Protein AF-A0A928WPV0-F1 (afdb_monomer_lite)

Sequence (450 aa):
LYCETHEKRRAFTEEQKASTQREINTPGNQKTFVKQLNLFDEENELDDTDESEKTNSLMYNIIKSDLLGSNQLIETEKVKQELNKFLQNEWKNIALGRTITFDRGMIIPSKELKNGEICVPWMDEGEKVLNFRSPFLNSNGLCISINKHVEDRLAPDGKALKGIIVVNDEDHKRIRARLEANEIAPAETESERQARDFDGDCIGVEVASKYPNFTAEAEYRNQVENAYAPTIKLSKQSFYDPTTGEQPPFEEIAIHMSDRISVGIINNQVTALEALESEIEVLNTYGTLEQKSEYLDQVSSHYQSLFEQEHYDKPKPIRAEYKPYMQQFVTLAENPNRTSEIIQQAMDENRQMYRKLIEEGCYQNQIAVDLFKSAKKPEMDLVRENQRYLYRDVNYIKDKKSKTVYLNQGITPKGYSPVELLINQTNKYFQESQLESRPIVQFQDLFKGV

Radius of gyration: 26.81 Å; chains: 1; bounding box: 66×65×84 Å

pLDDT: mean 86.33, std 15.29, range [26.58, 98.62]

Secondary structure (DSSP, 8-state):
-HHHHHHHHHHHHHHHHHHHHHHHTSTT-TTTHHHHHHHHHHTT-SSSHHHHHHHHHHHHHHHHHHHTTT--STTSHHHHHHHHHHHHHHHHHHHTTTT---EEEEEEEESSPPTTEEE-TTS-TT-EEEEEESSPSSGGGSEEEEE---GGGB-TTSPBPSSEEEEE---HHHHHHH-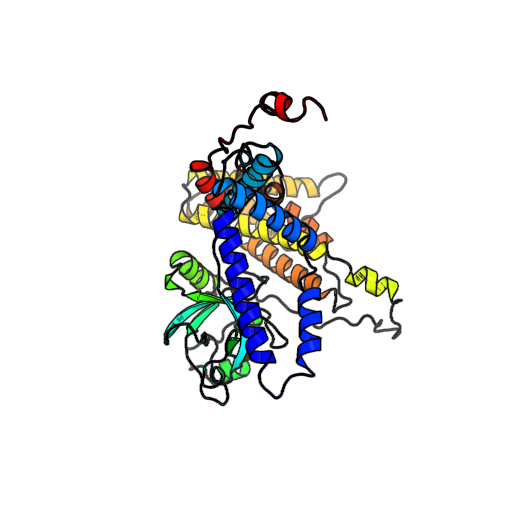-TTPPPPSS-HHHHTT--SSS-EEEEEEGGGSHHHHHHHHHHTSTTTSPPPP--PPPPPSS-TTT-----HHHHHHHHT--HHHHHHHHHHHHHHHHHHHHHHHHHH--HHHHHHHHHHHHHHHHHHHHHTTSSS--PPPTTTHHHHHHHHHHHT-TT--HHHHHHHHHHHHHHHHHHHHHHHHHHHHHHGGGG-S----HHHHHHHGGG-SS--THHHHTT-SSBTTTB-----S--HHHHHHHHHHHH------PPPPGGGGGGGGTT-

Structure (mmCIF, N/CA/C/O backbone):
data_AF-A0A928WPV0-F1
#
_entry.id   AF-A0A928WPV0-F1
#
loop_
_atom_site.group_PDB
_atom_site.id
_atom_site.type_symbol
_atom_site.label_atom_id
_atom_site.label_alt_id
_atom_site.label_comp_id
_a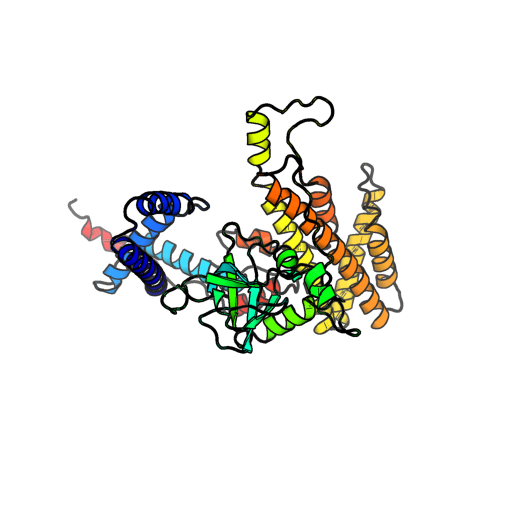tom_site.label_asym_id
_atom_site.label_entity_id
_atom_site.label_seq_id
_atom_site.pdbx_PDB_ins_code
_atom_site.Cartn_x
_atom_site.Cartn_y
_atom_site.Cartn_z
_atom_site.occupancy
_atom_site.B_iso_or_equiv
_atom_site.auth_seq_id
_atom_site.auth_comp_id
_atom_site.auth_asym_id
_atom_site.auth_atom_id
_atom_site.pdbx_PDB_model_num
ATOM 1 N N . LEU A 1 1 ? -22.534 7.342 20.447 1.00 79.19 1 LEU A N 1
ATOM 2 C CA . LEU A 1 1 ? -21.274 7.121 19.705 1.00 79.19 1 LEU A CA 1
ATOM 3 C C . LEU A 1 1 ? -20.040 6.958 20.596 1.00 79.19 1 LEU A C 1
ATOM 5 O O . LEU A 1 1 ? -19.614 5.824 20.720 1.00 79.19 1 LEU A O 1
ATOM 9 N N . TYR A 1 2 ? -19.484 7.993 21.254 1.00 84.12 2 TYR A N 1
ATOM 10 C CA . TYR A 1 2 ? -18.265 7.840 22.091 1.00 84.12 2 TYR A CA 1
ATOM 11 C C . TYR A 1 2 ? -18.365 6.669 23.092 1.00 84.12 2 TYR A C 1
ATOM 13 O O . TYR A 1 2 ? -17.540 5.755 23.072 1.00 84.12 2 TYR A O 1
ATOM 21 N N . CYS A 1 3 ? -19.426 6.648 23.913 1.00 84.75 3 CYS A N 1
ATOM 22 C CA . CYS A 1 3 ? -19.661 5.567 24.875 1.00 84.75 3 CYS A CA 1
ATOM 23 C C . CYS A 1 3 ? -19.893 4.209 24.202 1.00 84.75 3 CYS A C 1
ATOM 25 O O . CYS A 1 3 ? -19.340 3.221 24.659 1.00 84.75 3 CYS A O 1
ATOM 27 N N . GLU A 1 4 ? -20.654 4.155 23.107 1.00 84.31 4 GLU A N 1
ATOM 28 C CA . GLU A 1 4 ? -20.939 2.906 22.380 1.00 84.31 4 GLU A CA 1
ATOM 29 C C . GLU A 1 4 ? -19.665 2.303 21.782 1.00 84.31 4 GLU A C 1
ATOM 31 O O . GLU A 1 4 ? -19.448 1.098 21.864 1.00 84.31 4 GLU A O 1
ATOM 36 N N . THR A 1 5 ? -18.796 3.134 21.199 1.00 80.88 5 THR A N 1
ATOM 37 C CA . THR A 1 5 ? -17.503 2.703 20.660 1.00 80.88 5 THR A CA 1
ATOM 38 C C . THR A 1 5 ? -16.615 2.155 21.774 1.00 80.88 5 THR A C 1
ATOM 40 O O . THR A 1 5 ? -15.987 1.113 21.595 1.00 80.88 5 THR A O 1
ATOM 43 N N . HIS A 1 6 ? -16.588 2.813 22.936 1.00 81.81 6 HIS A N 1
ATOM 44 C CA . HIS A 1 6 ? -15.851 2.328 24.102 1.00 81.81 6 HIS A CA 1
ATOM 45 C C . HIS A 1 6 ? -16.427 1.006 24.645 1.00 81.81 6 HIS A C 1
ATOM 47 O O . HIS A 1 6 ? -15.680 0.068 24.914 1.00 81.81 6 HIS A O 1
ATOM 53 N N . GLU A 1 7 ? -17.751 0.895 24.763 1.00 83.88 7 GLU A N 1
ATOM 54 C CA . GLU A 1 7 ? -18.445 -0.316 25.221 1.00 83.88 7 GLU A CA 1
ATOM 55 C C . GLU A 1 7 ? -18.214 -1.503 24.282 1.00 83.88 7 GLU A C 1
ATOM 57 O O . GLU A 1 7 ? -17.924 -2.596 24.759 1.00 83.88 7 GLU A O 1
ATOM 62 N N . LYS A 1 8 ? -18.261 -1.295 22.959 1.00 79.69 8 LYS A N 1
ATOM 63 C CA . LYS A 1 8 ? -17.956 -2.339 21.967 1.00 79.69 8 LYS A CA 1
ATOM 64 C C . LYS A 1 8 ? -16.531 -2.872 22.114 1.00 79.69 8 LYS A C 1
ATOM 66 O O . LYS A 1 8 ? -16.342 -4.085 22.113 1.00 79.69 8 LYS A O 1
ATOM 71 N N . ARG A 1 9 ? -15.541 -1.985 22.287 1.00 76.81 9 ARG A N 1
ATOM 72 C CA . ARG A 1 9 ? -14.148 -2.395 22.544 1.00 76.81 9 ARG A CA 1
ATOM 73 C C . ARG A 1 9 ? -14.045 -3.199 23.837 1.00 76.81 9 ARG A C 1
ATOM 75 O O . ARG A 1 9 ? -13.452 -4.269 23.842 1.00 76.81 9 ARG A O 1
ATOM 82 N N . ARG A 1 10 ? -14.675 -2.718 24.914 1.00 76.00 10 ARG A N 1
ATOM 83 C CA . ARG A 1 10 ? -14.632 -3.389 26.217 1.00 76.00 10 ARG A CA 1
ATOM 84 C C . ARG A 1 10 ? -15.288 -4.768 26.179 1.00 76.00 10 ARG A C 1
ATOM 86 O O . ARG A 1 10 ? -14.716 -5.708 26.714 1.00 76.00 10 ARG A O 1
ATOM 93 N N . ALA A 1 11 ? -16.443 -4.896 25.525 1.00 75.06 11 ALA A N 1
ATOM 94 C CA . ALA A 1 11 ? -17.141 -6.169 25.361 1.00 75.06 11 ALA A CA 1
ATOM 95 C C . ALA A 1 11 ? -16.284 -7.189 24.602 1.00 75.06 11 ALA A C 1
ATOM 97 O O . ALA A 1 11 ? -16.178 -8.330 25.038 1.00 75.06 11 ALA A O 1
ATOM 98 N N . PHE A 1 12 ? -15.608 -6.761 23.532 1.00 69.25 12 PHE A N 1
ATOM 99 C CA . PHE A 1 12 ? -14.668 -7.604 22.793 1.00 69.25 12 PHE A CA 1
ATOM 100 C C . PHE A 1 12 ? -13.508 -8.086 23.682 1.00 69.25 12 PHE A C 1
ATOM 102 O O . PHE A 1 12 ? -13.228 -9.281 23.743 1.00 69.25 12 PHE A O 1
ATOM 109 N N . THR A 1 13 ? -12.880 -7.186 24.447 1.00 71.31 13 THR A N 1
ATOM 110 C CA . THR A 1 13 ? -11.795 -7.547 25.376 1.00 71.31 13 THR A CA 1
ATOM 111 C C . THR A 1 13 ? -12.272 -8.457 26.514 1.00 71.31 13 THR A C 1
ATOM 113 O O . THR A 1 13 ? -11.564 -9.383 26.908 1.00 71.31 13 THR A O 1
ATOM 116 N N . GLU A 1 14 ? -13.461 -8.215 27.070 1.00 71.25 14 GLU A N 1
ATOM 117 C CA . GLU A 1 14 ? -14.058 -9.048 28.121 1.00 71.25 14 GLU A CA 1
ATOM 118 C C . GLU A 1 14 ? -14.428 -10.443 27.596 1.00 71.25 14 GLU A C 1
ATOM 120 O O . GLU A 1 14 ? -14.184 -11.432 28.286 1.00 71.25 14 GLU A O 1
ATOM 125 N N . GLU A 1 15 ? -14.954 -10.545 26.373 1.00 66.06 15 GLU A N 1
ATOM 126 C CA . GLU A 1 15 ? -15.243 -11.818 25.707 1.00 66.06 15 GLU A CA 1
ATOM 127 C C . GLU A 1 15 ? -13.960 -12.618 25.453 1.00 66.06 15 GLU A C 1
ATOM 129 O O . GLU A 1 15 ? -13.903 -13.808 25.783 1.00 66.06 15 GLU A O 1
ATOM 134 N N . GLN A 1 16 ? -12.900 -11.957 24.976 1.00 62.19 16 GLN A N 1
ATOM 135 C CA . GLN A 1 16 ? -11.574 -12.560 24.840 1.00 62.19 16 GLN A CA 1
ATOM 136 C C . GLN A 1 16 ? -11.058 -13.069 26.190 1.00 62.19 16 GLN A C 1
ATOM 138 O O . GLN A 1 16 ? -10.795 -14.263 26.325 1.00 62.19 16 GLN A O 1
ATOM 143 N N . LYS A 1 17 ? -11.024 -12.223 27.228 1.00 63.38 17 LYS A N 1
ATOM 144 C CA . LYS A 1 17 ? -10.577 -12.613 28.579 1.00 63.38 17 LYS A CA 1
ATOM 145 C C . LYS A 1 17 ? -11.396 -13.769 29.154 1.00 63.38 17 LYS A C 1
ATOM 147 O O . LYS A 1 17 ? -10.834 -14.698 29.730 1.00 63.38 17 LYS A O 1
ATOM 152 N N . ALA A 1 18 ? -12.717 -13.750 28.983 1.00 65.62 18 ALA A N 1
ATOM 153 C CA . ALA A 1 18 ? -13.596 -14.820 29.443 1.00 65.62 18 ALA A CA 1
ATOM 154 C C . ALA A 1 18 ? -13.358 -16.135 28.684 1.00 65.62 18 ALA A C 1
ATOM 156 O O . ALA A 1 18 ? -13.424 -17.204 29.295 1.00 65.62 18 ALA A O 1
ATOM 157 N N . SER A 1 19 ? -13.072 -16.077 27.378 1.00 61.38 19 SER A N 1
ATOM 158 C CA . SER A 1 19 ? -12.726 -17.255 26.577 1.00 61.38 19 SER A CA 1
ATOM 159 C C . SER A 1 19 ? -11.402 -17.878 27.036 1.00 61.38 19 SER A C 1
ATOM 161 O O . SER A 1 19 ? -11.369 -19.067 27.353 1.00 61.38 19 SER A O 1
ATOM 163 N N . THR A 1 20 ? -10.369 -17.059 27.242 1.00 56.41 20 THR A N 1
ATOM 164 C CA . THR A 1 20 ? -9.054 -17.488 27.731 1.00 56.41 20 THR A CA 1
ATOM 165 C C . THR A 1 20 ? -9.129 -18.045 29.155 1.00 56.41 20 THR A C 1
ATOM 167 O O . THR A 1 20 ? -8.559 -19.093 29.451 1.00 56.41 20 THR A O 1
ATOM 170 N N . GLN A 1 21 ? -9.897 -17.415 30.051 1.00 55.88 21 GLN A N 1
ATOM 171 C CA . GLN A 1 21 ? -10.061 -17.897 31.427 1.00 55.88 21 GLN A CA 1
ATOM 172 C C . GLN A 1 21 ? -10.781 -19.255 31.493 1.00 55.88 21 GLN A C 1
ATOM 174 O O . GLN A 1 21 ? -10.474 -20.078 32.359 1.00 55.88 21 GLN A O 1
ATOM 179 N N . ARG A 1 22 ? -11.729 -19.515 30.580 1.00 58.78 22 ARG A N 1
ATOM 180 C CA . ARG A 1 22 ? -12.382 -20.830 30.461 1.00 58.78 22 ARG A CA 1
ATOM 181 C C . ARG A 1 22 ? -11.403 -21.901 29.983 1.00 58.78 22 ARG A C 1
ATOM 183 O O . ARG A 1 22 ? -11.445 -23.007 30.511 1.00 58.78 22 ARG A O 1
ATOM 190 N N . GLU A 1 23 ? -10.501 -21.573 29.061 1.00 56.16 23 GLU A N 1
ATOM 191 C CA . GLU A 1 23 ? -9.464 -22.497 28.584 1.00 56.16 23 GLU A CA 1
ATOM 192 C C . GLU A 1 23 ? -8.438 -22.828 29.682 1.00 56.16 23 GLU A C 1
ATOM 194 O O . GLU A 1 23 ? -8.121 -24.002 29.885 1.00 56.16 23 GLU A O 1
ATOM 199 N N . ILE A 1 24 ? -8.022 -21.836 30.483 1.00 53.03 24 ILE A N 1
ATOM 200 C CA . ILE A 1 24 ? -7.099 -22.001 31.628 1.00 53.03 24 ILE A CA 1
ATOM 201 C C . ILE A 1 24 ? -7.677 -22.904 32.729 1.00 53.03 24 ILE A C 1
ATOM 203 O O . ILE A 1 24 ? -6.943 -23.657 33.373 1.00 53.03 24 ILE A O 1
ATOM 207 N N . ASN A 1 25 ? -8.992 -22.851 32.948 1.00 51.69 25 ASN A N 1
ATOM 208 C CA . ASN A 1 25 ? -9.668 -23.639 33.981 1.00 51.69 25 ASN A CA 1
ATOM 209 C C . ASN A 1 25 ? -9.927 -25.103 33.567 1.00 51.69 25 ASN A C 1
ATOM 211 O O . ASN A 1 25 ? -10.483 -25.871 34.354 1.00 51.69 25 ASN A O 1
ATOM 215 N N . THR A 1 26 ? -9.502 -25.514 32.367 1.00 46.62 26 THR A N 1
ATOM 216 C CA . THR A 1 26 ? -9.538 -26.918 31.935 1.00 46.62 26 THR A CA 1
ATOM 217 C C . THR A 1 26 ? -8.389 -27.688 32.609 1.00 46.62 26 THR A C 1
ATOM 219 O O . THR A 1 26 ? -7.230 -27.276 32.497 1.00 46.62 26 THR A O 1
ATOM 222 N N . PRO A 1 27 ? -8.649 -28.793 33.336 1.00 41.31 27 PRO A N 1
ATOM 223 C CA . PRO A 1 27 ? -7.609 -29.499 34.083 1.00 41.31 27 PRO A CA 1
ATOM 224 C C . PRO A 1 27 ? -6.582 -30.136 33.129 1.00 41.31 27 PRO A C 1
ATOM 226 O O . PRO A 1 27 ? -6.859 -31.146 32.490 1.00 41.31 27 PRO A O 1
ATOM 229 N N . GLY A 1 28 ? -5.394 -29.525 33.034 1.00 55.28 28 GLY A N 1
ATOM 230 C CA . GLY A 1 28 ? -4.272 -30.011 32.216 1.00 55.28 28 GLY A CA 1
ATOM 231 C C . GLY A 1 28 ? -3.192 -28.972 31.873 1.00 55.28 28 GLY A C 1
ATOM 232 O O . GLY A 1 28 ? -2.038 -29.351 31.713 1.00 55.28 28 GLY A O 1
ATOM 233 N N . ASN A 1 29 ? -3.513 -27.669 31.840 1.00 49.03 29 ASN A N 1
ATOM 234 C CA . ASN A 1 29 ? -2.626 -26.636 31.258 1.00 49.03 29 ASN A CA 1
ATOM 235 C C . ASN A 1 29 ? -2.100 -25.553 32.228 1.00 49.03 29 ASN A C 1
ATOM 237 O O . ASN A 1 29 ? -1.587 -24.518 31.802 1.00 49.03 29 ASN A O 1
ATOM 241 N N . GLN A 1 30 ? -2.156 -25.779 33.544 1.00 47.88 30 GLN A N 1
ATOM 242 C CA . GLN A 1 30 ? -1.918 -24.723 34.544 1.00 47.88 30 GLN A CA 1
ATOM 243 C C . GLN A 1 30 ? -0.485 -24.158 34.627 1.00 47.88 30 GLN A C 1
ATOM 245 O O . GLN A 1 30 ? -0.316 -23.058 35.142 1.00 47.88 30 GLN A O 1
ATOM 250 N N . LYS A 1 31 ? 0.557 -24.859 34.154 1.00 46.75 31 LYS A N 1
ATOM 251 C CA . LYS A 1 31 ? 1.955 -24.400 34.332 1.00 46.75 31 LYS A CA 1
ATOM 252 C C . LYS A 1 31 ? 2.571 -23.703 33.116 1.00 46.75 31 LYS A C 1
ATOM 254 O O . LYS A 1 31 ? 3.529 -22.957 33.293 1.00 46.75 31 LYS A O 1
ATOM 259 N N . THR A 1 32 ? 2.025 -23.899 31.917 1.00 46.28 32 THR A N 1
ATOM 260 C CA . THR A 1 32 ? 2.589 -23.340 30.672 1.00 46.28 32 THR A CA 1
ATOM 261 C C . THR A 1 32 ? 1.899 -22.032 30.267 1.00 46.28 32 THR A C 1
ATOM 263 O O . THR A 1 32 ? 2.559 -21.117 29.787 1.00 46.28 32 THR A O 1
ATOM 266 N N . PHE A 1 33 ? 0.599 -21.891 30.555 1.00 41.97 33 PHE A N 1
ATOM 267 C CA . PHE A 1 33 ? -0.216 -20.741 30.133 1.00 41.97 33 PHE A CA 1
ATOM 268 C C . PHE A 1 33 ? -0.049 -19.476 30.989 1.00 41.97 33 PHE A C 1
ATOM 270 O O . PHE A 1 33 ? -0.122 -18.369 30.467 1.00 41.97 33 PHE A O 1
ATOM 277 N N . VAL A 1 34 ? 0.247 -19.606 32.290 1.00 44.31 34 VAL A N 1
ATOM 278 C CA . VAL A 1 34 ? 0.479 -18.442 33.176 1.00 44.31 34 VAL A CA 1
ATOM 279 C C . VAL A 1 34 ? 1.693 -17.620 32.716 1.00 44.31 34 VAL A C 1
ATOM 281 O O . VAL A 1 34 ? 1.743 -16.415 32.931 1.00 44.31 34 VAL A O 1
ATOM 284 N N . LYS A 1 35 ? 2.646 -18.251 32.018 1.00 41.34 35 LYS A N 1
ATOM 285 C CA . LYS A 1 35 ? 3.809 -17.571 31.437 1.00 41.34 35 LYS A CA 1
ATOM 286 C C . LYS A 1 35 ? 3.481 -16.830 30.131 1.00 41.34 35 LYS A C 1
ATOM 288 O O . LYS A 1 35 ? 4.137 -15.840 29.845 1.00 41.34 35 LYS A O 1
ATOM 293 N N . GLN A 1 36 ? 2.473 -17.280 29.375 1.00 40.81 36 GLN A N 1
ATOM 294 C CA . GLN A 1 36 ? 1.988 -16.591 28.170 1.00 40.81 36 GLN A CA 1
ATOM 295 C C . GLN A 1 36 ? 1.173 -15.337 28.509 1.00 40.81 36 GLN A C 1
ATOM 297 O O . GLN A 1 36 ? 1.285 -14.353 27.792 1.00 40.81 36 GLN A O 1
ATOM 302 N N . LEU A 1 37 ? 0.418 -15.320 29.617 1.00 36.59 37 LEU A N 1
ATOM 303 C CA . LEU A 1 37 ? -0.339 -14.125 30.026 1.00 36.59 37 LEU A CA 1
ATOM 304 C C . LEU A 1 37 ? 0.557 -12.907 30.297 1.00 36.59 37 LEU A C 1
ATOM 306 O O . LEU A 1 37 ? 0.209 -11.808 29.890 1.00 36.59 37 LEU A O 1
ATOM 310 N N . ASN A 1 38 ? 1.725 -13.111 30.913 1.00 34.19 38 ASN A N 1
ATOM 311 C CA . ASN A 1 38 ? 2.671 -12.016 31.152 1.00 34.19 38 ASN A CA 1
ATOM 312 C C . ASN A 1 38 ? 3.340 -11.510 29.859 1.00 34.19 38 ASN A C 1
ATOM 314 O O . ASN A 1 38 ? 3.808 -10.383 29.840 1.00 34.19 38 ASN A O 1
ATOM 318 N N . LEU A 1 39 ? 3.371 -12.313 28.786 1.00 31.59 39 LEU A N 1
ATOM 319 C CA . LEU A 1 39 ? 3.910 -11.909 27.479 1.00 31.59 39 LEU A CA 1
ATOM 320 C C . LEU A 1 39 ? 2.882 -11.125 26.643 1.00 31.59 39 LEU A C 1
ATOM 322 O O . LEU A 1 39 ? 3.265 -10.225 25.905 1.00 31.59 39 LEU A O 1
ATOM 326 N N . PHE A 1 40 ? 1.579 -11.403 26.790 1.00 30.83 40 PHE A N 1
ATOM 327 C CA . PHE A 1 40 ? 0.514 -10.644 26.108 1.00 30.83 40 PHE A CA 1
ATOM 328 C C . PHE A 1 40 ? 0.317 -9.222 26.659 1.00 30.83 40 PHE A C 1
ATOM 330 O O . PHE A 1 40 ? -0.132 -8.345 25.917 1.00 30.83 40 PHE A O 1
ATOM 337 N N . ASP A 1 41 ? 0.653 -8.991 27.931 1.00 29.22 41 ASP A N 1
ATOM 338 C CA . ASP A 1 41 ? 0.690 -7.641 28.509 1.00 29.22 41 ASP A CA 1
ATOM 339 C C . ASP A 1 41 ? 1.938 -6.854 28.044 1.00 29.22 41 ASP A C 1
ATOM 341 O O . ASP A 1 41 ? 1.873 -5.633 27.948 1.00 29.22 41 ASP A O 1
ATOM 345 N N . GLU A 1 42 ? 3.039 -7.530 27.683 1.00 27.48 42 GLU A N 1
ATOM 346 C CA . GLU A 1 42 ? 4.294 -6.897 27.229 1.00 27.48 42 GLU A CA 1
ATOM 347 C C . GLU A 1 42 ? 4.356 -6.672 25.697 1.00 27.48 42 GLU A C 1
ATOM 349 O O . GLU A 1 42 ? 4.975 -5.716 25.236 1.00 27.48 42 GLU A O 1
ATOM 354 N N . GLU A 1 43 ? 3.684 -7.482 24.868 1.00 26.92 43 GLU A N 1
ATOM 355 C CA . GLU A 1 43 ? 3.740 -7.342 23.394 1.00 26.92 43 GLU A CA 1
ATOM 356 C C . GLU A 1 43 ? 2.816 -6.256 22.804 1.00 26.92 43 GLU A C 1
ATOM 358 O O . GLU A 1 43 ? 2.929 -5.927 21.621 1.00 26.92 43 GLU A O 1
ATOM 363 N N . ASN A 1 44 ? 1.950 -5.633 23.613 1.00 28.00 44 ASN A N 1
ATOM 364 C CA . ASN A 1 44 ? 1.175 -4.449 23.210 1.00 28.00 44 ASN A CA 1
ATOM 365 C C . ASN A 1 44 ? 1.917 -3.112 23.455 1.00 28.00 44 ASN A C 1
ATOM 367 O O . ASN A 1 44 ? 1.351 -2.046 23.207 1.00 28.00 44 ASN A O 1
ATOM 371 N N . GLU A 1 45 ? 3.187 -3.137 23.882 1.00 26.58 45 GLU A N 1
ATOM 372 C CA . GLU A 1 45 ? 4.012 -1.948 24.177 1.00 26.58 45 GLU A CA 1
ATOM 373 C C . GLU A 1 45 ? 4.625 -1.254 22.936 1.00 26.58 45 GLU A C 1
ATOM 375 O O . GLU A 1 45 ? 5.753 -0.754 22.961 1.00 26.58 45 GLU A O 1
ATOM 380 N N . LEU A 1 46 ? 3.898 -1.183 21.818 1.00 29.80 46 LEU A N 1
ATOM 381 C CA . LEU A 1 46 ? 4.303 -0.370 20.662 1.00 29.80 46 LEU A CA 1
ATOM 382 C C . LEU A 1 46 ? 3.171 0.538 20.170 1.00 29.80 46 LEU A C 1
ATOM 384 O O . LEU A 1 46 ? 2.777 0.500 19.011 1.00 29.80 46 LEU A O 1
ATOM 388 N N . ASP A 1 47 ? 2.675 1.377 21.072 1.00 30.36 47 ASP A N 1
ATOM 389 C CA . ASP A 1 47 ? 2.287 2.774 20.834 1.00 30.36 47 ASP A CA 1
ATOM 390 C C . ASP A 1 47 ? 2.046 3.419 22.218 1.00 30.36 47 ASP A C 1
ATOM 392 O O . ASP A 1 47 ? 2.046 2.714 23.220 1.00 30.36 47 ASP A O 1
ATOM 396 N N . ASP A 1 48 ? 1.867 4.739 22.314 1.00 30.20 48 ASP A N 1
ATOM 397 C CA . ASP A 1 48 ? 1.561 5.515 23.542 1.00 30.20 48 ASP A CA 1
ATOM 398 C C . ASP A 1 48 ? 0.226 5.107 24.259 1.00 30.20 48 ASP A C 1
ATOM 400 O O . ASP A 1 48 ? -0.580 5.952 24.661 1.00 30.20 48 ASP A O 1
ATOM 404 N N . THR A 1 49 ? -0.091 3.815 24.385 1.00 40.03 49 THR A N 1
ATOM 405 C CA . THR A 1 49 ? -1.433 3.284 24.659 1.00 40.03 49 THR A CA 1
ATOM 406 C C . THR A 1 49 ? -1.793 3.216 26.141 1.00 40.03 49 THR A C 1
ATOM 408 O O . THR A 1 49 ? -2.919 3.583 26.476 1.00 40.03 49 THR A O 1
ATOM 411 N N . ASP A 1 50 ? -0.884 2.854 27.048 1.00 38.47 50 ASP A N 1
ATOM 412 C CA . ASP A 1 50 ? -1.274 2.491 28.425 1.00 38.47 50 ASP A CA 1
ATOM 413 C C . ASP A 1 50 ? -1.743 3.689 29.298 1.00 38.47 50 ASP A C 1
ATOM 415 O O . ASP A 1 50 ? -2.705 3.580 30.068 1.00 38.47 50 ASP A O 1
ATOM 419 N N . GLU A 1 51 ? -1.176 4.894 29.127 1.00 39.78 51 GLU A N 1
ATOM 420 C CA . GLU A 1 51 ? -1.745 6.122 29.730 1.00 39.78 51 GLU A CA 1
ATOM 421 C C . GLU A 1 51 ? -3.037 6.571 29.028 1.00 39.78 51 GLU A C 1
ATOM 423 O O . GLU A 1 51 ? -3.964 7.090 29.668 1.00 39.78 51 GLU A O 1
ATOM 428 N N . SER A 1 52 ? -3.123 6.361 27.712 1.00 50.66 52 SER A N 1
ATOM 429 C CA . SER A 1 52 ? -4.279 6.762 26.910 1.00 50.66 52 SER A CA 1
ATOM 430 C C . SER A 1 52 ? -5.518 5.919 27.233 1.00 50.66 52 SER A C 1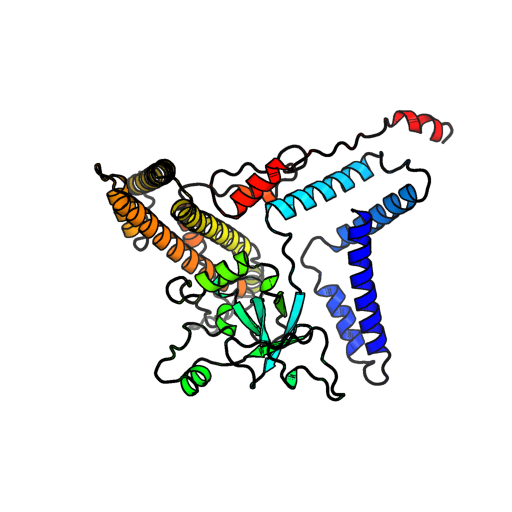
ATOM 432 O O . SER A 1 52 ? -6.619 6.461 27.302 1.00 50.66 52 SER A O 1
ATOM 434 N N . GLU A 1 53 ? -5.360 4.621 27.510 1.00 54.47 53 GLU A N 1
ATOM 435 C CA . GLU A 1 53 ? -6.458 3.713 27.847 1.00 54.47 53 GLU A CA 1
ATOM 436 C C . GLU A 1 53 ? -7.016 3.982 29.246 1.00 54.47 53 GLU A C 1
ATOM 438 O O . GLU A 1 53 ? -8.235 4.070 29.422 1.00 54.47 53 GLU A O 1
ATOM 443 N N . LYS A 1 54 ? -6.143 4.220 30.233 1.00 56.94 54 LYS A N 1
ATOM 444 C CA . LYS A 1 54 ? -6.553 4.624 31.590 1.00 56.94 54 LYS A CA 1
ATOM 445 C C . LYS A 1 54 ? -7.292 5.964 31.574 1.00 56.94 54 LYS A C 1
ATOM 447 O O . LYS A 1 54 ? -8.347 6.101 32.201 1.00 56.94 54 LYS A O 1
ATOM 452 N N . THR A 1 55 ? -6.791 6.931 30.804 1.00 58.28 55 THR A N 1
ATOM 453 C CA . THR A 1 55 ? -7.429 8.246 30.634 1.00 58.28 55 THR A CA 1
ATOM 454 C C . THR A 1 55 ? -8.770 8.139 29.897 1.00 58.28 55 THR A C 1
ATOM 456 O O . THR A 1 55 ? -9.757 8.741 30.329 1.00 58.28 55 THR A O 1
ATOM 459 N N . ASN A 1 56 ? -8.847 7.314 28.847 1.00 64.88 56 ASN A N 1
ATOM 460 C CA . ASN A 1 56 ? -10.080 7.044 28.101 1.00 64.88 56 ASN A CA 1
ATOM 461 C C . ASN A 1 56 ? -11.147 6.357 28.966 1.00 64.88 56 ASN A C 1
ATOM 463 O O . ASN A 1 56 ? -12.319 6.725 28.878 1.00 64.88 56 ASN A O 1
ATOM 467 N N . SER A 1 57 ? -10.753 5.420 29.836 1.00 75.56 57 SER A N 1
ATOM 468 C CA . SER A 1 57 ? -11.652 4.722 30.767 1.00 75.56 57 SER A CA 1
ATOM 469 C C . SER A 1 57 ? -12.241 5.668 31.821 1.00 75.56 57 SER A C 1
ATOM 471 O O . SER A 1 57 ? -13.450 5.657 32.069 1.00 75.56 57 SER A O 1
ATOM 473 N N . LEU A 1 58 ? -11.424 6.566 32.389 1.00 82.00 58 LEU A N 1
ATOM 474 C CA . LEU A 1 58 ? -11.909 7.609 33.299 1.00 82.00 58 LEU A CA 1
ATOM 475 C C . LEU A 1 58 ? -12.890 8.555 32.594 1.00 82.00 58 LEU A C 1
ATOM 477 O O . LEU A 1 58 ? -13.966 8.829 33.125 1.00 82.00 58 LEU A O 1
ATOM 481 N N . MET A 1 59 ? -12.540 9.032 31.396 1.00 85.81 59 MET A N 1
ATOM 482 C CA . MET A 1 59 ? -13.392 9.946 30.633 1.00 85.81 59 MET A CA 1
ATOM 483 C C . MET A 1 59 ? -14.713 9.284 30.226 1.00 85.81 59 MET A C 1
ATOM 485 O O . MET A 1 59 ? -15.778 9.885 30.357 1.00 85.81 59 MET A O 1
ATOM 489 N N . TYR A 1 60 ? -14.666 8.015 29.815 1.00 86.44 60 TYR A N 1
ATOM 490 C CA . TYR A 1 60 ? -15.854 7.201 29.575 1.00 86.44 60 TYR A CA 1
ATOM 491 C C . TYR A 1 60 ? -16.747 7.119 30.814 1.00 86.44 60 TYR A C 1
ATOM 493 O O . TYR A 1 60 ? -17.944 7.377 30.703 1.00 86.44 60 TYR A O 1
ATOM 501 N N . ASN A 1 61 ? -16.186 6.818 31.989 1.00 85.31 61 ASN A N 1
ATOM 502 C CA . ASN A 1 61 ? -16.966 6.725 33.223 1.00 85.31 61 ASN A CA 1
ATOM 503 C C . ASN A 1 61 ? -17.615 8.066 33.590 1.00 85.31 61 ASN A C 1
ATOM 505 O O . ASN A 1 61 ? -18.781 8.078 33.981 1.00 85.31 61 ASN A O 1
ATOM 509 N N . ILE A 1 62 ? -16.897 9.185 33.427 1.00 85.12 62 ILE A N 1
ATOM 510 C CA . ILE A 1 62 ? -17.422 10.539 33.665 1.00 85.12 62 ILE A CA 1
ATOM 511 C C . ILE A 1 62 ? -18.601 10.823 32.730 1.00 85.12 62 ILE A C 1
ATOM 513 O O . ILE A 1 62 ? -19.691 11.139 33.203 1.00 85.12 62 ILE A O 1
ATOM 517 N N . ILE A 1 63 ? -18.409 10.658 31.418 1.00 86.50 63 ILE A N 1
ATOM 518 C CA . ILE A 1 63 ? -19.438 10.946 30.410 1.00 86.50 63 ILE A CA 1
ATOM 519 C C . ILE A 1 63 ? -20.646 10.024 30.593 1.00 86.50 63 ILE A C 1
ATOM 521 O O . ILE A 1 63 ? -21.783 10.487 30.602 1.00 86.50 63 ILE A O 1
ATOM 525 N N . LYS A 1 64 ? -20.418 8.718 30.779 1.00 86.69 64 LYS A N 1
ATOM 526 C CA . LYS A 1 64 ? -21.491 7.733 30.949 1.00 86.69 64 LYS A CA 1
ATOM 527 C C . LYS A 1 64 ? -22.306 8.008 32.210 1.00 86.69 64 LYS A C 1
ATOM 529 O O . LYS A 1 64 ? -23.529 7.925 32.159 1.00 86.69 64 LYS A O 1
ATOM 534 N N . SER A 1 65 ? -21.646 8.335 33.320 1.00 84.06 65 SER A N 1
ATOM 535 C CA . SER A 1 65 ? -22.331 8.636 34.582 1.00 84.06 65 SER A CA 1
ATOM 536 C C . SER A 1 65 ? -23.132 9.934 34.493 1.00 84.06 65 SER A C 1
ATOM 538 O O . SER A 1 65 ? -24.253 9.981 34.989 1.00 84.06 65 SER A O 1
ATOM 540 N N . ASP A 1 66 ? -22.597 10.962 33.826 1.00 83.94 66 ASP A N 1
ATOM 541 C CA . ASP A 1 66 ? -23.301 12.233 33.627 1.00 83.94 66 ASP A CA 1
ATOM 542 C C . ASP A 1 66 ? -24.547 12.070 32.742 1.00 83.94 66 ASP A C 1
ATOM 544 O O . ASP A 1 66 ? -25.609 12.579 33.099 1.00 83.94 66 ASP A O 1
ATOM 548 N N . LEU A 1 67 ? -24.443 11.269 31.669 1.00 83.75 67 LEU A N 1
ATOM 549 C CA . LEU A 1 67 ? -25.561 10.910 30.782 1.00 83.75 67 LEU A CA 1
ATOM 550 C C . LEU A 1 67 ? -26.686 10.138 31.490 1.00 83.75 67 LEU A C 1
ATOM 552 O O . LEU A 1 67 ? -27.842 10.215 31.080 1.00 83.75 67 LEU A O 1
ATOM 556 N N . LEU A 1 68 ? -26.354 9.364 32.528 1.00 81.44 68 LEU A N 1
ATOM 557 C CA . LEU A 1 68 ? -27.322 8.623 33.348 1.00 81.44 68 LEU A CA 1
ATOM 558 C C . LEU A 1 68 ? -27.905 9.466 34.495 1.00 81.44 68 LEU A C 1
ATOM 560 O O . LEU A 1 68 ? -28.836 9.019 35.165 1.00 81.44 68 LEU A O 1
ATOM 564 N N . GLY A 1 69 ? -27.344 10.650 34.738 1.00 75.81 69 GLY A N 1
ATOM 565 C CA . GLY A 1 69 ? -27.680 11.522 35.855 1.00 75.81 69 GLY A CA 1
ATOM 566 C C . GLY A 1 69 ? -28.103 12.915 35.399 1.00 75.81 69 GLY A C 1
ATOM 567 O O . GLY A 1 69 ? -29.105 13.089 34.707 1.00 75.81 69 GLY A O 1
ATOM 568 N N . SER A 1 70 ? -27.366 13.924 35.862 1.00 70.56 70 SER A N 1
ATOM 569 C CA . SER A 1 70 ? -27.786 15.329 35.820 1.00 70.56 70 SER A CA 1
ATOM 570 C C . SER A 1 70 ? -27.421 16.080 34.531 1.00 70.56 70 SER A C 1
ATOM 572 O O . SER A 1 70 ? -27.858 17.223 34.389 1.00 70.56 70 SER A O 1
ATOM 574 N N . ASN A 1 71 ? -26.642 15.487 33.614 1.00 73.38 71 ASN A N 1
ATOM 575 C CA . ASN A 1 71 ? -26.157 16.122 32.376 1.00 73.38 71 ASN A CA 1
ATOM 576 C C . ASN A 1 71 ? -25.480 17.493 32.607 1.00 73.38 71 ASN A C 1
ATOM 578 O O . ASN A 1 71 ? -25.813 18.486 31.955 1.00 73.38 71 ASN A O 1
ATOM 582 N N . GLN A 1 72 ? -24.574 17.582 33.585 1.00 72.94 72 GLN A N 1
ATOM 583 C CA . GLN A 1 72 ? -23.892 18.832 33.959 1.00 72.94 72 GLN A CA 1
ATOM 584 C C . GLN A 1 72 ? -22.416 18.871 33.554 1.00 72.94 72 GLN A C 1
ATOM 586 O O . GLN A 1 72 ? -21.838 19.955 33.463 1.00 72.94 72 GLN A O 1
ATOM 591 N N . LEU A 1 73 ? -21.793 17.715 33.323 1.00 76.75 73 LEU A N 1
ATOM 592 C CA . LEU A 1 73 ? -20.358 17.589 33.072 1.00 76.75 73 LEU A CA 1
ATOM 593 C C . LEU A 1 73 ? -20.006 17.574 31.580 1.00 76.75 73 LEU A C 1
ATOM 595 O O . LEU A 1 73 ? -18.878 17.931 31.235 1.00 76.75 73 LEU A O 1
ATOM 599 N N . ILE A 1 74 ? -20.950 17.223 30.699 1.00 72.38 74 ILE A N 1
ATOM 600 C CA . ILE A 1 74 ? -20.768 17.219 29.231 1.00 72.38 74 ILE A CA 1
ATOM 601 C C . ILE A 1 74 ? -20.281 18.572 28.701 1.00 72.38 74 ILE A C 1
ATOM 603 O O . ILE A 1 74 ? -19.492 18.629 27.761 1.00 72.38 74 ILE A O 1
ATOM 607 N N . GLU A 1 75 ? -20.710 19.657 29.336 1.00 73.75 75 GLU A N 1
ATOM 608 C CA . GLU A 1 75 ? -20.415 21.024 28.904 1.00 73.75 75 GLU A CA 1
ATOM 609 C C . GLU A 1 75 ? -19.169 21.611 29.589 1.00 73.75 75 GLU A C 1
ATOM 611 O O . GLU A 1 75 ? -18.881 22.802 29.457 1.00 73.75 75 GLU A O 1
ATOM 616 N N . THR A 1 76 ? -18.418 20.787 30.330 1.00 81.31 76 THR A N 1
ATOM 617 C CA . THR A 1 76 ? -17.114 21.180 30.873 1.00 81.31 76 THR A CA 1
ATOM 618 C C . THR A 1 76 ? -16.050 21.155 29.783 1.00 81.31 76 THR A C 1
ATOM 620 O O . THR A 1 76 ? -16.027 20.273 28.923 1.00 81.31 76 THR A O 1
ATOM 623 N N . GLU A 1 77 ? -15.109 22.097 29.855 1.00 81.62 77 GLU A N 1
ATOM 624 C CA . GLU A 1 77 ? -14.073 22.266 28.831 1.00 81.62 77 GLU A CA 1
ATOM 625 C C . GLU A 1 77 ? -13.259 20.986 28.586 1.00 81.62 77 GLU A C 1
ATOM 627 O O . GLU A 1 77 ? -12.974 20.635 27.444 1.00 81.62 77 GLU A O 1
ATOM 632 N N . LYS A 1 78 ? -12.949 20.230 29.646 1.00 84.44 78 LYS A N 1
ATOM 633 C CA . LYS A 1 78 ? -12.204 18.970 29.533 1.00 84.44 78 LYS A CA 1
ATOM 634 C C . LYS A 1 78 ? -12.989 17.897 28.769 1.00 84.44 78 LYS A C 1
ATOM 636 O O . LYS A 1 78 ? -12.422 17.237 27.903 1.00 84.44 78 LYS A O 1
ATOM 641 N N . VAL A 1 79 ? -14.278 17.721 29.074 1.00 84.69 79 VAL A N 1
ATOM 642 C CA . VAL A 1 79 ? -15.128 16.735 28.385 1.00 84.69 79 VAL A CA 1
ATOM 643 C C . VAL A 1 79 ? -15.337 17.144 26.928 1.00 84.69 79 VAL A C 1
ATOM 645 O O . VAL A 1 79 ? -15.190 16.313 26.033 1.00 84.69 79 VAL A O 1
ATOM 648 N N . LYS A 1 80 ? -15.574 18.435 26.668 1.00 84.00 80 LYS A N 1
ATOM 649 C CA . LYS A 1 80 ? -15.675 18.982 25.310 1.00 84.00 80 LYS A CA 1
ATOM 650 C C . LYS A 1 80 ? -14.413 18.720 24.485 1.00 84.00 80 LYS A C 1
ATOM 652 O O . LYS A 1 80 ? -14.522 18.290 23.340 1.00 84.00 80 LYS A O 1
ATOM 657 N N . GLN A 1 81 ? -13.225 18.963 25.039 1.00 85.38 81 GLN A N 1
ATOM 658 C CA . GLN A 1 81 ? -11.961 18.725 24.333 1.00 85.38 81 GLN A CA 1
ATOM 659 C C . GLN A 1 81 ? -11.785 17.254 23.947 1.00 85.38 81 GLN A C 1
ATOM 661 O O . GLN A 1 81 ? -11.412 16.973 22.808 1.00 85.38 81 GLN A O 1
ATOM 666 N N . GLU A 1 82 ? -12.112 16.320 24.844 1.00 86.94 82 GLU A N 1
ATOM 667 C CA . GLU A 1 82 ? -12.050 14.886 24.536 1.00 86.94 82 GLU A CA 1
ATOM 668 C C . GLU A 1 82 ? -13.085 14.467 23.487 1.00 86.94 82 GLU A C 1
ATOM 670 O O . GLU A 1 82 ? -12.750 13.761 22.536 1.00 86.94 82 GLU A O 1
ATOM 675 N N . LEU A 1 83 ? -14.327 14.951 23.588 1.00 87.12 83 LEU A N 1
ATOM 676 C CA . LEU A 1 83 ? -15.362 14.675 22.587 1.00 87.12 83 LEU A CA 1
ATOM 677 C C . LEU A 1 83 ? -15.001 15.256 21.210 1.00 87.12 83 LEU A C 1
ATOM 679 O O . LEU A 1 83 ? -15.184 14.588 20.192 1.00 87.12 83 LEU A O 1
ATOM 683 N N . ASN A 1 84 ? -14.430 16.461 21.168 1.00 86.94 84 ASN A N 1
ATOM 684 C CA . ASN A 1 84 ? -13.950 17.078 19.932 1.00 86.94 84 ASN A CA 1
ATOM 685 C C . ASN A 1 84 ? -12.781 16.298 19.329 1.00 86.94 84 ASN A C 1
ATOM 687 O O . ASN A 1 84 ? -12.764 16.068 18.124 1.00 86.94 84 ASN A O 1
ATOM 691 N N . LYS A 1 85 ? -11.832 15.842 20.152 1.00 86.50 85 LYS A N 1
ATOM 692 C CA . LYS A 1 85 ? -10.716 14.996 19.710 1.00 86.50 85 LYS A CA 1
ATOM 693 C C . LYS A 1 85 ? -11.204 13.644 19.186 1.00 86.50 85 LYS A C 1
ATOM 695 O O . LYS A 1 85 ? -10.686 13.155 18.184 1.00 86.50 85 LYS A O 1
ATOM 700 N N . PHE A 1 86 ? -12.217 13.057 19.821 1.00 88.19 86 PHE A N 1
ATOM 701 C CA . PHE A 1 86 ? -12.868 11.848 19.326 1.00 88.19 86 PHE A CA 1
ATOM 702 C C . PHE A 1 86 ? -13.484 12.078 17.941 1.00 88.19 86 PHE A C 1
ATOM 704 O O . PHE A 1 86 ? -13.118 11.377 17.003 1.00 88.19 86 PHE A O 1
ATOM 711 N N . LEU A 1 87 ? -14.337 13.098 17.778 1.00 89.06 87 LEU A N 1
ATOM 712 C CA . LEU A 1 87 ? -14.953 13.419 16.483 1.00 89.06 87 LEU A CA 1
ATOM 713 C C . LEU A 1 87 ? -13.911 13.749 15.408 1.00 89.06 87 LEU A C 1
ATOM 715 O O . LEU A 1 87 ? -14.023 13.286 14.276 1.00 89.06 87 LEU A O 1
ATOM 719 N N . GLN A 1 88 ? -12.869 14.499 15.768 1.00 89.56 88 GLN A N 1
ATOM 720 C CA . GLN A 1 88 ? -11.742 14.792 14.888 1.00 89.56 88 GLN A CA 1
ATOM 721 C C . GLN A 1 88 ? -11.091 13.503 14.365 1.00 89.56 88 GLN A C 1
ATOM 723 O O . GLN A 1 88 ? -10.776 13.406 13.179 1.00 89.56 88 GLN A O 1
ATOM 728 N N . ASN A 1 89 ? -10.878 12.513 15.236 1.00 88.00 89 ASN A N 1
ATOM 729 C CA . ASN A 1 89 ? -10.293 11.232 14.852 1.00 88.00 89 ASN A CA 1
ATOM 730 C C . ASN A 1 89 ? -11.227 10.412 13.956 1.00 88.00 89 ASN A C 1
ATOM 732 O O . ASN A 1 89 ? -10.747 9.815 12.996 1.00 88.00 89 ASN A O 1
ATOM 736 N N . GLU A 1 90 ? -12.538 10.428 14.204 1.00 90.06 90 GLU A N 1
ATOM 737 C CA . GLU A 1 90 ? -13.513 9.765 13.329 1.00 90.06 90 GLU A CA 1
ATOM 738 C C . GLU A 1 90 ? -13.486 10.371 11.917 1.00 90.06 90 GLU A C 1
ATOM 740 O O . GLU A 1 90 ? -13.344 9.644 10.933 1.00 90.06 90 GLU A O 1
ATOM 745 N N . TRP A 1 91 ? -13.498 11.705 11.804 1.00 92.69 91 TRP A N 1
ATOM 746 C CA . TRP A 1 91 ? -13.372 12.392 10.515 1.00 92.69 91 TRP A CA 1
ATOM 747 C C . TRP A 1 91 ? -12.044 12.093 9.814 1.00 92.69 91 TRP A C 1
ATOM 749 O O . TRP A 1 91 ? -12.031 11.812 8.616 1.00 92.69 91 TRP A O 1
ATOM 759 N N . LYS A 1 92 ? -10.925 12.084 10.553 1.00 91.12 92 LYS A N 1
ATOM 760 C CA . LYS A 1 92 ? -9.615 11.677 10.019 1.00 91.12 92 LYS A CA 1
ATOM 761 C C . LYS A 1 92 ? -9.630 10.239 9.508 1.00 91.12 92 LYS A C 1
ATOM 763 O O . LYS A 1 92 ? -9.074 9.975 8.445 1.00 91.12 92 LYS A O 1
ATOM 768 N N . ASN A 1 93 ? -10.240 9.314 10.245 1.00 90.19 93 ASN A N 1
ATOM 769 C CA . ASN A 1 93 ? -10.308 7.911 9.855 1.00 90.19 93 ASN A CA 1
ATOM 770 C C . ASN A 1 93 ? -11.115 7.734 8.566 1.00 90.19 93 ASN A C 1
ATOM 772 O O . ASN A 1 93 ? -10.654 7.029 7.672 1.00 90.19 93 ASN A O 1
ATOM 776 N N . ILE A 1 94 ? -12.250 8.424 8.431 1.00 92.19 94 ILE A N 1
ATOM 777 C CA . ILE A 1 94 ? -13.053 8.428 7.199 1.00 92.19 94 ILE A CA 1
ATOM 778 C C . ILE A 1 94 ? -12.240 9.006 6.033 1.00 92.19 94 ILE A C 1
ATOM 780 O O . ILE A 1 94 ? -12.096 8.357 4.998 1.00 92.19 94 ILE A O 1
ATOM 784 N N . ALA A 1 95 ? -11.639 10.183 6.225 1.00 92.69 95 ALA A N 1
ATOM 785 C CA . ALA A 1 95 ? -10.878 10.881 5.192 1.00 92.69 95 ALA A CA 1
ATOM 786 C C . ALA A 1 95 ? -9.682 10.083 4.662 1.00 92.69 95 ALA A C 1
ATOM 788 O O . ALA A 1 95 ? -9.329 10.192 3.493 1.00 92.69 95 ALA A O 1
ATOM 789 N N . LEU A 1 96 ? -9.046 9.297 5.529 1.00 90.00 96 LEU A N 1
ATOM 790 C CA . LEU A 1 96 ? -7.846 8.525 5.213 1.00 90.00 96 LEU A CA 1
ATOM 791 C C . LEU A 1 96 ? -8.151 7.052 4.903 1.00 90.00 96 LEU A C 1
ATOM 793 O O . LEU A 1 96 ? -7.221 6.249 4.865 1.00 90.00 96 LEU A O 1
ATOM 797 N N . GLY A 1 97 ? -9.427 6.683 4.732 1.00 85.94 97 GLY A N 1
ATOM 798 C CA . GLY A 1 97 ? -9.835 5.322 4.368 1.00 85.94 97 GLY A CA 1
ATOM 799 C C . GLY A 1 97 ? -9.615 4.265 5.458 1.00 85.94 97 GLY A C 1
ATOM 800 O O . GLY A 1 97 ? -9.592 3.075 5.167 1.00 85.94 97 GLY A O 1
ATOM 801 N N . ARG A 1 98 ? -9.473 4.667 6.728 1.00 85.81 98 ARG A N 1
ATOM 802 C CA . ARG A 1 98 ? -9.249 3.769 7.882 1.00 85.81 98 ARG A CA 1
ATOM 803 C C . ARG A 1 98 ? -10.535 3.149 8.440 1.00 85.81 98 ARG A C 1
ATOM 805 O O . ARG A 1 98 ? -10.554 2.675 9.571 1.00 85.81 98 ARG A O 1
ATOM 812 N N . THR A 1 99 ? -11.621 3.205 7.680 1.00 82.06 99 THR A N 1
ATOM 813 C CA . THR A 1 99 ? -12.938 2.675 8.061 1.00 82.06 99 THR A CA 1
ATOM 814 C C . THR A 1 99 ? -13.186 1.263 7.539 1.00 82.06 99 THR A C 1
ATOM 816 O O . THR A 1 99 ? -14.127 0.615 7.989 1.00 82.06 99 THR A O 1
ATOM 819 N N . ILE A 1 100 ? -12.350 0.774 6.616 1.00 81.94 100 ILE A N 1
ATOM 820 C CA . ILE A 1 100 ? -12.405 -0.606 6.131 1.00 81.94 100 ILE A CA 1
ATOM 821 C C . ILE A 1 100 ? -11.737 -1.506 7.171 1.00 81.94 100 ILE A C 1
ATOM 823 O O . ILE A 1 100 ? -10.555 -1.352 7.481 1.00 81.94 100 ILE A O 1
ATOM 827 N N . THR A 1 101 ? -12.504 -2.448 7.709 1.00 83.12 101 THR A N 1
ATOM 828 C CA . THR A 1 101 ? -12.039 -3.426 8.696 1.00 83.12 101 THR A CA 1
ATOM 829 C C . THR A 1 101 ? -12.015 -4.821 8.095 1.00 83.12 101 THR A C 1
ATOM 831 O O . THR A 1 101 ? -12.854 -5.142 7.255 1.00 83.12 101 THR A O 1
ATOM 834 N N . PHE A 1 102 ? -11.088 -5.641 8.580 1.00 90.38 102 PHE A N 1
ATOM 835 C CA . PHE A 1 102 ? -10.938 -7.046 8.223 1.00 90.38 102 PHE A CA 1
ATOM 836 C C . PHE A 1 102 ? -10.855 -7.873 9.501 1.00 90.38 102 PHE A C 1
ATOM 838 O O . PHE A 1 102 ? -10.261 -7.418 10.486 1.00 90.38 102 PHE A O 1
ATOM 845 N N . ASP A 1 103 ? -11.397 -9.085 9.463 1.00 92.25 103 ASP A N 1
ATOM 846 C CA . ASP A 1 103 ? -11.156 -10.069 10.512 1.00 92.25 103 ASP A CA 1
ATOM 847 C C . ASP A 1 103 ? -9.702 -10.522 10.440 1.00 92.25 103 ASP A C 1
ATOM 849 O O . ASP A 1 103 ? -9.118 -10.563 9.361 1.00 92.25 103 ASP A O 1
ATOM 853 N N . ARG A 1 104 ? -9.095 -10.871 11.575 1.00 92.88 104 ARG A N 1
ATOM 854 C CA . ARG A 1 104 ? -7.710 -11.353 11.614 1.00 92.88 104 ARG A CA 1
ATOM 855 C C . ARG A 1 104 ? -7.621 -12.697 12.311 1.00 92.88 104 ARG A C 1
ATOM 857 O O . ARG A 1 104 ? -8.277 -12.914 13.326 1.00 92.88 104 ARG A O 1
ATOM 864 N N . GLY A 1 105 ? -6.759 -13.560 11.791 1.00 94.38 105 GLY A N 1
ATOM 865 C CA . GLY A 1 105 ? -6.439 -14.846 12.399 1.00 94.38 105 GLY A CA 1
ATOM 866 C C . GLY A 1 105 ? -4.986 -15.233 12.163 1.00 94.38 105 GLY A C 1
ATOM 867 O O . GLY A 1 105 ? -4.375 -14.792 11.185 1.00 94.38 105 GLY A O 1
ATOM 868 N N . MET A 1 106 ? -4.449 -16.045 13.072 1.00 96.75 106 MET A N 1
ATOM 869 C CA . MET A 1 106 ? -3.128 -16.657 12.935 1.00 96.75 106 MET A CA 1
ATOM 870 C C . MET A 1 106 ? -3.160 -17.677 11.801 1.00 96.75 106 MET A C 1
ATOM 872 O O . MET A 1 106 ? -4.114 -18.450 11.694 1.00 96.75 106 MET A O 1
ATOM 876 N N . ILE A 1 107 ? -2.139 -17.689 10.952 1.00 97.00 107 ILE A N 1
ATOM 877 C CA . ILE A 1 107 ? -2.101 -18.638 9.843 1.00 97.00 107 ILE A CA 1
ATOM 878 C C . ILE A 1 107 ? -1.509 -19.976 10.254 1.00 97.00 107 ILE A C 1
ATOM 880 O O . ILE A 1 107 ? -0.527 -20.043 10.990 1.00 97.00 107 ILE A O 1
ATOM 884 N N . ILE A 1 108 ? -2.089 -21.044 9.716 1.00 96.12 108 ILE A N 1
ATOM 885 C CA . ILE A 1 108 ? -1.493 -22.378 9.737 1.00 96.12 108 ILE A CA 1
ATOM 886 C C . ILE A 1 108 ? -1.424 -22.936 8.308 1.00 96.12 108 ILE A C 1
ATOM 888 O O . ILE A 1 108 ? -2.321 -22.668 7.503 1.00 96.12 108 ILE A O 1
ATOM 892 N N . PRO A 1 109 ? -0.364 -23.676 7.950 1.00 96.56 109 PRO A N 1
ATOM 893 C CA . PRO A 1 109 ? -0.228 -24.239 6.613 1.00 96.56 109 PRO A CA 1
ATOM 894 C C . PRO A 1 109 ? -1.105 -25.481 6.429 1.00 96.56 109 PRO A C 1
ATOM 896 O O . PRO A 1 109 ? -1.216 -26.302 7.336 1.00 96.56 109 PRO A O 1
ATOM 899 N N . SER A 1 110 ? -1.629 -25.675 5.219 1.00 95.88 110 SER A N 1
ATOM 900 C CA . SER A 1 110 ? -2.212 -26.943 4.770 1.00 95.88 110 SER A CA 1
ATOM 901 C C . SER A 1 110 ? -1.626 -27.388 3.440 1.00 95.88 110 SER A C 1
ATOM 903 O O . SER A 1 110 ? -1.467 -26.599 2.506 1.00 95.88 110 SER A O 1
ATOM 905 N N . LYS A 1 111 ? -1.364 -28.695 3.340 1.00 94.56 111 LYS A N 1
ATOM 906 C CA . LYS A 1 111 ? -0.944 -29.342 2.091 1.00 94.56 111 LYS A CA 1
ATOM 907 C C . LYS A 1 111 ? -2.107 -29.568 1.121 1.00 94.56 111 LYS A C 1
ATOM 909 O O . LYS A 1 111 ? -1.841 -29.798 -0.059 1.00 94.56 111 LYS A O 1
ATOM 914 N N . GLU A 1 112 ? -3.349 -29.529 1.603 1.00 95.44 112 GLU A N 1
ATOM 915 C CA . GLU A 1 112 ? -4.564 -29.783 0.815 1.00 95.44 112 GLU A CA 1
ATOM 916 C C . GLU A 1 112 ? -5.037 -28.556 0.030 1.00 95.44 112 GLU A C 1
ATOM 918 O O . GLU A 1 112 ? -5.704 -28.690 -1.004 1.00 95.44 112 GLU A O 1
ATOM 923 N N . LEU A 1 113 ? -4.680 -27.365 0.516 1.00 96.88 113 LEU A N 1
ATOM 924 C CA . LEU A 1 113 ? -4.965 -26.100 -0.144 1.00 96.88 113 LEU A CA 1
ATOM 925 C C . LEU A 1 113 ? -3.954 -25.827 -1.260 1.00 96.88 113 LEU A C 1
ATOM 927 O O . LEU A 1 113 ? -2.744 -26.021 -1.112 1.00 96.88 113 LEU A O 1
ATOM 931 N N . LYS A 1 114 ? -4.469 -25.336 -2.382 1.00 95.19 114 LYS A N 1
ATOM 932 C CA . LYS A 1 114 ? -3.697 -24.867 -3.533 1.00 95.19 114 LYS A CA 1
ATOM 933 C C . LYS A 1 114 ? -3.538 -23.346 -3.500 1.00 95.19 114 LYS A C 1
ATOM 935 O O . LYS A 1 114 ? -4.317 -22.649 -2.864 1.00 95.19 114 LYS A O 1
ATOM 940 N N . ASN A 1 115 ? -2.564 -22.811 -4.229 1.00 93.50 115 ASN A N 1
ATOM 941 C CA . ASN A 1 115 ? -2.466 -21.377 -4.503 1.00 93.50 115 ASN A CA 1
ATOM 942 C C . ASN A 1 115 ? -3.786 -20.875 -5.118 1.00 93.50 115 ASN A C 1
ATOM 944 O O . ASN A 1 115 ? -4.223 -21.424 -6.134 1.00 93.50 115 ASN A O 1
ATOM 948 N N . GLY A 1 116 ? -4.393 -19.842 -4.528 1.00 94.31 116 GLY A N 1
ATOM 949 C CA . GLY A 1 116 ? -5.746 -19.383 -4.849 1.00 94.31 116 GLY A CA 1
ATOM 950 C C . GLY A 1 116 ? -6.848 -20.000 -3.978 1.00 94.31 116 GLY A C 1
ATOM 951 O O . GLY A 1 116 ? -8.006 -19.624 -4.131 1.00 94.31 116 GLY A O 1
ATOM 952 N N . GLU A 1 117 ? -6.523 -20.914 -3.060 1.00 97.50 117 GLU A N 1
ATOM 953 C CA . GLU A 1 117 ? -7.436 -21.475 -2.058 1.00 97.50 117 GLU A CA 1
ATOM 954 C C . GLU A 1 117 ? -6.997 -21.066 -0.638 1.00 97.50 117 GLU A C 1
ATOM 956 O O . GLU A 1 117 ? -5.805 -21.003 -0.314 1.00 97.50 117 GLU A O 1
ATOM 961 N N . ILE A 1 118 ? -7.983 -20.820 0.223 1.00 98.31 118 ILE A N 1
ATOM 962 C CA . ILE A 1 118 ? -7.827 -20.471 1.642 1.00 98.31 118 ILE A CA 1
ATOM 963 C C . ILE A 1 118 ? -8.924 -21.172 2.449 1.00 98.31 118 ILE A C 1
ATOM 965 O O . ILE A 1 118 ? -9.978 -21.448 1.899 1.00 98.31 118 ILE A O 1
ATOM 969 N N . CYS A 1 119 ? -8.731 -21.440 3.739 1.00 98.19 119 CYS A N 1
ATOM 970 C CA . CYS A 1 119 ? -9.813 -21.863 4.629 1.00 98.19 119 CYS A CA 1
ATOM 971 C C . CYS A 1 119 ? -9.991 -20.845 5.752 1.00 98.19 119 CYS A C 1
ATOM 973 O O . CYS A 1 119 ? -9.220 -20.818 6.715 1.00 98.19 119 CYS A O 1
ATOM 975 N N . VAL A 1 120 ? -11.061 -20.067 5.667 1.00 97.56 120 VAL A N 1
ATOM 976 C CA . VAL A 1 120 ? -11.575 -19.233 6.748 1.00 97.56 120 VAL A CA 1
ATOM 977 C C . VAL A 1 120 ? -12.755 -19.978 7.381 1.00 97.56 120 VAL A C 1
ATOM 979 O O . VAL A 1 120 ? -13.827 -20.043 6.774 1.00 97.56 120 VAL A O 1
ATOM 982 N N . PRO A 1 121 ? -12.595 -20.575 8.582 1.00 95.25 121 PRO A N 1
ATOM 983 C CA . PRO A 1 121 ? -13.580 -21.517 9.126 1.00 95.25 121 PRO A CA 1
ATOM 984 C C . PRO A 1 121 ? -14.978 -20.936 9.369 1.00 95.25 121 PRO A C 1
ATOM 986 O O . PRO A 1 121 ? -15.931 -21.700 9.511 1.00 95.25 121 PRO A O 1
ATOM 989 N N . TRP A 1 122 ? -15.087 -19.610 9.474 1.00 94.62 122 TRP A N 1
ATOM 990 C CA . TRP A 1 122 ? -16.336 -18.884 9.713 1.00 94.62 122 TRP A CA 1
ATOM 991 C C . TRP A 1 122 ? -16.968 -18.283 8.448 1.00 94.62 122 TRP A C 1
ATOM 993 O O . TRP A 1 122 ? -18.002 -17.632 8.561 1.00 94.62 122 TRP A O 1
ATOM 1003 N N . MET A 1 123 ? -16.366 -18.492 7.274 1.00 95.69 123 MET A N 1
ATOM 1004 C CA . MET A 1 123 ? -16.924 -18.109 5.970 1.00 95.69 123 MET A CA 1
ATOM 1005 C C . MET A 1 123 ? -17.439 -19.344 5.225 1.00 95.69 123 MET A C 1
ATOM 1007 O O . MET A 1 123 ? -17.023 -20.475 5.515 1.00 95.69 123 MET A O 1
ATOM 1011 N N . ASP A 1 124 ? -18.323 -19.132 4.252 1.00 96.31 124 ASP A N 1
ATOM 1012 C CA . ASP A 1 124 ? -18.984 -20.216 3.524 1.00 96.31 124 ASP A CA 1
ATOM 1013 C C . ASP A 1 124 ? -18.044 -20.880 2.502 1.00 96.31 124 ASP A C 1
ATOM 1015 O O . ASP A 1 124 ? -17.129 -20.258 1.960 1.00 96.31 124 ASP A O 1
ATOM 1019 N N . GLU A 1 125 ? -18.254 -22.172 2.237 1.00 97.19 125 GLU A N 1
ATOM 1020 C CA . GLU A 1 125 ? -17.514 -22.919 1.208 1.00 97.19 125 GLU A CA 1
ATOM 1021 C C . GLU A 1 125 ? -17.736 -22.298 -0.182 1.00 97.19 125 GLU A C 1
ATOM 1023 O O . GLU A 1 125 ? -18.866 -21.999 -0.571 1.00 97.19 125 GLU A O 1
ATOM 1028 N N . GLY A 1 126 ? -16.665 -22.139 -0.961 1.00 97.56 126 GLY A N 1
ATOM 1029 C CA . GLY A 1 126 ? -16.702 -21.568 -2.309 1.00 97.56 126 GLY A CA 1
ATOM 1030 C C . GLY A 1 126 ? -16.772 -20.038 -2.357 1.00 97.56 126 GLY A C 1
ATOM 1031 O O . GLY A 1 126 ? -16.758 -19.461 -3.446 1.00 97.56 126 GLY A O 1
ATOM 1032 N N . GLU A 1 127 ? -16.829 -19.364 -1.208 1.00 97.00 127 GLU A N 1
ATOM 1033 C CA . GLU A 1 127 ? -16.882 -17.907 -1.137 1.00 97.00 127 GLU A CA 1
ATOM 1034 C C . GLU A 1 127 ? -15.558 -17.265 -1.582 1.00 97.00 127 GLU A C 1
ATOM 1036 O O . GLU A 1 127 ? -14.473 -17.761 -1.282 1.00 97.00 127 GLU A O 1
ATOM 1041 N N . LYS A 1 128 ? -15.622 -16.139 -2.304 1.00 98.00 128 LYS A N 1
ATOM 1042 C CA . LYS A 1 128 ? -14.425 -15.348 -2.626 1.00 98.00 128 LYS A CA 1
ATOM 1043 C C . LYS A 1 128 ? -13.997 -14.537 -1.404 1.00 98.00 128 LYS A C 1
ATOM 1045 O O . LYS A 1 128 ? -14.783 -13.749 -0.878 1.00 98.00 128 LYS A O 1
ATOM 1050 N N . VAL A 1 129 ? -12.731 -14.659 -1.024 1.00 98.00 129 VAL A N 1
ATOM 1051 C CA . VAL A 1 129 ? -12.155 -14.030 0.168 1.00 98.0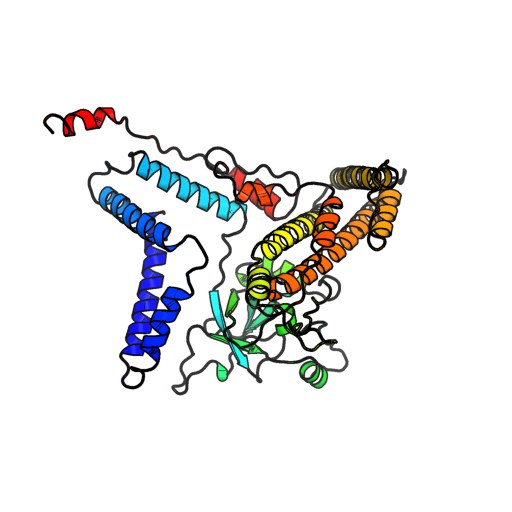0 129 VAL A CA 1
ATOM 1052 C C . VAL A 1 129 ? -11.018 -13.097 -0.229 1.00 98.00 129 VAL A C 1
ATOM 1054 O O . VAL A 1 129 ? -10.026 -13.523 -0.826 1.00 98.00 129 VAL A O 1
ATOM 1057 N N . LEU A 1 130 ? -11.149 -11.824 0.145 1.00 97.25 130 LEU A N 1
ATOM 1058 C CA . LEU A 1 130 ? -10.031 -10.885 0.175 1.00 97.25 130 LEU A CA 1
ATOM 1059 C C . LEU A 1 130 ? -9.121 -11.267 1.335 1.00 97.25 130 LEU A C 1
ATOM 1061 O O . LEU A 1 130 ? -9.603 -11.397 2.458 1.00 97.25 130 LEU A O 1
ATOM 1065 N N . ASN A 1 131 ? -7.822 -11.413 1.091 1.00 96.31 131 ASN A N 1
ATOM 1066 C CA . ASN A 1 131 ? -6.870 -11.709 2.151 1.00 96.31 131 ASN A CA 1
ATOM 1067 C C . ASN A 1 131 ? -5.530 -10.997 1.966 1.00 96.31 131 ASN A C 1
ATOM 1069 O O . ASN A 1 131 ? -5.061 -10.804 0.846 1.00 96.31 131 ASN A O 1
ATOM 1073 N N . PHE A 1 132 ? -4.913 -10.593 3.073 1.00 95.12 132 PHE A N 1
ATOM 1074 C CA . PHE A 1 132 ? -3.612 -9.926 3.060 1.00 95.12 132 PHE A CA 1
ATOM 1075 C C . PHE A 1 132 ? -2.880 -10.065 4.388 1.00 95.12 132 PHE A C 1
ATOM 1077 O O . PHE A 1 132 ? -3.489 -10.211 5.447 1.00 95.12 132 PHE A O 1
ATOM 1084 N N . ARG A 1 133 ? -1.559 -9.908 4.352 1.00 93.06 133 ARG A N 1
ATOM 1085 C CA . ARG A 1 133 ? -0.731 -9.756 5.548 1.00 93.06 133 ARG A CA 1
ATOM 1086 C C . ARG A 1 133 ? -0.300 -8.299 5.688 1.00 93.06 133 ARG A C 1
ATOM 1088 O O . ARG A 1 133 ? 0.072 -7.662 4.710 1.00 93.06 133 ARG A O 1
ATOM 1095 N N . SER A 1 134 ? -0.374 -7.761 6.904 1.00 85.81 134 SER A N 1
ATOM 1096 C CA . SER A 1 134 ? 0.149 -6.423 7.207 1.00 85.81 134 SER A CA 1
ATOM 1097 C C . SER A 1 134 ? 1.594 -6.491 7.718 1.00 85.81 134 SER A C 1
ATOM 1099 O O . SER A 1 134 ? 1.905 -7.413 8.477 1.00 85.81 134 SER A O 1
ATOM 1101 N N . PRO A 1 135 ? 2.435 -5.483 7.428 1.00 80.12 135 PRO A N 1
ATOM 1102 C CA . PRO A 1 135 ? 2.232 -4.451 6.406 1.00 80.12 135 PRO A CA 1
ATOM 1103 C C . PRO A 1 135 ? 2.295 -5.041 4.985 1.00 80.12 135 PRO A C 1
ATOM 1105 O O . PRO A 1 135 ? 2.866 -6.110 4.785 1.00 80.12 135 PRO A O 1
ATOM 1108 N N . PHE A 1 136 ? 1.719 -4.338 4.007 1.00 81.56 136 PHE A N 1
ATOM 1109 C CA . PHE A 1 136 ? 1.856 -4.709 2.597 1.00 81.56 136 PHE A CA 1
ATOM 1110 C C . PHE A 1 136 ? 3.295 -4.489 2.122 1.00 81.56 136 PHE A C 1
ATOM 1112 O O . PHE A 1 136 ? 3.917 -3.488 2.481 1.00 81.56 136 PHE A O 1
ATOM 1119 N N . LEU A 1 137 ? 3.795 -5.390 1.273 1.00 84.00 137 LEU A N 1
ATOM 1120 C CA . LEU A 1 137 ? 4.986 -5.114 0.467 1.00 84.00 137 LEU A CA 1
ATOM 1121 C C . LEU A 1 137 ? 4.651 -4.139 -0.662 1.00 84.00 137 LEU A C 1
ATOM 1123 O O . LEU A 1 137 ? 5.317 -3.125 -0.827 1.00 84.00 137 LEU A O 1
ATOM 1127 N N . ASN A 1 138 ? 3.604 -4.469 -1.415 1.00 89.38 138 ASN A N 1
ATOM 1128 C CA . ASN A 1 138 ? 2.978 -3.681 -2.470 1.00 89.38 138 ASN A CA 1
ATOM 1129 C C . ASN A 1 138 ? 1.550 -4.234 -2.692 1.00 89.38 138 ASN A C 1
ATOM 1131 O O . ASN A 1 138 ? 1.095 -5.111 -1.945 1.00 89.38 138 ASN A O 1
ATOM 1135 N N . SER A 1 139 ? 0.843 -3.766 -3.725 1.00 90.56 139 SER A N 1
ATOM 1136 C CA . SER A 1 139 ? -0.529 -4.216 -4.006 1.00 90.56 139 SER A CA 1
ATOM 1137 C C . SER A 1 139 ? -0.668 -5.715 -4.310 1.00 90.56 139 SER A C 1
ATOM 1139 O O . SER A 1 139 ? -1.750 -6.253 -4.093 1.00 90.56 139 SER A O 1
ATOM 1141 N N . ASN A 1 140 ? 0.392 -6.408 -4.755 1.00 93.06 140 ASN A N 1
ATOM 1142 C CA . ASN A 1 140 ? 0.358 -7.852 -5.039 1.00 93.06 140 ASN A CA 1
ATOM 1143 C C . ASN A 1 140 ? -0.018 -8.665 -3.784 1.00 93.06 140 ASN A C 1
ATOM 1145 O O . ASN A 1 140 ? -0.555 -9.767 -3.885 1.00 93.06 140 ASN A O 1
ATOM 1149 N N . GLY A 1 141 ? 0.269 -8.131 -2.589 1.00 93.06 141 GLY A N 1
ATOM 1150 C CA . GLY A 1 141 ? -0.012 -8.779 -1.306 1.00 93.06 141 GLY A CA 1
ATOM 1151 C C . GLY A 1 141 ? -1.499 -8.867 -0.950 1.00 93.06 141 GLY A C 1
ATOM 1152 O O . GLY A 1 141 ? -1.862 -9.646 -0.067 1.00 93.06 141 GLY A O 1
ATOM 1153 N N . LEU A 1 142 ? -2.370 -8.111 -1.626 1.00 95.19 142 LEU A N 1
ATOM 1154 C CA . LEU A 1 142 ? -3.818 -8.235 -1.475 1.00 95.19 142 LEU A CA 1
ATOM 1155 C C . LEU A 1 142 ? -4.329 -9.332 -2.408 1.00 95.19 142 LEU A C 1
ATOM 1157 O O . LEU A 1 142 ? -4.560 -9.095 -3.588 1.00 95.19 142 LEU A O 1
ATOM 1161 N N . CYS A 1 143 ? -4.485 -10.541 -1.886 1.00 95.44 143 CYS A N 1
ATOM 1162 C CA . CYS A 1 143 ? -4.883 -11.714 -2.654 1.00 95.44 143 CYS A CA 1
ATOM 1163 C C . CYS A 1 143 ? -6.404 -11.915 -2.631 1.00 95.44 143 CYS A C 1
ATOM 1165 O O . CYS A 1 143 ? -7.096 -11.510 -1.693 1.00 95.44 143 CYS A O 1
ATOM 1167 N N . ILE A 1 144 ? -6.914 -12.577 -3.670 1.00 96.44 144 ILE A N 1
ATOM 1168 C CA . ILE A 1 144 ? -8.289 -13.066 -3.743 1.00 96.44 144 ILE A CA 1
ATOM 1169 C C . ILE A 1 144 ? -8.209 -14.577 -3.877 1.00 96.44 144 ILE A C 1
ATOM 1171 O O . ILE A 1 144 ? -7.634 -15.082 -4.841 1.00 96.44 144 ILE A O 1
ATOM 1175 N N . SER A 1 145 ? -8.789 -15.282 -2.915 1.00 97.25 145 SER A N 1
ATOM 1176 C CA . SER A 1 145 ? -8.748 -16.742 -2.850 1.00 97.25 145 SER A CA 1
ATOM 1177 C C . SER A 1 145 ? -10.169 -17.290 -2.699 1.00 97.25 145 SER A C 1
ATOM 1179 O O . SER A 1 145 ? -11.071 -16.587 -2.239 1.00 97.25 145 SER A O 1
ATOM 1181 N N . ILE A 1 146 ? -10.389 -18.535 -3.108 1.00 98.31 146 ILE A N 1
ATOM 1182 C CA . ILE A 1 146 ? -11.647 -19.251 -2.891 1.00 98.31 146 ILE A CA 1
ATOM 1183 C C . ILE A 1 146 ? -11.584 -19.951 -1.540 1.00 98.31 146 ILE A C 1
ATOM 1185 O O . ILE A 1 146 ? -10.616 -20.657 -1.245 1.00 98.31 146 ILE A O 1
ATOM 1189 N N . ASN A 1 147 ? -12.615 -19.753 -0.725 1.00 98.44 147 ASN A N 1
ATOM 1190 C CA . ASN A 1 147 ? -12.733 -20.419 0.553 1.00 98.44 147 ASN A CA 1
ATOM 1191 C C . ASN A 1 147 ? -13.010 -21.911 0.348 1.00 98.44 147 ASN A C 1
ATOM 1193 O O . ASN A 1 147 ? -13.951 -22.282 -0.352 1.00 98.44 147 ASN A O 1
ATOM 1197 N N . LYS A 1 148 ? -12.196 -22.756 0.966 1.00 98.38 148 LYS A N 1
ATOM 1198 C CA . LYS A 1 148 ? -12.272 -24.208 0.894 1.00 98.38 148 LYS A CA 1
ATOM 1199 C C . LYS A 1 148 ? -11.947 -24.799 2.251 1.00 98.38 148 LYS A C 1
ATOM 1201 O O . LYS A 1 148 ? -10.829 -24.675 2.747 1.00 98.38 148 LYS A O 1
ATOM 1206 N N . HIS A 1 149 ? -12.920 -25.453 2.858 1.00 97.44 149 HIS A N 1
ATOM 1207 C CA . HIS A 1 149 ? -12.801 -26.074 4.164 1.00 97.44 149 HIS A CA 1
ATOM 1208 C C . HIS A 1 149 ? -11.955 -27.345 4.066 1.00 97.44 149 HIS A C 1
ATOM 1210 O O . HIS A 1 149 ? -12.284 -28.274 3.334 1.00 97.44 149 HIS A O 1
ATOM 1216 N N . VAL A 1 150 ? -10.886 -27.398 4.859 1.00 97.31 150 VAL A N 1
ATOM 1217 C CA . VAL A 1 150 ? -9.969 -28.548 4.972 1.00 97.31 150 VAL A CA 1
ATOM 1218 C C . VAL A 1 150 ? -9.966 -29.104 6.392 1.00 97.31 150 VAL A C 1
ATOM 1220 O O . VAL A 1 150 ? -10.345 -28.396 7.328 1.00 97.31 150 VAL A O 1
ATOM 1223 N N . GLU A 1 151 ? -9.549 -30.360 6.574 1.00 96.06 151 GLU A N 1
ATOM 1224 C CA . GLU A 1 151 ? -9.539 -31.007 7.899 1.00 96.06 151 GLU A CA 1
ATOM 1225 C C . GLU A 1 151 ? -8.589 -30.317 8.886 1.00 96.06 151 GLU A C 1
ATOM 1227 O O . GLU A 1 151 ? -8.889 -30.275 10.077 1.00 96.06 151 GLU A O 1
ATOM 1232 N N . ASP A 1 152 ? -7.521 -29.678 8.394 1.00 96.00 152 ASP A N 1
ATOM 1233 C CA . ASP A 1 152 ? -6.557 -28.914 9.203 1.00 96.00 152 ASP A CA 1
ATOM 1234 C C . ASP A 1 152 ? -7.210 -27.785 10.025 1.00 96.00 152 ASP A C 1
ATOM 1236 O O . ASP A 1 152 ? -6.641 -27.306 11.006 1.00 96.00 152 ASP A O 1
ATOM 1240 N N . ARG A 1 153 ? -8.431 -27.359 9.667 1.00 94.38 153 ARG A N 1
ATOM 1241 C CA . ARG A 1 153 ? -9.194 -26.378 10.451 1.00 94.38 153 ARG A CA 1
ATOM 1242 C C . ARG A 1 153 ? -9.790 -26.958 11.737 1.00 94.38 153 ARG A C 1
ATOM 1244 O O . ARG A 1 153 ? -10.335 -26.194 12.533 1.00 94.38 153 ARG A O 1
ATOM 1251 N N . LEU A 1 154 ? -9.802 -28.281 11.901 1.00 95.38 154 LEU A N 1
ATOM 1252 C CA . LEU A 1 154 ? -10.494 -28.984 12.978 1.00 95.38 154 LEU A CA 1
ATOM 1253 C C . LEU A 1 154 ? -9.531 -29.376 14.105 1.00 95.38 154 LEU A C 1
ATOM 1255 O O . LEU A 1 154 ? -8.412 -29.828 13.890 1.00 95.38 154 LEU A O 1
ATOM 1259 N N . ALA A 1 155 ? -10.003 -29.244 15.338 1.00 91.12 155 ALA A N 1
ATOM 1260 C CA . ALA A 1 155 ? -9.373 -29.813 16.516 1.00 91.12 155 ALA A CA 1
ATOM 1261 C C . ALA A 1 155 ? -9.635 -31.334 16.592 1.00 91.12 155 ALA A C 1
ATOM 1263 O O . ALA A 1 155 ? -10.550 -31.840 15.936 1.00 91.12 155 ALA A O 1
ATOM 1264 N N . PRO A 1 156 ? -8.917 -32.082 17.456 1.00 90.81 156 PRO A N 1
ATOM 1265 C CA . PRO A 1 156 ? -9.143 -33.521 17.636 1.00 90.81 156 PRO A CA 1
ATOM 1266 C C . PRO A 1 156 ? -10.569 -33.908 18.062 1.00 90.81 156 PRO A C 1
ATOM 1268 O O . PRO A 1 156 ? -10.963 -35.060 17.904 1.00 90.81 156 PRO A O 1
ATOM 1271 N N . ASP A 1 157 ? -11.348 -32.969 18.611 1.00 92.19 157 ASP A N 1
ATOM 1272 C CA . ASP A 1 157 ? -12.757 -33.174 18.964 1.00 92.19 157 ASP A CA 1
ATOM 1273 C C . ASP A 1 157 ? -13.730 -32.915 17.794 1.00 92.19 157 ASP A C 1
ATOM 1275 O O . ASP A 1 157 ? -14.948 -32.954 17.982 1.00 92.19 157 ASP A O 1
ATOM 1279 N N . GLY A 1 158 ? -13.203 -32.647 16.595 1.00 90.50 158 GLY A N 1
ATOM 1280 C CA . GLY A 1 158 ? -13.960 -32.384 15.375 1.00 90.50 158 GLY A CA 1
ATOM 1281 C C . GLY A 1 158 ? -14.539 -30.972 15.277 1.00 90.50 158 GLY A C 1
ATOM 1282 O O . GLY A 1 158 ? -15.271 -30.687 14.329 1.00 90.50 158 GLY A O 1
ATOM 1283 N N . LYS A 1 159 ? -14.255 -30.072 16.228 1.00 90.69 159 LYS A N 1
ATOM 1284 C CA . LYS A 1 159 ? -14.703 -28.673 16.156 1.00 90.69 159 LYS A CA 1
ATOM 1285 C C . LYS A 1 159 ? -13.692 -27.807 15.424 1.00 90.69 159 LYS A C 1
ATOM 1287 O O . LYS A 1 159 ? -12.495 -28.050 15.501 1.00 90.69 159 LYS A O 1
ATOM 1292 N N . ALA A 1 160 ? -14.165 -26.748 14.775 1.00 89.94 160 ALA A N 1
ATOM 1293 C CA . ALA A 1 160 ? -13.281 -25.759 14.172 1.00 89.94 160 ALA A CA 1
ATOM 1294 C C . ALA A 1 160 ? -12.402 -25.080 15.236 1.00 89.94 160 ALA A C 1
ATOM 1296 O O . ALA A 1 160 ? -12.898 -24.620 16.272 1.00 89.94 160 ALA A O 1
ATOM 1297 N N . LEU A 1 161 ? -11.107 -24.999 14.953 1.00 90.81 161 LEU A N 1
ATOM 1298 C CA . LEU A 1 161 ? -10.158 -24.188 15.699 1.00 90.81 161 LEU A CA 1
ATOM 1299 C C . LEU A 1 161 ? -10.551 -22.709 15.566 1.00 90.81 161 LEU A C 1
ATOM 1301 O O . LEU A 1 161 ? -10.952 -22.240 14.499 1.00 90.81 161 LEU A O 1
ATOM 1305 N N . LYS A 1 162 ? -10.463 -21.971 16.673 1.00 89.25 162 LYS A N 1
ATOM 1306 C CA . LYS A 1 162 ? -10.817 -20.548 16.724 1.00 89.25 162 LYS A CA 1
ATOM 1307 C C . LYS A 1 162 ? -9.594 -19.677 16.483 1.00 89.25 162 LYS A C 1
ATOM 1309 O O . LYS A 1 162 ? -8.502 -20.015 16.924 1.00 89.25 162 LYS A O 1
ATOM 1314 N N . GLY A 1 163 ? -9.802 -18.533 15.831 1.00 89.31 163 GLY A N 1
ATOM 1315 C CA . GLY A 1 163 ? -8.754 -17.529 15.624 1.00 89.31 163 GLY A CA 1
ATOM 1316 C C . GLY A 1 163 ? -7.657 -17.944 14.642 1.00 89.31 163 GLY A C 1
ATOM 1317 O O . GLY A 1 163 ? -6.642 -17.255 14.562 1.00 89.31 163 GLY A O 1
ATOM 1318 N N . ILE A 1 164 ? -7.854 -19.037 13.899 1.00 95.25 164 ILE A N 1
ATOM 1319 C CA . ILE A 1 164 ? -6.920 -19.498 12.874 1.00 95.25 164 ILE A CA 1
ATOM 1320 C C . ILE A 1 164 ? -7.494 -19.332 11.471 1.00 95.25 164 ILE A C 1
ATOM 1322 O O . ILE A 1 164 ? -8.709 -19.381 11.267 1.00 95.25 164 ILE A O 1
ATOM 1326 N N . ILE A 1 165 ? -6.606 -19.196 10.498 1.00 97.75 165 ILE A N 1
ATOM 1327 C CA . ILE A 1 165 ? -6.926 -19.241 9.076 1.00 97.75 165 ILE A CA 1
ATOM 1328 C C . ILE A 1 165 ? -5.962 -20.235 8.438 1.00 97.75 165 ILE A C 1
ATOM 1330 O O . ILE A 1 165 ? -4.749 -20.122 8.605 1.00 97.75 165 ILE A O 1
ATOM 1334 N N . VAL A 1 166 ? -6.484 -21.233 7.730 1.00 97.88 166 VAL A N 1
ATOM 1335 C CA . VAL A 1 166 ? -5.623 -22.213 7.058 1.00 97.88 166 VAL A CA 1
ATOM 1336 C C . VAL A 1 166 ? -5.286 -21.680 5.675 1.00 97.88 166 VAL A C 1
ATOM 1338 O O . VAL A 1 166 ? -6.176 -21.269 4.931 1.00 97.88 166 VAL A O 1
ATOM 1341 N N . VAL A 1 167 ? -4.006 -21.674 5.325 1.00 97.75 167 VAL A N 1
ATOM 1342 C CA . VAL A 1 167 ? -3.521 -21.171 4.035 1.00 97.75 167 VAL A CA 1
ATOM 1343 C C . VAL A 1 167 ? -2.736 -22.251 3.302 1.00 97.75 167 VAL A C 1
ATOM 1345 O O . VAL A 1 167 ? -2.196 -23.174 3.915 1.00 97.75 167 VAL A O 1
ATOM 1348 N N . ASN A 1 168 ? -2.653 -22.137 1.979 1.00 95.38 168 ASN A N 1
ATOM 1349 C CA . ASN A 1 168 ? -1.768 -22.994 1.197 1.00 95.38 168 ASN A CA 1
ATOM 1350 C C . ASN A 1 168 ? -0.292 -22.689 1.503 1.00 95.38 168 ASN A C 1
ATOM 1352 O O . ASN A 1 168 ? 0.095 -21.547 1.765 1.00 95.38 168 ASN A O 1
ATOM 1356 N N . ASP A 1 169 ? 0.532 -23.728 1.420 1.00 93.44 169 ASP A N 1
ATOM 1357 C CA . ASP A 1 169 ? 1.990 -23.663 1.543 1.00 93.44 169 ASP A CA 1
ATOM 1358 C C . ASP A 1 169 ? 2.691 -24.150 0.259 1.00 93.44 169 ASP A C 1
ATOM 1360 O O . ASP A 1 169 ? 3.777 -24.743 0.287 1.00 93.44 169 ASP A O 1
ATOM 1364 N N . GLU A 1 170 ? 2.026 -23.979 -0.886 1.00 92.94 170 GLU A N 1
ATOM 1365 C CA . GLU A 1 170 ? 2.580 -24.395 -2.167 1.00 92.94 170 GLU A CA 1
ATOM 1366 C C . GLU A 1 170 ? 3.804 -23.555 -2.539 1.00 92.94 170 GLU A C 1
ATOM 1368 O O . GLU A 1 170 ? 3.772 -22.327 -2.525 1.00 92.94 170 GLU A O 1
ATOM 1373 N N . ASP A 1 171 ? 4.878 -24.240 -2.929 1.00 91.69 171 ASP A N 1
ATOM 1374 C CA . ASP A 1 171 ? 6.022 -23.625 -3.584 1.00 91.69 171 ASP A CA 1
ATOM 1375 C C . ASP A 1 171 ? 5.861 -23.689 -5.112 1.00 91.69 171 ASP A C 1
ATOM 1377 O O . ASP A 1 171 ? 5.050 -24.443 -5.663 1.00 91.69 171 ASP A O 1
ATOM 1381 N N . HIS A 1 172 ? 6.691 -22.932 -5.833 1.00 92.12 172 HIS A N 1
ATOM 1382 C CA . HIS A 1 172 ? 6.707 -22.948 -7.302 1.00 92.12 172 HIS A CA 1
ATOM 1383 C C . HIS A 1 172 ? 6.874 -24.349 -7.891 1.00 92.12 172 HIS A C 1
ATOM 1385 O O . HIS A 1 172 ? 6.362 -24.633 -8.974 1.00 92.12 172 HIS A O 1
ATOM 1391 N N . LYS A 1 173 ? 7.599 -25.237 -7.203 1.00 92.56 173 LYS A N 1
ATOM 1392 C CA . LYS A 1 173 ? 7.834 -26.606 -7.667 1.00 92.56 173 LYS A CA 1
ATOM 1393 C C . LYS A 1 173 ? 6.538 -27.414 -7.653 1.00 92.56 173 LYS A C 1
ATOM 1395 O O . LYS A 1 173 ? 6.233 -28.063 -8.652 1.00 92.56 173 LYS A O 1
ATOM 1400 N N . ARG A 1 174 ? 5.782 -27.371 -6.553 1.00 92.62 174 ARG A N 1
ATOM 1401 C CA . ARG A 1 174 ? 4.483 -28.038 -6.413 1.00 92.62 174 ARG A CA 1
ATOM 1402 C C . ARG A 1 174 ? 3.456 -27.459 -7.366 1.00 92.62 174 ARG A C 1
ATOM 1404 O O . ARG A 1 174 ? 2.778 -28.243 -8.020 1.00 92.62 174 ARG A O 1
ATOM 1411 N N . ILE A 1 175 ? 3.416 -26.131 -7.512 1.00 93.44 175 ILE A N 1
ATOM 1412 C CA . ILE A 1 175 ? 2.530 -25.477 -8.480 1.00 93.44 175 ILE A CA 1
ATOM 1413 C C . ILE A 1 175 ? 2.841 -26.010 -9.880 1.00 93.44 175 ILE A C 1
ATOM 1415 O O . ILE A 1 175 ? 1.988 -26.649 -10.483 1.00 93.44 175 ILE A O 1
ATOM 1419 N N . ARG A 1 176 ? 4.081 -25.873 -10.368 1.00 91.94 176 ARG A N 1
ATOM 1420 C CA . ARG A 1 176 ? 4.468 -26.341 -11.715 1.00 91.94 176 ARG A CA 1
ATOM 1421 C C . ARG A 1 176 ? 4.213 -27.828 -11.944 1.00 91.94 176 ARG A C 1
ATOM 1423 O O . ARG A 1 176 ? 3.899 -28.210 -13.062 1.00 91.94 176 ARG A O 1
ATOM 1430 N N . ALA A 1 177 ? 4.356 -28.661 -10.915 1.00 91.44 177 ALA A N 1
ATOM 1431 C CA . ALA A 1 177 ? 4.110 -30.095 -11.029 1.00 91.44 177 ALA A CA 1
ATOM 1432 C C . ALA A 1 177 ? 2.628 -30.446 -11.250 1.00 91.44 177 ALA A C 1
ATOM 1434 O O . ALA A 1 177 ? 2.350 -31.511 -11.796 1.00 91.44 177 ALA A O 1
ATOM 1435 N N . ARG A 1 178 ? 1.692 -29.585 -10.823 1.00 90.62 178 ARG A N 1
ATOM 1436 C CA . ARG A 1 178 ? 0.245 -29.802 -10.985 1.00 90.62 178 ARG A CA 1
ATOM 1437 C C . ARG A 1 178 ? -0.399 -29.008 -12.122 1.00 90.62 178 ARG A C 1
ATOM 1439 O O . ARG A 1 178 ? -1.550 -29.295 -12.426 1.00 90.62 178 ARG A O 1
ATOM 1446 N N . LEU A 1 179 ? 0.286 -28.009 -12.684 1.00 89.94 179 LEU A N 1
ATOM 1447 C CA . LEU A 1 179 ? -0.262 -27.188 -13.766 1.00 89.94 179 LEU A CA 1
ATOM 1448 C C . LEU A 1 179 ? -0.507 -28.022 -15.024 1.00 89.94 179 LEU A C 1
ATOM 1450 O O . LEU A 1 179 ? 0.311 -28.863 -15.405 1.00 89.94 179 LEU A O 1
ATOM 1454 N N . GLU A 1 180 ? -1.619 -27.743 -15.694 1.00 85.88 180 GLU A N 1
ATOM 1455 C CA . GLU A 1 180 ? -1.888 -28.283 -17.025 1.00 85.88 180 GLU A CA 1
ATOM 1456 C C . GLU A 1 180 ? -1.090 -27.527 -18.103 1.00 85.88 180 GLU A C 1
ATOM 1458 O O . GLU A 1 180 ? -0.584 -26.430 -17.875 1.00 85.88 180 GLU A O 1
ATOM 1463 N N . ALA A 1 181 ? -0.986 -28.088 -19.314 1.00 78.19 181 ALA A N 1
ATOM 1464 C CA . ALA A 1 181 ? -0.140 -27.546 -20.388 1.00 78.19 181 ALA A CA 1
ATOM 1465 C C . ALA A 1 181 ? -0.450 -26.087 -20.796 1.00 78.19 181 ALA A C 1
ATOM 1467 O O . ALA A 1 181 ? 0.403 -25.434 -21.391 1.00 78.19 181 ALA A O 1
ATOM 1468 N N . ASN A 1 182 ? -1.647 -25.583 -20.477 1.00 79.00 182 ASN A N 1
ATOM 1469 C CA . ASN A 1 182 ? -2.095 -24.227 -20.802 1.00 79.00 182 ASN A CA 1
ATOM 1470 C C . ASN A 1 182 ? -2.107 -23.279 -19.590 1.00 79.00 182 ASN A C 1
ATOM 1472 O O . ASN A 1 182 ? -2.502 -22.123 -19.734 1.00 79.00 182 ASN A O 1
ATOM 1476 N N . GLU A 1 183 ? -1.708 -23.743 -18.405 1.00 82.50 183 GLU A N 1
ATOM 1477 C CA . GLU A 1 183 ? -1.673 -22.912 -17.206 1.00 82.50 183 GLU A CA 1
ATOM 1478 C C . GLU A 1 183 ? -0.277 -22.316 -16.997 1.00 82.50 183 GLU A C 1
ATOM 1480 O O . GLU A 1 183 ? 0.749 -22.990 -17.113 1.00 82.50 183 GLU A O 1
ATOM 1485 N N . ILE A 1 184 ? -0.233 -21.026 -16.667 1.00 83.19 184 ILE A N 1
ATOM 1486 C CA . ILE A 1 184 ? 1.009 -20.301 -16.403 1.00 83.19 184 ILE A CA 1
ATOM 1487 C C . ILE A 1 184 ? 1.212 -20.245 -14.891 1.00 83.19 184 ILE A C 1
ATOM 1489 O O . ILE A 1 184 ? 0.325 -19.821 -14.151 1.00 83.19 184 ILE A O 1
ATOM 1493 N N . ALA A 1 185 ? 2.390 -20.666 -14.427 1.00 86.69 185 ALA A N 1
ATOM 1494 C CA . ALA A 1 185 ? 2.747 -20.526 -13.021 1.00 86.69 185 ALA A CA 1
ATOM 1495 C C . ALA A 1 185 ? 2.765 -19.042 -12.632 1.00 86.69 185 ALA A C 1
ATOM 1497 O O . ALA A 1 185 ? 3.296 -18.227 -13.394 1.00 86.69 185 ALA A O 1
ATOM 1498 N N . PRO A 1 186 ? 2.226 -18.675 -11.458 1.00 89.25 186 PRO A N 1
ATOM 1499 C CA . PRO A 1 186 ? 2.275 -17.295 -11.016 1.00 89.25 186 PRO A CA 1
ATOM 1500 C C . PRO A 1 186 ? 3.736 -16.865 -10.828 1.00 89.25 186 PRO A C 1
ATOM 1502 O O . PRO A 1 186 ? 4.586 -17.679 -10.468 1.00 89.25 186 PRO A O 1
ATOM 1505 N N . ALA A 1 187 ? 4.030 -15.583 -11.056 1.00 89.31 187 ALA A N 1
ATOM 1506 C CA . ALA A 1 187 ? 5.370 -15.036 -10.825 1.00 89.31 187 ALA A CA 1
ATOM 1507 C C . ALA A 1 187 ? 5.785 -15.137 -9.344 1.00 89.31 187 ALA A C 1
ATOM 1509 O O . ALA A 1 187 ? 6.940 -15.422 -9.043 1.00 89.31 187 ALA A O 1
ATOM 1510 N N . GLU A 1 188 ? 4.814 -14.968 -8.443 1.00 91.56 188 GLU A N 1
ATOM 1511 C CA . GLU A 1 188 ? 4.940 -15.122 -6.993 1.00 91.56 188 GLU A CA 1
ATOM 1512 C C . GLU A 1 188 ? 3.809 -16.009 -6.474 1.00 91.56 188 GLU A C 1
ATOM 1514 O O . GLU A 1 188 ? 2.643 -15.813 -6.841 1.00 91.56 188 GLU A O 1
ATOM 1519 N N . THR A 1 189 ? 4.149 -16.934 -5.582 1.00 92.31 189 THR A N 1
ATOM 1520 C CA . THR A 1 189 ? 3.188 -17.621 -4.710 1.00 92.31 189 THR A CA 1
ATOM 1521 C C . THR A 1 189 ? 2.493 -16.612 -3.795 1.00 92.31 189 THR A C 1
ATOM 1523 O O . THR A 1 189 ? 3.048 -15.555 -3.491 1.00 92.31 189 THR A O 1
ATOM 1526 N N . GLU A 1 190 ? 1.297 -16.926 -3.295 1.00 92.00 190 GLU A N 1
ATOM 1527 C CA . GLU A 1 190 ? 0.634 -16.066 -2.298 1.00 92.00 190 GLU A CA 1
ATOM 1528 C C . GLU A 1 190 ? 1.515 -15.791 -1.070 1.00 92.00 190 GLU A C 1
ATOM 1530 O O . GLU A 1 190 ? 1.498 -14.685 -0.527 1.00 92.00 190 GLU A O 1
ATOM 1535 N N . SER A 1 191 ? 2.314 -16.777 -0.647 1.00 91.25 191 SER A N 1
ATOM 1536 C CA . SER A 1 191 ? 3.205 -16.608 0.498 1.00 91.25 191 SER A CA 1
ATOM 1537 C C . SER A 1 191 ? 4.341 -15.621 0.224 1.00 91.25 191 SER A C 1
ATOM 1539 O O . SER A 1 191 ? 4.682 -14.834 1.105 1.00 91.25 191 SER A O 1
ATOM 1541 N N . GLU A 1 192 ? 4.877 -15.599 -1.000 1.00 91.69 192 GLU A N 1
ATOM 1542 C CA . GLU A 1 192 ? 5.859 -14.598 -1.438 1.00 91.69 192 GLU A CA 1
ATOM 1543 C C . GLU A 1 192 ? 5.229 -13.202 -1.528 1.00 91.69 192 GLU A C 1
ATOM 1545 O O . GLU A 1 192 ? 5.761 -12.267 -0.931 1.00 91.69 192 GLU A O 1
ATOM 1550 N N . ARG A 1 193 ? 4.051 -13.074 -2.161 1.00 91.50 193 ARG A N 1
ATOM 1551 C CA . ARG A 1 193 ? 3.325 -11.792 -2.295 1.00 91.50 193 ARG A CA 1
ATOM 1552 C C . ARG A 1 193 ? 3.031 -11.135 -0.948 1.00 91.50 193 ARG A C 1
ATOM 1554 O O . ARG A 1 193 ? 3.053 -9.913 -0.819 1.00 91.50 193 ARG A O 1
ATOM 1561 N N . GLN A 1 194 ? 2.721 -11.953 0.055 1.00 91.88 194 GLN A N 1
ATOM 1562 C CA . GLN A 1 194 ? 2.401 -11.506 1.409 1.00 91.88 194 GLN A CA 1
ATOM 1563 C C . GLN A 1 194 ? 3.613 -11.499 2.345 1.00 91.88 194 GLN A C 1
ATOM 1565 O O . GLN A 1 194 ? 3.461 -11.126 3.504 1.00 91.88 194 GLN A O 1
ATOM 1570 N N . ALA A 1 195 ? 4.790 -11.934 1.880 1.00 88.38 195 ALA A N 1
ATOM 1571 C CA . ALA A 1 195 ? 5.972 -12.184 2.706 1.00 88.38 195 ALA A CA 1
ATOM 1572 C C . ALA A 1 195 ? 5.665 -12.952 4.004 1.00 88.38 195 ALA A C 1
ATOM 1574 O O . ALA A 1 195 ? 6.243 -12.654 5.052 1.00 88.38 195 ALA A O 1
ATOM 1575 N N . ARG A 1 196 ? 4.741 -13.919 3.936 1.00 89.56 196 ARG A N 1
ATOM 1576 C CA . ARG A 1 196 ? 4.308 -14.707 5.094 1.00 89.56 196 ARG A CA 1
ATOM 1577 C C . ARG A 1 196 ? 5.131 -15.972 5.269 1.00 89.56 196 ARG A C 1
ATOM 1579 O O . ARG A 1 196 ? 5.512 -16.618 4.294 1.00 89.56 196 ARG A O 1
ATOM 1586 N N . ASP A 1 197 ? 5.371 -16.313 6.519 1.00 89.31 197 ASP A N 1
ATOM 1587 C CA . ASP A 1 197 ? 5.844 -17.603 6.975 1.00 89.31 197 ASP A CA 1
ATOM 1588 C C . ASP A 1 197 ? 4.877 -18.133 8.051 1.00 89.31 197 ASP A C 1
ATOM 1590 O O . ASP A 1 197 ? 3.704 -17.769 8.068 1.00 89.31 197 ASP A O 1
ATOM 1594 N N . PHE A 1 198 ? 5.300 -19.095 8.863 1.00 92.25 198 PHE A N 1
ATOM 1595 C CA . PHE A 1 198 ? 4.414 -19.800 9.791 1.00 92.25 198 PHE A CA 1
ATOM 1596 C C . PHE A 1 198 ? 4.917 -19.708 11.237 1.00 92.25 198 PHE A C 1
ATOM 1598 O O . PHE A 1 198 ? 4.678 -20.621 12.026 1.00 92.25 198 PHE A O 1
ATOM 1605 N N . ASP A 1 199 ? 5.646 -18.638 11.586 1.00 89.81 199 ASP A N 1
ATOM 1606 C CA . ASP A 1 199 ? 6.248 -18.449 12.916 1.00 89.81 199 ASP A CA 1
ATOM 1607 C C . ASP A 1 199 ? 5.364 -17.688 13.930 1.00 89.81 199 ASP A C 1
ATOM 1609 O O . ASP A 1 199 ? 5.785 -17.447 15.062 1.00 89.81 199 ASP A O 1
ATOM 1613 N N . GLY A 1 200 ? 4.117 -17.381 13.558 1.00 90.69 200 GLY A N 1
ATOM 1614 C CA . GLY A 1 200 ? 3.163 -16.603 14.367 1.00 90.69 200 GLY A CA 1
ATOM 1615 C C . GLY A 1 200 ? 2.370 -15.567 13.566 1.00 90.69 200 GLY A C 1
ATOM 1616 O O . GLY A 1 200 ? 1.537 -14.842 14.114 1.00 90.69 200 GLY A O 1
ATOM 1617 N N . ASP A 1 201 ? 2.619 -15.505 12.263 1.00 93.50 201 ASP A N 1
ATOM 1618 C CA . ASP A 1 201 ? 1.978 -14.582 11.344 1.00 93.50 201 ASP A CA 1
ATOM 1619 C C . ASP A 1 201 ? 0.449 -14.610 11.385 1.00 93.50 201 ASP A C 1
ATOM 1621 O O . ASP A 1 201 ? -0.197 -15.644 11.556 1.00 93.50 201 ASP A O 1
ATOM 1625 N N . CYS A 1 202 ? -0.143 -13.437 11.172 1.00 95.56 202 CYS A N 1
ATOM 1626 C CA . CYS A 1 202 ? -1.584 -13.264 11.056 1.00 95.56 202 CYS A CA 1
ATOM 1627 C C . CYS A 1 202 ? -1.929 -12.587 9.732 1.00 95.56 202 CYS A C 1
ATOM 1629 O O . CYS A 1 202 ? -1.240 -11.653 9.307 1.00 95.56 202 CYS A O 1
ATOM 1631 N N . ILE A 1 203 ? -3.051 -12.985 9.137 1.00 96.12 203 ILE A N 1
ATOM 1632 C CA . ILE A 1 203 ? -3.606 -12.330 7.948 1.00 96.12 203 ILE A CA 1
ATOM 1633 C C . ILE A 1 203 ? -4.978 -11.738 8.241 1.00 96.12 203 ILE A C 1
ATOM 1635 O O . ILE A 1 203 ? -5.706 -12.221 9.110 1.00 96.12 203 ILE A O 1
ATOM 1639 N N . GLY A 1 204 ? -5.292 -10.658 7.532 1.00 95.81 204 GLY A N 1
ATOM 1640 C CA . GLY A 1 204 ? -6.620 -10.072 7.465 1.00 95.81 204 GLY A CA 1
ATOM 1641 C C . GLY A 1 204 ? -7.447 -10.752 6.380 1.00 95.81 204 GLY A C 1
ATOM 1642 O O . GLY A 1 204 ? -6.916 -11.007 5.300 1.00 95.81 204 GLY A O 1
ATOM 1643 N N . VAL A 1 205 ? -8.723 -11.024 6.653 1.00 96.88 205 VAL A N 1
ATOM 1644 C CA . VAL A 1 205 ? -9.683 -11.609 5.712 1.00 96.88 205 VAL A CA 1
ATOM 1645 C C . VAL A 1 205 ? -11.014 -10.873 5.737 1.00 96.88 205 VAL A C 1
ATOM 1647 O O . VAL A 1 205 ? -11.431 -10.336 6.762 1.00 96.88 205 VAL A O 1
ATOM 1650 N N . GLU A 1 206 ? -11.679 -10.840 4.590 1.00 96.38 206 GLU A N 1
ATOM 1651 C CA . GLU A 1 206 ? -13.050 -10.358 4.462 1.00 96.38 206 GLU A CA 1
ATOM 1652 C C . GLU A 1 206 ? -13.711 -10.981 3.232 1.00 96.38 206 GLU A C 1
ATOM 1654 O O . GLU A 1 206 ? -13.050 -11.294 2.236 1.00 96.38 206 GLU A O 1
ATOM 1659 N N . VAL A 1 207 ? -15.031 -11.120 3.285 1.00 96.38 207 VAL A N 1
ATOM 1660 C CA . VAL A 1 207 ? -15.825 -11.549 2.140 1.00 96.38 207 VAL A CA 1
ATOM 1661 C C . VAL A 1 207 ? -15.702 -10.527 1.005 1.00 96.38 207 VAL A C 1
ATOM 1663 O O . VAL A 1 207 ? -16.036 -9.350 1.155 1.00 96.38 207 VAL A O 1
ATOM 1666 N N . ALA A 1 208 ? -15.292 -10.981 -0.180 1.00 96.25 208 ALA A N 1
ATOM 1667 C CA . ALA A 1 208 ? -15.086 -10.115 -1.340 1.00 96.25 208 ALA A CA 1
ATOM 1668 C C . ALA A 1 208 ? -16.365 -9.374 -1.778 1.00 96.25 208 ALA A C 1
ATOM 1670 O O . ALA A 1 208 ? -16.323 -8.211 -2.177 1.00 96.25 208 ALA A O 1
ATOM 1671 N N . SER A 1 209 ? -17.531 -10.015 -1.644 1.00 95.62 209 SER A N 1
ATOM 1672 C CA . SER A 1 209 ? -18.825 -9.421 -2.013 1.00 95.62 209 SER A CA 1
ATOM 1673 C C . SER A 1 209 ? -19.189 -8.172 -1.196 1.00 95.62 209 SER A C 1
ATOM 1675 O O . SER A 1 209 ? -19.992 -7.357 -1.653 1.00 95.62 209 SER A O 1
ATOM 1677 N N . LYS A 1 210 ? -18.556 -7.966 -0.032 1.00 94.69 210 LYS A N 1
ATOM 1678 C CA . LYS A 1 210 ? -18.737 -6.773 0.802 1.00 94.69 210 LYS A CA 1
ATOM 1679 C C . LYS A 1 210 ? -18.135 -5.517 0.167 1.00 94.69 210 LYS A C 1
ATOM 1681 O O . LYS A 1 210 ? -18.655 -4.422 0.377 1.00 94.69 210 LYS A O 1
ATOM 1686 N N . TYR A 1 211 ? -17.069 -5.667 -0.624 1.00 93.38 211 TYR A N 1
ATOM 1687 C CA . TYR A 1 211 ? -16.338 -4.556 -1.238 1.00 93.38 211 TYR A CA 1
ATOM 1688 C C . TYR A 1 211 ? -16.091 -4.794 -2.738 1.00 93.38 211 TYR A C 1
ATOM 1690 O O . TYR A 1 211 ? -14.941 -4.880 -3.167 1.00 93.38 211 TYR A O 1
ATOM 1698 N N . PRO A 1 212 ? -17.144 -4.845 -3.575 1.00 94.19 212 PRO A N 1
ATOM 1699 C CA . PRO A 1 212 ? -17.039 -5.314 -4.959 1.00 94.19 212 PRO A CA 1
ATOM 1700 C C . PRO A 1 212 ? -16.056 -4.504 -5.815 1.00 94.19 212 PRO A C 1
ATOM 1702 O O . PRO A 1 212 ? -15.299 -5.082 -6.587 1.00 94.19 212 PRO A O 1
ATOM 1705 N N . ASN A 1 213 ? -16.012 -3.178 -5.649 1.00 92.00 213 ASN A N 1
ATOM 1706 C CA . ASN A 1 213 ? -15.082 -2.328 -6.401 1.00 92.00 213 ASN A CA 1
ATOM 1707 C C . ASN A 1 213 ? -13.628 -2.526 -5.951 1.00 92.00 213 ASN A C 1
ATOM 1709 O O . ASN A 1 213 ? -12.733 -2.582 -6.785 1.00 92.00 213 ASN A O 1
ATOM 1713 N N . PHE A 1 214 ? -13.401 -2.670 -4.642 1.00 91.38 214 PHE A N 1
ATOM 1714 C CA . PHE A 1 214 ? -12.067 -2.919 -4.093 1.00 91.38 214 PHE A CA 1
ATOM 1715 C C . PHE A 1 214 ? -11.558 -4.311 -4.485 1.00 91.38 214 PHE A C 1
ATOM 1717 O O . PHE A 1 214 ? -10.397 -4.469 -4.844 1.00 91.38 214 PHE A O 1
ATOM 1724 N N . THR A 1 215 ? -12.441 -5.314 -4.497 1.00 94.94 215 THR A N 1
ATOM 1725 C CA . THR A 1 215 ? -12.135 -6.645 -5.032 1.00 94.94 215 THR A CA 1
ATOM 1726 C C . THR A 1 215 ? -11.787 -6.589 -6.512 1.00 94.94 215 THR A C 1
ATOM 1728 O O . THR A 1 215 ? -10.781 -7.172 -6.897 1.00 94.94 215 THR A O 1
ATOM 1731 N N . ALA A 1 216 ? -12.570 -5.884 -7.332 1.00 95.06 216 ALA A N 1
ATOM 1732 C CA . ALA A 1 216 ? -12.282 -5.753 -8.758 1.00 95.06 216 ALA A CA 1
ATOM 1733 C C . ALA A 1 216 ? -10.924 -5.075 -9.009 1.00 95.06 216 ALA A C 1
ATOM 1735 O O . ALA A 1 216 ? -10.166 -5.521 -9.867 1.00 95.06 216 ALA A O 1
ATOM 1736 N N . GLU A 1 217 ? -10.583 -4.044 -8.230 1.00 92.56 217 GLU A N 1
ATOM 1737 C CA . GLU A 1 217 ? -9.267 -3.404 -8.297 1.00 92.56 217 GLU A CA 1
ATOM 1738 C C . GLU A 1 217 ? -8.142 -4.367 -7.893 1.00 92.56 217 GLU A C 1
ATOM 1740 O O . GLU A 1 217 ? -7.129 -4.457 -8.584 1.00 92.56 217 GLU A O 1
ATOM 1745 N N . ALA A 1 218 ? -8.321 -5.123 -6.809 1.00 94.06 218 ALA A N 1
ATOM 1746 C CA . ALA A 1 218 ? -7.348 -6.114 -6.366 1.00 94.06 218 ALA A CA 1
ATOM 1747 C C . ALA A 1 218 ? -7.157 -7.239 -7.402 1.00 94.06 218 ALA A C 1
ATOM 1749 O O . ALA A 1 218 ? -6.030 -7.663 -7.652 1.00 94.06 218 ALA A O 1
ATOM 1750 N N . GLU A 1 219 ? -8.234 -7.712 -8.039 1.00 95.12 219 GLU A N 1
ATOM 1751 C CA . GLU A 1 219 ? -8.171 -8.692 -9.130 1.00 95.12 219 GLU A CA 1
ATOM 1752 C C . GLU A 1 219 ? -7.414 -8.113 -10.332 1.00 95.12 219 GLU A C 1
ATOM 1754 O O . GLU A 1 219 ? -6.503 -8.760 -10.846 1.00 95.12 219 GLU A O 1
ATOM 1759 N N . TYR A 1 220 ? -7.729 -6.877 -10.731 1.00 93.75 220 TYR A N 1
ATOM 1760 C CA . TYR A 1 220 ? -7.065 -6.172 -11.827 1.00 93.75 220 TYR A CA 1
ATOM 1761 C C . TYR A 1 220 ? -5.566 -5.965 -11.570 1.00 93.75 220 TYR A C 1
ATOM 1763 O O . TYR A 1 220 ? -4.747 -6.323 -12.416 1.00 93.75 220 TYR A O 1
ATOM 1771 N N . ARG A 1 221 ? -5.185 -5.457 -10.389 1.00 92.06 221 ARG A N 1
ATOM 1772 C CA . ARG A 1 221 ? -3.780 -5.219 -10.011 1.00 92.06 221 ARG A CA 1
ATOM 1773 C C . ARG A 1 221 ? -2.973 -6.512 -9.855 1.00 92.06 221 ARG A C 1
ATOM 1775 O O . ARG A 1 221 ? -1.756 -6.469 -9.981 1.00 92.06 221 ARG A O 1
ATOM 1782 N N . ASN A 1 222 ? -3.625 -7.651 -9.620 1.00 91.75 222 ASN A N 1
ATOM 1783 C CA . ASN A 1 222 ? -2.972 -8.961 -9.532 1.00 91.75 222 ASN A CA 1
ATOM 1784 C C . ASN A 1 222 ? -2.783 -9.674 -10.881 1.00 91.75 222 ASN A C 1
ATOM 1786 O O . ASN A 1 222 ? -2.157 -10.741 -10.905 1.00 91.75 222 ASN A O 1
ATOM 1790 N N . GLN A 1 223 ? -3.312 -9.126 -11.980 1.00 91.56 223 GLN A N 1
ATOM 1791 C CA . GLN A 1 223 ? -3.037 -9.620 -13.332 1.00 91.56 223 GLN A CA 1
ATOM 1792 C C . GLN A 1 223 ? -1.549 -9.458 -13.663 1.00 91.56 223 GLN A C 1
ATOM 1794 O O . GLN A 1 223 ? -0.899 -8.528 -13.189 1.00 91.56 223 GLN A O 1
ATOM 1799 N N . VAL A 1 224 ? -0.993 -10.358 -14.477 1.00 88.69 224 VAL A N 1
ATOM 1800 C CA . VAL A 1 224 ? 0.459 -10.435 -14.735 1.00 88.69 224 VAL A CA 1
ATOM 1801 C C . VAL A 1 224 ? 0.999 -9.135 -15.340 1.00 88.69 224 VAL A C 1
ATOM 1803 O O . VAL A 1 224 ? 2.093 -8.696 -15.001 1.00 88.69 224 VAL A O 1
ATOM 1806 N N . GLU A 1 225 ? 0.215 -8.508 -16.206 1.00 89.38 225 GLU A N 1
ATOM 1807 C CA . GLU A 1 225 ? 0.499 -7.240 -16.874 1.00 89.38 225 GLU A CA 1
ATOM 1808 C C . GLU A 1 225 ? 0.430 -6.015 -15.943 1.00 89.38 225 GLU A C 1
ATOM 1810 O O . GLU A 1 225 ? 1.061 -4.996 -16.228 1.00 89.38 225 GLU A O 1
ATOM 1815 N N . ASN A 1 226 ? -0.296 -6.114 -14.824 1.00 91.31 226 ASN A N 1
ATOM 1816 C CA . ASN A 1 226 ? -0.573 -4.997 -13.912 1.00 91.31 226 ASN A CA 1
ATOM 1817 C C . ASN A 1 226 ? 0.128 -5.125 -12.556 1.00 91.31 226 ASN A C 1
ATOM 1819 O O . ASN A 1 226 ? 0.275 -4.120 -11.849 1.00 91.31 226 ASN A O 1
ATOM 1823 N N . ALA A 1 227 ? 0.574 -6.327 -12.196 1.00 92.50 227 ALA A N 1
ATOM 1824 C CA . ALA A 1 227 ? 1.300 -6.600 -10.967 1.00 92.50 227 ALA A CA 1
ATOM 1825 C C . ALA A 1 227 ? 2.662 -5.897 -10.965 1.00 92.50 227 ALA A C 1
ATOM 1827 O O . ALA A 1 227 ? 3.304 -5.709 -12.006 1.00 92.50 227 ALA A O 1
ATOM 1828 N N . TYR A 1 228 ? 3.109 -5.468 -9.787 1.00 93.56 228 TYR A N 1
ATOM 1829 C CA . TYR A 1 228 ? 4.486 -5.002 -9.630 1.00 93.56 228 TYR A CA 1
ATOM 1830 C C . TYR A 1 228 ? 5.449 -6.175 -9.785 1.00 93.56 228 TYR A C 1
ATOM 1832 O O . TYR A 1 228 ? 5.077 -7.328 -9.542 1.00 93.56 228 TYR A O 1
ATOM 1840 N N . ALA A 1 229 ? 6.701 -5.884 -10.144 1.00 92.19 229 ALA A N 1
ATOM 1841 C CA . ALA A 1 229 ? 7.738 -6.900 -10.072 1.00 92.19 229 ALA A CA 1
ATOM 1842 C C . ALA A 1 229 ? 7.850 -7.471 -8.638 1.00 92.19 229 ALA A C 1
ATOM 1844 O O . ALA A 1 229 ? 7.677 -6.725 -7.665 1.00 92.19 229 ALA A O 1
ATOM 1845 N N . PRO A 1 230 ? 8.169 -8.770 -8.493 1.00 91.75 230 PRO A N 1
ATOM 1846 C CA . PRO A 1 230 ? 8.337 -9.400 -7.189 1.00 91.75 230 PRO A CA 1
ATOM 1847 C C . PRO A 1 230 ? 9.332 -8.654 -6.301 1.00 91.75 230 PRO A C 1
ATOM 1849 O O . PRO A 1 230 ? 10.434 -8.309 -6.741 1.00 91.75 230 PRO A O 1
ATOM 1852 N N . THR A 1 231 ? 8.972 -8.430 -5.036 1.00 90.19 231 THR A N 1
ATOM 1853 C CA . THR A 1 231 ? 9.885 -7.761 -4.098 1.00 90.19 231 THR A CA 1
ATOM 1854 C C . THR A 1 231 ? 10.930 -8.758 -3.610 1.00 90.19 231 THR A C 1
ATOM 1856 O O . THR A 1 231 ? 10.622 -9.742 -2.941 1.00 90.19 231 THR A O 1
ATOM 1859 N N . ILE A 1 232 ? 12.198 -8.507 -3.935 1.00 85.25 232 ILE A N 1
ATOM 1860 C CA . ILE A 1 232 ? 13.289 -9.434 -3.624 1.00 85.25 232 ILE A CA 1
ATOM 1861 C C . ILE A 1 232 ? 13.596 -9.404 -2.122 1.00 85.25 232 ILE A C 1
ATOM 1863 O O . ILE A 1 232 ? 14.148 -8.430 -1.606 1.00 85.25 232 ILE A O 1
ATOM 1867 N N . LYS A 1 233 ? 13.321 -10.512 -1.426 1.00 84.06 233 LYS A N 1
ATOM 1868 C CA . LYS A 1 233 ? 13.763 -10.730 -0.043 1.00 84.06 233 LYS A CA 1
ATOM 1869 C C . LYS A 1 233 ? 15.173 -11.309 -0.032 1.00 84.06 233 LYS A C 1
ATOM 1871 O O . LYS A 1 233 ? 15.403 -12.446 -0.441 1.00 84.06 233 LYS A O 1
ATOM 1876 N N . LEU A 1 234 ? 16.131 -10.520 0.438 1.00 86.44 234 LEU A N 1
ATOM 1877 C CA . LEU A 1 234 ? 17.524 -10.946 0.518 1.00 86.44 234 LEU A CA 1
ATOM 1878 C C . LEU A 1 234 ? 17.781 -11.836 1.733 1.00 86.44 234 LEU A C 1
ATOM 1880 O O . LEU A 1 234 ? 17.154 -11.696 2.785 1.00 86.44 234 LEU A O 1
ATOM 1884 N N . SER A 1 235 ? 18.768 -12.721 1.601 1.00 88.50 235 SER A N 1
ATOM 1885 C CA . SER A 1 235 ? 19.312 -13.453 2.740 1.00 88.50 235 SER A CA 1
ATOM 1886 C C . SER A 1 235 ? 19.850 -12.479 3.789 1.00 88.50 235 SER A C 1
ATOM 1888 O O . SER A 1 235 ? 20.449 -11.452 3.457 1.00 88.50 235 SER A O 1
ATOM 1890 N N . LYS A 1 236 ? 19.635 -12.809 5.066 1.00 89.94 236 LYS A N 1
ATOM 1891 C CA . LYS A 1 236 ? 20.109 -11.993 6.188 1.00 89.94 236 LYS A CA 1
ATOM 1892 C C . LYS A 1 236 ? 21.628 -11.881 6.142 1.00 89.94 236 LYS A C 1
ATOM 1894 O O . LYS A 1 236 ? 22.319 -12.890 6.008 1.00 89.94 236 LYS A O 1
ATOM 1899 N N . GLN A 1 237 ? 22.137 -10.658 6.259 1.00 92.44 237 GLN A N 1
ATOM 1900 C CA . GLN A 1 237 ? 23.570 -10.414 6.316 1.00 92.44 237 GLN A CA 1
ATOM 1901 C C . GLN A 1 237 ? 24.048 -10.559 7.759 1.00 92.44 237 GLN A C 1
ATOM 1903 O O . GLN A 1 237 ? 23.495 -9.941 8.669 1.00 92.44 237 GLN A O 1
ATOM 1908 N N . SER A 1 238 ? 25.084 -11.371 7.950 1.00 92.00 238 SER A N 1
ATOM 1909 C CA . SER A 1 238 ? 25.756 -11.521 9.238 1.00 92.00 238 SER A CA 1
ATOM 1910 C C . SER A 1 238 ? 26.432 -10.216 9.665 1.00 92.00 238 SER A C 1
ATOM 1912 O O . SER A 1 238 ? 26.938 -9.480 8.821 1.00 92.00 238 SER A O 1
ATOM 1914 N N . PHE A 1 239 ? 26.483 -9.956 10.974 1.00 92.56 239 PHE A N 1
ATOM 1915 C CA . PHE A 1 239 ? 27.291 -8.867 11.538 1.00 92.56 239 PHE A CA 1
ATOM 1916 C C . PHE A 1 239 ? 28.787 -9.191 11.573 1.00 92.56 239 PHE A C 1
ATOM 1918 O O . PHE A 1 239 ? 29.583 -8.300 11.831 1.00 92.56 239 PHE A O 1
ATOM 1925 N N . TYR A 1 240 ? 29.178 -10.439 11.319 1.00 92.75 240 TYR A N 1
ATOM 1926 C CA . TYR A 1 240 ? 30.585 -10.803 11.204 1.00 92.75 240 TYR A CA 1
ATOM 1927 C C . TYR A 1 240 ? 31.167 -10.293 9.885 1.00 92.75 240 TYR A C 1
ATOM 1929 O O . TYR A 1 240 ? 30.596 -10.534 8.817 1.00 92.75 240 TYR A O 1
ATOM 1937 N N . ASP A 1 241 ? 32.324 -9.641 9.957 1.00 87.12 241 ASP A N 1
ATOM 1938 C CA . ASP A 1 241 ? 33.110 -9.297 8.780 1.00 87.12 241 ASP A CA 1
ATOM 1939 C C . ASP A 1 241 ? 33.556 -10.598 8.081 1.00 87.12 241 ASP A C 1
ATOM 1941 O O . ASP A 1 241 ? 34.171 -11.462 8.712 1.00 87.12 241 ASP A O 1
ATOM 1945 N N . PRO A 1 242 ? 33.250 -10.788 6.786 1.00 86.25 242 PRO A N 1
ATOM 1946 C CA . PRO A 1 242 ? 33.564 -12.031 6.083 1.00 86.25 242 PRO A CA 1
ATOM 1947 C C . PRO A 1 242 ? 35.069 -12.233 5.836 1.00 86.25 242 PRO A C 1
ATOM 1949 O O . PRO A 1 242 ? 35.488 -13.341 5.508 1.00 86.25 242 PRO A O 1
ATOM 1952 N N . THR A 1 243 ? 35.874 -11.177 5.966 1.00 89.06 243 THR A N 1
ATOM 1953 C CA . THR A 1 243 ? 37.325 -11.170 5.750 1.00 89.06 243 THR A CA 1
ATOM 1954 C C . THR A 1 243 ? 38.082 -11.416 7.049 1.00 89.06 243 THR A C 1
ATOM 1956 O O . THR A 1 243 ? 39.034 -12.195 7.056 1.00 89.06 243 THR A O 1
ATOM 1959 N N . THR A 1 244 ? 37.685 -10.758 8.142 1.00 89.88 244 THR A N 1
ATOM 1960 C CA . THR A 1 244 ? 38.384 -10.863 9.436 1.00 89.88 244 THR A CA 1
ATOM 1961 C C . THR A 1 244 ? 37.731 -11.859 10.393 1.00 89.88 244 THR A C 1
ATOM 1963 O O . THR A 1 244 ? 38.399 -12.372 11.287 1.00 89.88 244 THR A O 1
ATOM 1966 N N . GLY A 1 245 ? 36.443 -12.165 10.207 1.00 90.44 245 GLY A N 1
ATOM 1967 C CA . GLY A 1 245 ? 35.654 -12.976 11.135 1.00 90.44 245 GLY A CA 1
ATOM 1968 C C . GLY A 1 245 ? 35.339 -12.262 12.451 1.00 90.44 245 GLY A C 1
ATOM 1969 O O . GLY A 1 245 ? 34.863 -12.903 13.386 1.00 90.44 245 GLY A O 1
ATOM 1970 N N . GLU A 1 246 ? 35.610 -10.960 12.547 1.00 92.38 246 GLU A N 1
ATOM 1971 C CA . GLU A 1 246 ? 35.312 -10.157 13.729 1.00 92.38 246 GLU A CA 1
ATOM 1972 C C . GLU A 1 246 ? 33.890 -9.600 13.664 1.00 92.38 246 GLU A C 1
ATOM 1974 O O . GLU A 1 246 ? 33.348 -9.336 12.591 1.00 92.38 246 GLU A O 1
ATOM 1979 N N . GLN A 1 247 ? 33.278 -9.427 14.830 1.00 93.25 247 GLN A N 1
ATOM 1980 C CA . GLN A 1 247 ? 31.959 -8.826 14.974 1.00 93.25 247 GLN A CA 1
ATOM 1981 C C . GLN A 1 247 ? 32.109 -7.420 15.578 1.00 93.25 247 GLN A C 1
ATOM 1983 O O . GLN A 1 247 ? 32.909 -7.259 16.503 1.00 93.25 247 GLN A O 1
ATOM 1988 N N . PRO A 1 248 ? 31.331 -6.420 15.122 1.00 92.75 248 PRO A N 1
ATOM 1989 C CA . PRO A 1 248 ? 31.243 -5.133 15.796 1.00 92.75 248 PRO A CA 1
ATOM 1990 C C . PRO A 1 248 ? 30.828 -5.286 17.268 1.00 92.75 248 PRO A C 1
ATOM 1992 O O . PRO A 1 248 ? 30.117 -6.240 17.609 1.00 92.75 248 PRO A O 1
ATOM 1995 N N . PRO A 1 249 ? 31.212 -4.342 18.144 1.00 94.94 249 PRO A N 1
ATOM 1996 C CA . PRO A 1 249 ? 30.723 -4.298 19.515 1.00 94.94 249 PRO A CA 1
ATOM 1997 C C . PRO A 1 249 ? 29.194 -4.337 19.582 1.00 94.94 249 PRO A C 1
ATOM 1999 O O . PRO A 1 249 ? 28.497 -3.829 18.697 1.00 94.94 249 PRO A O 1
ATOM 2002 N N . PHE A 1 250 ? 28.664 -4.909 20.664 1.00 92.94 250 PHE A N 1
ATOM 2003 C CA . PHE A 1 250 ? 27.221 -5.037 20.865 1.00 92.94 250 PHE A CA 1
ATOM 2004 C C . PHE A 1 250 ? 26.505 -3.684 20.773 1.00 92.94 250 PHE A C 1
ATOM 2006 O O . PHE A 1 250 ? 25.414 -3.605 20.218 1.00 92.94 250 PHE A O 1
ATOM 2013 N N . GLU A 1 251 ? 27.125 -2.613 21.264 1.00 94.56 251 GLU A N 1
ATOM 2014 C CA . GLU A 1 251 ? 26.585 -1.256 21.240 1.00 94.56 251 GLU A CA 1
ATOM 2015 C C . GLU A 1 251 ? 26.360 -0.752 19.809 1.00 94.56 251 GLU A C 1
ATOM 2017 O O . GLU A 1 251 ? 25.331 -0.140 19.526 1.00 94.56 251 GLU A O 1
ATOM 2022 N N . GLU A 1 252 ? 27.278 -1.042 18.884 1.00 92.62 252 GLU A N 1
ATOM 2023 C CA . GLU A 1 252 ? 27.140 -0.650 17.478 1.00 92.62 252 GLU A CA 1
ATOM 2024 C C . GLU A 1 252 ? 26.020 -1.429 16.787 1.00 92.62 252 GLU A C 1
ATOM 2026 O O . GLU A 1 252 ? 25.230 -0.856 16.031 1.00 92.62 252 GLU A O 1
ATOM 2031 N N . ILE A 1 253 ? 25.907 -2.724 17.095 1.00 92.75 253 ILE A N 1
ATOM 2032 C CA . ILE A 1 253 ? 24.819 -3.579 16.610 1.00 92.75 253 ILE A CA 1
ATOM 2033 C C . ILE A 1 253 ? 23.478 -3.086 17.159 1.00 92.75 253 ILE A C 1
ATOM 2035 O O . ILE A 1 253 ? 22.519 -2.945 16.404 1.00 92.75 253 ILE A O 1
ATOM 2039 N N . ALA A 1 254 ? 23.409 -2.767 18.451 1.00 91.44 254 ALA A N 1
ATOM 2040 C CA . ALA A 1 254 ? 22.204 -2.258 19.091 1.00 91.44 254 ALA A CA 1
ATOM 2041 C C . ALA A 1 254 ? 21.768 -0.917 18.483 1.00 91.44 254 ALA A C 1
ATOM 2043 O O . ALA A 1 254 ? 20.593 -0.749 18.164 1.00 91.44 254 ALA A O 1
ATOM 2044 N N . ILE A 1 255 ? 22.705 0.010 18.246 1.00 90.38 255 ILE A N 1
ATOM 2045 C CA . ILE A 1 255 ? 22.421 1.281 17.563 1.00 90.38 255 ILE A CA 1
ATOM 2046 C C . ILE A 1 255 ? 21.907 1.026 16.142 1.00 90.38 255 ILE A C 1
ATOM 2048 O O . ILE A 1 255 ? 20.901 1.616 15.750 1.00 90.38 255 ILE A O 1
ATOM 2052 N N . HIS A 1 256 ? 22.533 0.121 15.385 1.00 90.25 256 HIS A N 1
ATOM 2053 C CA . HIS A 1 256 ? 22.069 -0.269 14.048 1.00 90.25 256 HIS A CA 1
ATOM 2054 C C . HIS A 1 256 ? 20.641 -0.829 14.070 1.00 90.25 256 HIS A C 1
ATOM 2056 O O . HIS A 1 256 ? 19.794 -0.382 13.301 1.00 90.25 256 HIS A O 1
ATOM 2062 N N . MET A 1 257 ? 20.356 -1.763 14.978 1.00 88.69 257 MET A N 1
ATOM 2063 C CA . MET A 1 257 ? 19.040 -2.395 15.116 1.00 88.69 257 MET A CA 1
ATOM 2064 C C . MET A 1 257 ? 17.975 -1.438 15.671 1.00 88.69 257 MET A C 1
ATOM 2066 O O . MET A 1 257 ? 16.783 -1.686 15.504 1.00 88.69 257 MET A O 1
ATOM 2070 N N . SER A 1 258 ? 18.385 -0.346 16.325 1.00 86.38 258 SER A N 1
ATOM 2071 C CA . SER A 1 258 ? 17.479 0.652 16.904 1.00 86.38 258 SER A CA 1
ATOM 2072 C C . SER A 1 258 ? 16.888 1.637 15.889 1.00 86.38 258 SER A C 1
ATOM 2074 O O . SER A 1 258 ? 16.047 2.456 16.266 1.00 86.38 258 SER A O 1
ATOM 2076 N N . ASP A 1 259 ? 17.294 1.581 14.615 1.00 83.50 259 ASP A N 1
ATOM 2077 C CA . ASP A 1 259 ? 16.762 2.462 13.575 1.00 83.50 259 ASP A CA 1
ATOM 2078 C C . ASP A 1 259 ? 15.287 2.156 13.275 1.00 83.50 259 ASP A C 1
ATOM 2080 O O . ASP A 1 259 ? 14.931 1.326 12.440 1.00 83.50 259 ASP A O 1
ATOM 2084 N N . ARG A 1 260 ? 14.412 2.890 13.962 1.00 71.81 260 ARG A N 1
ATOM 2085 C CA . ARG A 1 260 ? 12.960 2.877 13.746 1.00 71.81 260 ARG A CA 1
ATOM 2086 C C . ARG A 1 260 ? 12.506 3.904 12.705 1.00 71.81 260 ARG A C 1
ATOM 2088 O O . ARG A 1 260 ? 11.319 3.976 12.391 1.00 71.81 260 ARG A O 1
ATOM 2095 N N . ILE A 1 261 ? 13.412 4.740 12.199 1.00 81.25 261 ILE A N 1
ATOM 2096 C CA . ILE A 1 261 ? 13.059 5.912 11.391 1.00 81.25 261 ILE A CA 1
ATOM 2097 C C . ILE A 1 261 ? 13.001 5.540 9.909 1.00 81.25 261 ILE A C 1
ATOM 2099 O O . ILE A 1 261 ? 12.085 5.980 9.208 1.00 81.25 261 ILE A O 1
ATOM 2103 N N . SER A 1 262 ? 13.937 4.712 9.438 1.00 87.25 262 SER A N 1
ATOM 2104 C CA . SER A 1 262 ? 14.065 4.373 8.016 1.00 87.25 262 SER A CA 1
ATOM 2105 C C . SER A 1 262 ? 12.785 3.772 7.428 1.00 87.25 262 SER A C 1
ATOM 2107 O O . SER A 1 262 ? 12.310 4.269 6.408 1.00 87.25 262 SER A O 1
ATOM 2109 N N . VAL A 1 263 ? 12.150 2.809 8.109 1.00 88.31 263 VAL A N 1
ATOM 2110 C CA . VAL A 1 263 ? 10.873 2.205 7.664 1.00 88.31 263 VAL A CA 1
ATOM 2111 C C . VAL A 1 263 ? 9.794 3.273 7.462 1.00 88.31 263 VAL A C 1
ATOM 2113 O O . VAL A 1 263 ? 9.124 3.318 6.433 1.00 88.31 263 VAL A O 1
ATOM 2116 N N . GLY A 1 264 ? 9.643 4.188 8.424 1.00 87.69 264 GLY A N 1
ATOM 2117 C CA . GLY A 1 264 ? 8.646 5.254 8.346 1.00 87.69 264 GLY A CA 1
ATOM 2118 C C . GLY A 1 264 ? 8.918 6.256 7.220 1.00 87.69 264 GLY A C 1
ATOM 2119 O O . GLY A 1 264 ? 7.977 6.716 6.572 1.00 87.69 264 GLY A O 1
ATOM 2120 N N . ILE A 1 265 ? 10.186 6.605 6.976 1.00 90.50 265 ILE A N 1
ATOM 2121 C CA . ILE A 1 265 ? 10.574 7.508 5.882 1.00 90.50 265 ILE A CA 1
ATOM 2122 C C . ILE A 1 265 ? 10.300 6.854 4.528 1.00 90.50 265 ILE A C 1
ATOM 2124 O O . ILE A 1 265 ? 9.629 7.467 3.697 1.00 90.50 265 ILE A O 1
ATOM 2128 N N . ILE A 1 266 ? 10.771 5.621 4.326 1.00 92.50 266 ILE A N 1
ATOM 2129 C CA . ILE A 1 266 ? 10.619 4.905 3.055 1.00 92.50 266 ILE A CA 1
ATOM 2130 C C . ILE A 1 266 ? 9.137 4.658 2.769 1.00 92.50 266 ILE A C 1
ATOM 2132 O O . ILE A 1 266 ? 8.669 4.963 1.677 1.00 92.50 266 ILE A O 1
ATOM 2136 N N . ASN A 1 267 ? 8.361 4.215 3.762 1.00 90.38 267 ASN A N 1
ATOM 2137 C CA . ASN A 1 267 ? 6.929 3.979 3.584 1.00 90.38 267 ASN A CA 1
ATOM 2138 C C . ASN A 1 267 ? 6.161 5.254 3.190 1.00 90.38 267 ASN A C 1
ATOM 2140 O O . ASN A 1 267 ? 5.291 5.214 2.324 1.00 90.38 267 ASN A O 1
ATOM 2144 N N . ASN A 1 268 ? 6.494 6.410 3.781 1.00 91.31 268 ASN A N 1
ATOM 2145 C CA . ASN A 1 268 ? 5.877 7.681 3.383 1.00 91.31 268 ASN A CA 1
ATOM 2146 C C . ASN A 1 268 ? 6.242 8.071 1.945 1.00 91.31 268 ASN A C 1
ATOM 2148 O O . ASN A 1 268 ? 5.397 8.625 1.247 1.00 91.31 268 ASN A O 1
ATOM 2152 N N . GLN A 1 269 ? 7.471 7.792 1.504 1.00 94.06 269 GLN A N 1
ATOM 2153 C CA . GLN A 1 269 ? 7.847 7.989 0.108 1.00 94.06 269 GLN A CA 1
ATOM 2154 C C . GLN A 1 269 ? 7.063 7.054 -0.819 1.00 94.06 269 GLN A C 1
ATOM 2156 O O . GLN A 1 269 ? 6.494 7.535 -1.795 1.00 94.06 269 GLN A O 1
ATOM 2161 N N . VAL A 1 270 ? 7.017 5.751 -0.524 1.00 94.00 270 VAL A N 1
ATOM 2162 C CA . VAL A 1 270 ? 6.276 4.768 -1.334 1.00 94.00 270 VAL A CA 1
ATOM 2163 C C . VAL A 1 270 ? 4.810 5.178 -1.440 1.00 94.00 270 VAL A C 1
ATOM 2165 O O . VAL A 1 270 ? 4.296 5.289 -2.545 1.00 94.00 270 VAL A O 1
ATOM 2168 N N . THR A 1 271 ? 4.188 5.567 -0.323 1.00 93.12 271 THR A N 1
ATOM 2169 C CA . THR A 1 271 ? 2.812 6.095 -0.310 1.00 93.12 271 THR A CA 1
ATOM 2170 C C . THR A 1 271 ? 2.652 7.314 -1.229 1.00 93.12 271 THR A C 1
ATOM 2172 O O . THR A 1 271 ? 1.622 7.471 -1.878 1.00 93.12 271 THR A O 1
ATOM 2175 N N . ALA A 1 272 ? 3.642 8.213 -1.276 1.00 95.56 272 ALA A N 1
ATOM 2176 C CA . ALA A 1 272 ? 3.591 9.385 -2.147 1.00 95.56 272 ALA A CA 1
ATOM 2177 C C . ALA A 1 272 ? 3.714 8.999 -3.629 1.00 95.56 272 ALA A C 1
ATOM 2179 O O . ALA A 1 272 ? 2.976 9.525 -4.456 1.00 95.56 272 ALA A O 1
ATOM 2180 N N . LEU A 1 273 ? 4.607 8.064 -3.958 1.00 96.69 273 LEU A N 1
ATOM 2181 C CA . LEU A 1 273 ? 4.774 7.545 -5.316 1.00 96.69 273 LEU A CA 1
ATOM 2182 C C . LEU A 1 273 ? 3.513 6.814 -5.797 1.00 96.69 273 LEU A C 1
ATOM 2184 O O . LEU A 1 273 ? 3.033 7.097 -6.889 1.00 96.69 273 LEU A O 1
ATOM 2188 N N . GLU A 1 274 ? 2.941 5.937 -4.970 1.00 94.75 274 GLU A N 1
ATOM 2189 C CA . GLU A 1 274 ? 1.683 5.231 -5.255 1.00 94.75 274 GLU A CA 1
ATOM 2190 C C . GLU A 1 274 ? 0.516 6.203 -5.457 1.00 94.75 274 GLU A C 1
ATOM 2192 O O . GLU A 1 274 ? -0.308 6.011 -6.352 1.00 94.75 274 GLU A O 1
ATOM 2197 N N . ALA A 1 275 ? 0.458 7.282 -4.670 1.00 95.88 275 ALA A N 1
ATOM 2198 C CA . ALA A 1 275 ? -0.558 8.316 -4.831 1.00 95.88 275 ALA A CA 1
ATOM 2199 C C . ALA A 1 275 ? -0.463 9.015 -6.198 1.00 95.88 275 ALA A C 1
ATOM 2201 O O . ALA A 1 275 ? -1.497 9.242 -6.828 1.00 95.88 275 ALA A O 1
ATOM 2202 N N . LEU A 1 276 ? 0.749 9.330 -6.670 1.00 97.88 276 LEU A N 1
ATOM 2203 C CA . LEU A 1 276 ? 0.954 9.951 -7.984 1.00 97.88 276 LEU A CA 1
ATOM 2204 C C . LEU A 1 276 ? 0.778 8.954 -9.141 1.00 97.88 276 LEU A C 1
ATOM 2206 O O . LEU A 1 276 ? 0.247 9.326 -10.182 1.00 97.88 276 LEU A O 1
ATOM 2210 N N . GLU A 1 277 ? 1.158 7.686 -8.963 1.00 96.94 277 GLU A N 1
ATOM 2211 C CA . GLU A 1 277 ? 0.885 6.613 -9.932 1.00 96.94 277 GLU A CA 1
ATOM 2212 C C . GLU A 1 277 ? -0.623 6.399 -10.112 1.00 96.94 277 GLU A C 1
ATOM 2214 O O . GLU A 1 277 ? -1.118 6.361 -11.238 1.00 96.94 277 GLU A O 1
ATOM 2219 N N . SER A 1 278 ? -1.367 6.350 -9.006 1.00 95.00 278 SER A N 1
ATOM 2220 C CA . SER A 1 278 ? -2.824 6.194 -9.019 1.00 95.00 278 SER A CA 1
ATOM 2221 C C . SER A 1 278 ? -3.538 7.432 -9.562 1.00 95.00 278 SER A C 1
ATOM 2223 O O . SER A 1 278 ? -4.582 7.320 -10.196 1.00 95.00 278 SER A O 1
ATOM 2225 N N . GLU A 1 279 ? -2.990 8.630 -9.352 1.00 96.81 279 GLU A N 1
ATOM 2226 C CA . GLU A 1 279 ? -3.521 9.850 -9.964 1.00 96.81 279 GLU A CA 1
ATOM 2227 C C . GLU A 1 279 ? -3.484 9.787 -11.496 1.00 96.81 279 GLU A C 1
ATOM 2229 O O . GLU A 1 279 ? -4.452 10.195 -12.139 1.00 96.81 279 GLU A O 1
ATOM 2234 N N . ILE A 1 280 ? -2.416 9.232 -12.080 1.00 97.19 280 ILE A N 1
ATOM 2235 C CA . ILE A 1 280 ? -2.336 9.014 -13.530 1.00 97.19 280 ILE A CA 1
ATOM 2236 C C . ILE A 1 280 ? -3.462 8.083 -13.984 1.00 97.19 280 ILE A C 1
ATOM 2238 O O . ILE A 1 280 ? -4.127 8.365 -14.978 1.00 97.19 280 ILE A O 1
ATOM 2242 N N . GLU A 1 281 ? -3.714 6.998 -13.251 1.00 93.94 281 GLU A N 1
ATOM 2243 C CA . GLU A 1 281 ? -4.781 6.041 -13.563 1.00 93.94 281 GLU A CA 1
ATOM 2244 C C . GLU A 1 281 ? -6.181 6.673 -13.470 1.00 93.94 281 GLU A C 1
ATOM 2246 O O . GLU A 1 281 ? -7.014 6.495 -14.367 1.00 93.94 281 GLU A O 1
ATOM 2251 N N . VAL A 1 282 ? -6.423 7.483 -12.436 1.00 95.25 282 VAL A N 1
ATOM 2252 C CA . VAL A 1 282 ? -7.670 8.242 -12.269 1.00 95.25 282 VAL A CA 1
ATOM 2253 C C . VAL A 1 282 ? -7.863 9.229 -13.418 1.00 95.25 282 VAL A C 1
ATOM 2255 O O . VAL A 1 282 ? -8.947 9.281 -14.001 1.00 95.25 282 VAL A O 1
ATOM 2258 N N . LEU A 1 283 ? -6.826 9.988 -13.781 1.00 96.69 283 LEU A N 1
ATOM 2259 C CA . LEU A 1 283 ? -6.882 10.921 -14.904 1.00 96.69 283 LEU A CA 1
ATOM 2260 C C . LEU A 1 283 ? -7.084 10.186 -16.230 1.00 96.69 283 LEU A C 1
ATOM 2262 O O . LEU A 1 283 ? -7.896 10.625 -17.038 1.00 96.69 283 LEU A O 1
ATOM 2266 N N . ASN A 1 284 ? -6.418 9.052 -16.450 1.00 94.50 284 ASN A N 1
ATOM 2267 C CA . ASN A 1 284 ? -6.602 8.231 -17.646 1.00 94.50 284 ASN A CA 1
ATOM 2268 C C . ASN A 1 284 ? -8.054 7.776 -17.806 1.00 94.50 284 ASN A C 1
ATOM 2270 O O . ASN A 1 284 ? -8.610 7.902 -18.901 1.00 94.50 284 ASN A O 1
ATOM 2274 N N . THR A 1 285 ? -8.660 7.315 -16.713 1.00 92.81 285 THR A N 1
ATOM 2275 C CA . THR A 1 285 ? -9.996 6.709 -16.707 1.00 92.81 285 THR A CA 1
ATOM 2276 C C . THR A 1 285 ? -11.120 7.745 -16.719 1.00 92.81 285 THR A C 1
ATOM 2278 O O . THR A 1 285 ? -12.110 7.574 -17.428 1.00 92.81 285 THR A O 1
ATOM 2281 N N . TYR A 1 286 ? -10.981 8.823 -15.943 1.00 95.00 286 TYR A N 1
ATOM 2282 C CA . TYR A 1 286 ? -12.068 9.771 -15.665 1.00 95.00 286 TYR A CA 1
ATOM 2283 C C . TYR A 1 286 ? -11.752 11.221 -16.053 1.00 95.00 286 TYR A C 1
ATOM 2285 O O . TYR A 1 286 ? -12.644 12.068 -16.018 1.00 95.00 286 TYR A O 1
ATOM 2293 N N . GLY A 1 287 ? -10.500 11.530 -16.393 1.00 94.69 287 GLY A N 1
ATOM 2294 C CA . GLY A 1 287 ? -10.058 12.882 -16.718 1.00 94.69 287 GLY A CA 1
ATOM 2295 C C . GLY A 1 287 ? -10.475 13.336 -18.117 1.00 94.69 287 GLY A C 1
ATOM 2296 O O . GLY A 1 287 ? -10.452 12.572 -19.084 1.00 94.69 287 GLY A O 1
ATOM 2297 N N . THR A 1 288 ? -10.811 14.620 -18.223 1.00 95.31 288 THR A N 1
ATOM 2298 C CA . THR A 1 288 ? -11.013 15.324 -19.500 1.00 95.31 288 THR A CA 1
ATOM 2299 C C . THR A 1 288 ? -9.691 15.515 -20.250 1.00 95.31 288 THR A C 1
ATOM 2301 O O . THR A 1 288 ? -8.611 15.414 -19.662 1.00 95.31 288 THR A O 1
ATOM 2304 N N . LEU A 1 289 ? -9.755 15.808 -21.554 1.00 93.38 289 LEU A N 1
ATOM 2305 C CA . LEU 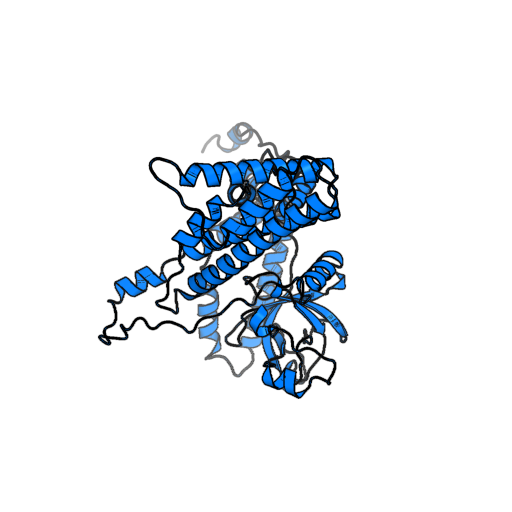A 1 289 ? -8.556 16.067 -22.360 1.00 93.38 289 LEU A CA 1
ATOM 2306 C C . LEU A 1 289 ? -7.764 17.260 -21.801 1.00 93.38 289 LEU A C 1
ATOM 2308 O O . LEU A 1 289 ? -6.538 17.221 -21.745 1.00 93.38 289 LEU A O 1
ATOM 2312 N N . GLU A 1 290 ? -8.473 18.286 -21.335 1.00 94.19 290 GLU A N 1
ATOM 2313 C CA . GLU A 1 290 ? -7.911 19.484 -20.722 1.00 94.19 290 GLU A CA 1
ATOM 2314 C C . GLU A 1 290 ? -7.148 19.141 -19.437 1.00 94.19 290 GLU A C 1
ATOM 2316 O O . GLU A 1 290 ? -5.994 19.535 -19.298 1.00 94.19 290 GLU A O 1
ATOM 2321 N N . GLN A 1 291 ? -7.739 18.342 -18.540 1.00 95.81 291 GLN A N 1
ATOM 2322 C CA . GLN A 1 291 ? -7.078 17.906 -17.300 1.00 95.81 291 GLN A CA 1
ATOM 2323 C C . GLN A 1 291 ? -5.840 17.045 -17.573 1.00 95.81 291 GLN A C 1
ATOM 2325 O O . GLN A 1 291 ? -4.817 17.206 -16.910 1.00 95.81 291 GLN A O 1
ATOM 2330 N N . LYS A 1 292 ? -5.912 16.140 -18.558 1.00 96.69 292 LYS A N 1
ATOM 2331 C CA . LYS A 1 292 ? -4.754 15.335 -18.972 1.00 96.69 292 LYS A CA 1
ATOM 2332 C C . LYS A 1 292 ? -3.644 16.216 -19.553 1.00 96.69 292 LYS A C 1
ATOM 2334 O O . LYS A 1 292 ? -2.475 16.005 -19.245 1.00 96.69 292 LYS A O 1
ATOM 2339 N N . SER A 1 293 ? -3.995 17.221 -20.357 1.00 95.00 293 SER A N 1
ATOM 2340 C CA . SER A 1 293 ? -3.020 18.166 -20.911 1.00 95.00 293 SER A CA 1
ATOM 2341 C C . SER A 1 293 ? -2.380 19.035 -19.826 1.00 95.00 293 SER A C 1
ATOM 2343 O O . SER A 1 293 ? -1.165 19.208 -19.840 1.00 95.00 293 SER A O 1
ATOM 2345 N N . GLU A 1 294 ? -3.164 19.534 -18.867 1.00 96.00 294 GLU A N 1
ATOM 2346 C CA . GLU A 1 294 ? -2.652 20.313 -17.734 1.00 96.00 294 GLU A CA 1
ATOM 2347 C C . GLU A 1 294 ? -1.675 19.488 -16.885 1.00 96.00 294 GLU A C 1
ATOM 2349 O O . GLU A 1 294 ? -0.613 19.978 -16.501 1.00 96.00 294 GLU A O 1
ATOM 2354 N N . TYR A 1 295 ? -1.993 18.213 -16.642 1.00 97.69 295 TYR A N 1
ATOM 2355 C CA . TYR A 1 295 ? -1.085 17.283 -15.975 1.00 97.69 295 TYR A CA 1
ATOM 2356 C C . TYR A 1 295 ? 0.253 17.151 -16.723 1.00 97.69 295 TYR A C 1
ATOM 2358 O O . TYR A 1 295 ? 1.316 17.268 -16.110 1.00 97.69 295 TYR A O 1
ATOM 2366 N N . LEU A 1 296 ? 0.216 16.969 -18.050 1.00 98.12 296 LEU A N 1
ATOM 2367 C CA . LEU A 1 296 ? 1.418 16.934 -18.889 1.00 98.12 296 LEU A CA 1
ATOM 2368 C C . LEU A 1 296 ? 2.258 18.207 -18.747 1.00 98.12 296 LEU A C 1
ATOM 2370 O O . LEU A 1 296 ? 3.473 18.115 -18.583 1.00 98.12 296 LEU A O 1
ATOM 2374 N N . ASP A 1 297 ? 1.621 19.378 -18.766 1.00 97.81 297 ASP A N 1
ATOM 2375 C CA . ASP A 1 297 ? 2.305 20.668 -18.638 1.00 97.81 297 ASP A CA 1
ATOM 2376 C C . ASP A 1 297 ? 2.998 20.817 -17.277 1.00 97.81 297 ASP A C 1
ATOM 2378 O O . ASP A 1 297 ? 4.161 21.229 -17.211 1.00 97.81 297 ASP A O 1
ATOM 2382 N N . GLN A 1 298 ? 2.323 20.433 -16.189 1.00 98.00 298 GLN A N 1
ATOM 2383 C CA . GLN A 1 298 ? 2.878 20.479 -14.832 1.00 98.00 298 GLN A CA 1
ATOM 2384 C C . GLN A 1 298 ? 4.072 19.531 -14.665 1.00 98.00 298 GLN A C 1
ATOM 2386 O O . GLN A 1 298 ? 5.123 19.939 -14.164 1.00 98.00 298 GLN A O 1
ATOM 2391 N N . VAL A 1 299 ? 3.942 18.279 -15.113 1.00 98.44 299 VAL A N 1
ATOM 2392 C CA . VAL A 1 299 ? 5.020 17.283 -15.008 1.00 98.44 299 VAL A CA 1
ATOM 2393 C C . VAL A 1 299 ? 6.194 17.644 -15.919 1.00 98.44 299 VAL A C 1
ATOM 2395 O O . VAL A 1 299 ? 7.345 17.558 -15.491 1.00 98.44 299 VAL A O 1
ATOM 2398 N N . SER A 1 300 ? 5.924 18.106 -17.144 1.00 98.44 300 SER A N 1
ATOM 2399 C CA . SER A 1 300 ? 6.969 18.515 -18.089 1.00 98.44 300 SER A CA 1
ATOM 2400 C C . SER A 1 300 ? 7.774 19.688 -17.536 1.00 98.44 300 SER A C 1
ATOM 2402 O O . SER A 1 300 ? 9.002 19.638 -17.528 1.00 98.44 300 SER A O 1
ATOM 2404 N N . SER A 1 301 ? 7.093 20.695 -16.978 1.00 98.50 301 SER A N 1
ATOM 2405 C CA . SER A 1 301 ? 7.747 21.842 -16.335 1.00 98.50 301 SER A CA 1
ATOM 2406 C C . SER A 1 301 ? 8.645 21.406 -15.172 1.00 98.50 301 SER A C 1
ATOM 2408 O O . SER A 1 301 ? 9.765 21.897 -15.021 1.00 98.50 301 SER A O 1
ATOM 2410 N N . HIS A 1 302 ? 8.183 20.449 -14.359 1.00 98.44 302 HIS A N 1
ATOM 2411 C CA . HIS A 1 302 ? 8.984 19.896 -13.266 1.00 98.44 302 HIS A CA 1
ATOM 2412 C C . HIS A 1 302 ? 10.238 19.180 -13.780 1.00 98.44 302 HIS A C 1
ATOM 2414 O O . HIS A 1 302 ? 11.341 19.468 -13.317 1.00 98.44 302 HIS A O 1
ATOM 2420 N N . TYR A 1 303 ? 10.108 18.289 -14.767 1.00 98.62 303 TYR A N 1
ATOM 2421 C CA . TYR A 1 303 ? 11.252 17.555 -15.325 1.00 98.62 303 TYR A CA 1
ATOM 2422 C C . TYR A 1 303 ? 12.251 18.456 -16.040 1.00 98.62 303 TYR A C 1
ATOM 2424 O O . TYR A 1 303 ? 13.455 18.259 -15.885 1.00 98.62 303 TYR A O 1
ATOM 2432 N N . GLN A 1 304 ? 11.791 19.496 -16.731 1.00 98.31 304 GLN A N 1
ATOM 2433 C CA . GLN A 1 304 ? 12.675 20.526 -17.276 1.00 98.31 304 GLN A CA 1
ATOM 2434 C C . GLN A 1 304 ? 13.494 21.209 -16.182 1.00 98.31 304 GLN A C 1
ATOM 2436 O O . GLN A 1 304 ? 14.716 21.291 -16.303 1.00 98.31 304 GLN A O 1
ATOM 2441 N N . SER A 1 305 ? 12.861 21.584 -15.066 1.00 97.81 305 SER A N 1
ATOM 2442 C CA . SER A 1 305 ? 13.588 22.128 -13.915 1.00 97.81 305 SER A CA 1
ATOM 2443 C C . SER A 1 305 ? 14.608 21.136 -13.338 1.00 97.81 305 SER A C 1
ATOM 2445 O O . SER A 1 305 ? 15.675 21.544 -12.872 1.00 97.81 305 SER A O 1
ATOM 2447 N N . LEU A 1 306 ? 14.333 19.827 -13.368 1.00 97.56 306 LEU A N 1
ATOM 2448 C CA . LEU A 1 306 ? 15.311 18.813 -12.961 1.00 97.56 306 LEU A CA 1
ATOM 2449 C C . LEU A 1 306 ? 16.501 18.727 -13.925 1.00 97.56 306 LEU A C 1
ATOM 2451 O O . LEU A 1 306 ? 17.629 18.583 -13.454 1.00 97.56 306 LEU A O 1
ATOM 2455 N N . PHE A 1 307 ? 16.280 18.840 -15.239 1.00 98.00 307 PHE A N 1
ATOM 2456 C CA . PHE A 1 307 ? 17.363 18.872 -16.229 1.00 98.00 307 PHE A CA 1
ATOM 2457 C C . PHE A 1 307 ? 18.238 20.120 -16.075 1.00 98.00 307 PHE A C 1
ATOM 2459 O O . PHE A 1 307 ? 19.462 20.024 -16.116 1.00 98.00 307 PHE A O 1
ATOM 2466 N N . GLU A 1 308 ? 17.640 21.282 -15.804 1.00 96.81 308 GLU A N 1
ATOM 2467 C CA . GLU A 1 308 ? 18.384 22.512 -15.503 1.00 96.81 308 GLU A CA 1
ATOM 2468 C C . GLU A 1 308 ? 19.299 22.346 -14.277 1.00 96.81 308 GLU A C 1
ATOM 2470 O O . GLU A 1 308 ? 20.450 22.789 -14.288 1.00 96.81 308 GLU A O 1
ATOM 2475 N N . GLN A 1 309 ? 18.830 21.637 -13.242 1.00 95.81 309 GLN A N 1
ATOM 2476 C CA . GLN A 1 309 ? 19.603 21.359 -12.024 1.00 95.81 309 GLN A CA 1
ATOM 2477 C C . GLN A 1 309 ? 20.867 20.514 -12.264 1.00 95.81 309 GLN A C 1
ATOM 2479 O O . GLN A 1 309 ? 21.775 20.532 -11.427 1.00 95.81 309 GLN A O 1
ATOM 2484 N N . GLU A 1 310 ? 20.973 19.789 -13.383 1.00 94.19 310 GLU A N 1
ATOM 2485 C CA . GLU A 1 310 ? 22.198 19.067 -13.757 1.00 94.19 310 GLU A CA 1
ATOM 2486 C C . GLU A 1 310 ? 23.330 20.013 -14.197 1.00 94.19 310 GLU A C 1
ATOM 2488 O O . GLU A 1 310 ? 24.490 19.604 -14.244 1.00 94.19 310 GLU A O 1
ATOM 2493 N N . HIS A 1 311 ? 23.013 21.279 -14.484 1.00 94.00 311 HIS A N 1
ATOM 2494 C CA . HIS A 1 311 ? 23.948 22.282 -14.998 1.00 94.00 311 HIS A CA 1
ATOM 2495 C C . HIS A 1 311 ? 24.243 23.426 -14.012 1.00 94.00 311 HIS A C 1
ATOM 2497 O O . HIS A 1 311 ? 24.937 24.377 -14.366 1.00 94.00 311 HIS A O 1
ATOM 2503 N N . TYR A 1 312 ? 23.736 23.353 -12.779 1.00 93.56 312 TYR A N 1
ATOM 2504 C CA . TYR A 1 312 ? 24.030 24.334 -11.727 1.00 93.56 312 TYR A CA 1
ATOM 2505 C C . TYR A 1 312 ? 25.481 24.238 -11.230 1.00 93.56 312 TYR A C 1
ATOM 2507 O O . TYR A 1 312 ? 26.123 23.203 -11.375 1.00 93.56 312 TYR A O 1
ATOM 2515 N N . ASP A 1 313 ? 25.965 25.274 -10.528 1.00 92.12 313 ASP A N 1
ATOM 2516 C CA . ASP A 1 313 ? 27.299 25.289 -9.890 1.00 92.12 313 ASP A CA 1
ATOM 2517 C C . ASP A 1 313 ? 27.545 24.078 -8.972 1.00 92.12 313 ASP A C 1
ATOM 2519 O O . ASP A 1 313 ? 28.676 23.628 -8.786 1.00 92.12 313 ASP A O 1
ATOM 2523 N N . LYS A 1 314 ? 26.466 23.544 -8.385 1.00 92.62 314 LYS A N 1
ATOM 2524 C CA . LYS A 1 314 ? 26.434 22.258 -7.682 1.00 92.62 314 LYS A CA 1
ATOM 2525 C C . LYS A 1 314 ? 25.443 21.335 -8.400 1.00 92.62 314 LYS A C 1
ATOM 2527 O O . LYS A 1 314 ? 24.265 21.338 -8.023 1.00 92.62 314 LYS A O 1
ATOM 2532 N N . PRO A 1 315 ? 25.897 20.582 -9.418 1.00 92.56 315 PRO A N 1
ATOM 2533 C CA . PRO A 1 315 ? 25.039 19.713 -10.211 1.00 92.56 315 PRO A CA 1
ATOM 2534 C C . PRO A 1 315 ? 24.299 18.691 -9.355 1.00 92.56 315 PRO A C 1
ATOM 2536 O O . PRO A 1 315 ? 24.884 18.078 -8.458 1.00 92.56 315 PRO A O 1
ATOM 2539 N N . LYS A 1 316 ? 23.023 18.471 -9.670 1.00 93.81 316 LYS A N 1
ATOM 2540 C CA . LYS A 1 316 ? 22.217 17.379 -9.112 1.00 93.81 316 LYS A CA 1
ATOM 2541 C C . LYS A 1 316 ? 21.816 16.421 -10.235 1.00 93.81 316 LYS A C 1
ATOM 2543 O O . LYS A 1 316 ? 20.704 16.552 -10.757 1.00 93.81 316 LYS A O 1
ATOM 2548 N N . PRO A 1 317 ? 22.717 15.505 -10.637 1.00 93.69 317 PRO A N 1
ATOM 2549 C CA . PRO A 1 317 ? 22.470 14.608 -11.758 1.00 93.69 317 PRO A CA 1
ATOM 2550 C C . PRO A 1 317 ? 21.218 13.770 -11.519 1.00 93.69 317 PRO A C 1
ATOM 2552 O O . PRO A 1 317 ? 20.948 13.339 -10.397 1.00 93.69 317 PRO A O 1
ATOM 2555 N N . ILE A 1 318 ? 20.454 13.548 -12.582 1.00 96.19 318 ILE A N 1
ATOM 2556 C CA . ILE A 1 318 ? 19.332 12.615 -12.557 1.00 96.19 318 ILE A CA 1
ATOM 2557 C C . ILE A 1 318 ? 19.896 11.207 -12.726 1.00 96.19 318 ILE A C 1
ATOM 2559 O O . ILE A 1 318 ? 20.792 10.966 -13.539 1.00 96.19 318 ILE A O 1
ATOM 2563 N N . ARG A 1 319 ? 19.354 10.266 -11.958 1.00 95.62 319 ARG A N 1
ATOM 2564 C CA . ARG A 1 319 ? 19.698 8.847 -12.040 1.00 95.62 319 ARG A CA 1
ATOM 2565 C C . ARG A 1 319 ? 19.489 8.303 -13.459 1.00 95.62 319 ARG A C 1
ATOM 2567 O O . ARG A 1 319 ? 18.458 8.549 -14.092 1.00 95.62 319 ARG A O 1
ATOM 2574 N N . ALA A 1 320 ? 20.485 7.578 -13.965 1.00 95.69 320 ALA A N 1
ATOM 2575 C CA . ALA A 1 320 ? 20.558 7.147 -15.362 1.00 95.69 320 ALA A CA 1
ATOM 2576 C C . ALA A 1 320 ? 19.403 6.215 -15.765 1.00 95.69 320 ALA A C 1
ATOM 2578 O O . ALA A 1 320 ? 18.984 6.214 -16.916 1.00 95.69 320 ALA A O 1
ATOM 2579 N N . GLU A 1 321 ? 18.876 5.454 -14.814 1.00 95.50 321 GLU A N 1
ATOM 2580 C CA . GLU A 1 321 ? 17.739 4.551 -14.960 1.00 95.50 321 GLU A CA 1
ATOM 2581 C C . GLU A 1 321 ? 16.396 5.276 -15.146 1.00 95.50 321 GLU A C 1
ATOM 2583 O O . GLU A 1 321 ? 15.504 4.730 -15.791 1.00 95.50 321 GLU A O 1
ATOM 2588 N N . TYR A 1 322 ? 16.250 6.502 -14.627 1.00 96.75 322 TYR A N 1
ATOM 2589 C CA . TYR A 1 322 ? 14.995 7.266 -14.686 1.00 96.75 322 TYR A CA 1
ATOM 2590 C C . TYR A 1 322 ? 15.028 8.394 -15.717 1.00 96.75 322 TYR A C 1
ATOM 2592 O O . TYR A 1 322 ? 13.992 8.788 -16.250 1.00 96.75 322 TYR A O 1
ATOM 2600 N N . LYS A 1 323 ? 16.227 8.879 -16.052 1.00 97.19 323 LYS A N 1
ATOM 2601 C CA . LYS A 1 323 ? 16.434 9.956 -17.022 1.00 97.19 323 LYS A CA 1
ATOM 2602 C C . LYS A 1 323 ? 15.767 9.707 -18.390 1.00 97.19 323 LYS A C 1
ATOM 2604 O O . LYS A 1 323 ? 15.133 10.644 -18.878 1.00 97.19 323 LYS A O 1
ATOM 2609 N N . PRO A 1 324 ? 15.824 8.501 -18.999 1.00 98.31 324 PRO A N 1
ATOM 2610 C CA . PRO A 1 324 ? 15.163 8.242 -20.278 1.00 98.31 324 PRO A CA 1
ATOM 2611 C C . PRO A 1 324 ? 13.644 8.437 -20.229 1.00 98.31 324 PRO A C 1
ATOM 2613 O O . PRO A 1 324 ? 13.093 9.042 -21.143 1.00 98.31 324 PRO A O 1
ATOM 2616 N N . TYR A 1 325 ? 12.980 8.007 -19.149 1.00 98.38 325 TYR A N 1
ATOM 2617 C CA . TYR A 1 325 ? 11.535 8.197 -18.981 1.00 98.38 325 TYR A CA 1
ATOM 2618 C C . TYR A 1 325 ? 11.171 9.681 -18.923 1.00 98.38 325 TYR A C 1
ATOM 2620 O O . TYR A 1 325 ? 10.256 10.122 -19.611 1.00 98.38 325 TYR A O 1
ATOM 2628 N N . MET A 1 326 ? 11.927 10.479 -18.160 1.00 98.50 326 MET A N 1
ATOM 2629 C CA . MET A 1 326 ? 11.701 11.927 -18.068 1.00 98.50 326 MET A CA 1
ATOM 2630 C C . MET A 1 326 ? 11.922 12.630 -19.413 1.00 98.50 326 MET A C 1
ATOM 2632 O O . MET A 1 326 ? 11.151 13.510 -19.785 1.00 98.50 326 MET A O 1
ATOM 2636 N N . GLN A 1 327 ? 12.958 12.239 -20.163 1.00 98.38 327 GLN A N 1
ATOM 2637 C CA . GLN A 1 327 ? 13.249 12.806 -21.484 1.00 98.38 327 GLN A CA 1
ATOM 2638 C C . GLN A 1 327 ? 12.158 12.458 -22.499 1.00 98.38 327 GLN A C 1
ATOM 2640 O O . GLN A 1 327 ? 11.706 13.328 -23.248 1.00 98.38 327 GLN A O 1
ATOM 2645 N N . GLN A 1 328 ? 11.715 11.199 -22.503 1.00 98.38 328 GLN A N 1
ATOM 2646 C CA . GLN A 1 328 ? 10.632 10.736 -23.362 1.00 98.38 328 GLN A CA 1
ATOM 2647 C C . GLN A 1 328 ? 9.319 11.440 -23.005 1.00 98.38 328 GLN A C 1
ATOM 2649 O O . GLN A 1 328 ? 8.629 11.927 -23.901 1.00 98.38 328 GLN A O 1
ATOM 2654 N N . PHE A 1 329 ? 9.016 11.576 -21.710 1.00 98.56 329 PHE A N 1
ATOM 2655 C CA . PHE A 1 329 ? 7.853 12.314 -21.227 1.00 98.56 329 PHE A CA 1
ATOM 2656 C C . PHE A 1 329 ? 7.848 13.756 -21.730 1.00 98.56 329 PHE A C 1
ATOM 2658 O O . PHE A 1 329 ? 6.873 14.174 -22.346 1.00 98.56 329 PHE A O 1
ATOM 2665 N N . VAL A 1 330 ? 8.937 14.504 -21.512 1.00 98.44 330 VAL A N 1
ATOM 2666 C CA . VAL A 1 330 ? 9.048 15.903 -21.957 1.00 98.44 330 VAL A CA 1
ATOM 2667 C C . VAL A 1 330 ? 8.925 15.997 -23.475 1.00 98.44 330 VAL A C 1
ATOM 2669 O O . VAL A 1 330 ? 8.195 16.843 -23.970 1.00 98.44 330 VAL A O 1
ATOM 2672 N N . THR A 1 331 ? 9.541 15.085 -24.229 1.00 98.00 331 THR A N 1
ATOM 2673 C CA . THR A 1 331 ? 9.429 15.069 -25.699 1.00 98.00 331 THR A CA 1
ATOM 2674 C C . THR A 1 331 ? 7.982 14.878 -26.170 1.00 98.00 331 THR A C 1
ATOM 2676 O O . THR A 1 331 ? 7.538 15.544 -27.105 1.00 98.00 331 THR A O 1
ATOM 2679 N N . LEU A 1 332 ? 7.233 13.971 -25.535 1.00 97.81 332 LEU A N 1
ATOM 2680 C CA . LEU A 1 332 ? 5.827 13.723 -25.862 1.00 97.81 332 LEU A CA 1
ATOM 2681 C C . LEU A 1 332 ? 4.931 14.880 -25.406 1.00 97.81 332 LEU A C 1
ATOM 2683 O O . LEU A 1 332 ? 4.047 15.303 -26.152 1.00 97.81 332 LEU A O 1
ATOM 2687 N N . ALA A 1 333 ? 5.186 15.417 -24.212 1.00 96.88 333 ALA A N 1
ATOM 2688 C CA . ALA A 1 333 ? 4.479 16.567 -23.682 1.00 96.88 333 ALA A CA 1
ATOM 2689 C C . ALA A 1 333 ? 4.726 17.799 -24.560 1.00 96.88 333 ALA A C 1
ATOM 2691 O O . ALA A 1 333 ? 3.788 18.453 -24.967 1.00 96.88 333 ALA A O 1
ATOM 2692 N N . GLU A 1 334 ? 5.935 18.130 -24.980 1.00 95.81 334 GLU A N 1
ATOM 2693 C CA . GLU A 1 334 ? 6.173 19.339 -25.784 1.00 95.81 334 GLU A CA 1
ATOM 2694 C C . GLU A 1 334 ? 5.781 19.215 -27.263 1.00 95.81 334 GLU A C 1
ATOM 2696 O O . GLU A 1 334 ? 5.983 20.149 -28.043 1.00 95.81 334 GLU A O 1
ATOM 2701 N N . ASN A 1 335 ? 5.191 18.089 -27.673 1.00 93.56 335 ASN A N 1
ATOM 2702 C CA . ASN A 1 335 ? 4.755 17.911 -29.048 1.00 93.56 335 ASN A CA 1
ATOM 2703 C C . ASN A 1 335 ? 3.690 18.968 -29.420 1.00 93.56 335 ASN A C 1
ATOM 2705 O O . ASN A 1 335 ? 2.620 18.991 -28.811 1.00 93.56 335 ASN A O 1
ATOM 2709 N N . PRO A 1 336 ? 3.917 19.812 -30.447 1.00 89.06 336 PRO A N 1
ATOM 2710 C CA . PRO A 1 336 ? 2.972 20.865 -30.828 1.00 89.06 336 PRO A CA 1
ATOM 2711 C C . PRO A 1 336 ? 1.630 20.325 -31.349 1.00 89.06 336 PRO A C 1
ATOM 2713 O O . PRO A 1 336 ? 0.655 21.068 -31.411 1.00 89.06 336 PRO A O 1
ATOM 2716 N N . ASN A 1 337 ? 1.567 19.039 -31.709 1.00 90.50 337 ASN A N 1
ATOM 2717 C CA . ASN A 1 337 ? 0.374 18.355 -32.197 1.00 90.50 337 ASN A CA 1
ATOM 2718 C C . ASN A 1 337 ? -0.046 17.230 -31.233 1.00 90.50 337 ASN A C 1
ATOM 2720 O O . ASN A 1 337 ? -0.146 16.075 -31.649 1.00 90.50 337 ASN A O 1
ATOM 2724 N N . ARG A 1 338 ? -0.267 17.539 -29.944 1.00 88.62 338 ARG A N 1
ATOM 2725 C CA . ARG A 1 338 ? -0.728 16.551 -28.946 1.00 88.62 338 ARG A CA 1
ATOM 2726 C C . ARG A 1 338 ? -2.061 15.927 -29.365 1.00 88.62 338 ARG A C 1
ATOM 2728 O O . ARG A 1 338 ? -3.116 16.547 -29.236 1.00 88.62 338 ARG A O 1
ATOM 2735 N N . THR A 1 339 ? -2.022 14.686 -29.836 1.00 93.75 339 THR A N 1
ATOM 2736 C CA . THR A 1 339 ? -3.220 13.857 -30.002 1.00 93.75 339 THR A CA 1
ATOM 2737 C C . THR A 1 339 ? -3.522 13.103 -28.709 1.00 93.75 339 THR A C 1
ATOM 2739 O O . THR A 1 339 ? -2.679 13.027 -27.811 1.00 93.75 339 THR A O 1
ATOM 2742 N N . SER A 1 340 ? -4.715 12.518 -28.599 1.00 93.00 340 SER A N 1
ATOM 2743 C CA . SER A 1 340 ? -5.080 11.692 -27.442 1.00 93.00 340 SER A CA 1
ATOM 2744 C C . SER A 1 340 ? -4.119 10.515 -27.240 1.00 93.00 340 SER A C 1
ATOM 2746 O O . SER A 1 340 ? -3.811 10.175 -26.103 1.00 93.00 340 SER A O 1
ATOM 2748 N N . GLU A 1 341 ? -3.588 9.945 -28.323 1.00 95.00 341 GLU A N 1
ATOM 2749 C CA . GLU A 1 341 ? -2.599 8.864 -28.285 1.00 95.00 341 GLU A CA 1
ATOM 2750 C C . GLU A 1 341 ? -1.252 9.341 -27.731 1.00 95.00 341 GLU A C 1
ATOM 2752 O O . GLU A 1 341 ? -0.657 8.651 -26.910 1.00 95.00 341 GLU A O 1
ATOM 2757 N N . ILE A 1 342 ? -0.787 10.534 -28.124 1.00 96.06 342 ILE A N 1
ATOM 2758 C CA . ILE A 1 342 ? 0.464 11.117 -27.606 1.00 96.06 342 ILE A CA 1
ATOM 2759 C C . ILE A 1 342 ? 0.331 11.430 -26.114 1.00 96.06 342 ILE A C 1
ATOM 2761 O O . ILE A 1 342 ? 1.252 11.162 -25.344 1.00 96.06 342 ILE A O 1
ATOM 2765 N N . ILE A 1 343 ? -0.821 11.967 -25.698 1.00 96.56 343 ILE A N 1
ATOM 2766 C CA . ILE A 1 343 ? -1.112 12.234 -24.285 1.00 96.56 343 ILE A CA 1
ATOM 2767 C C . ILE A 1 343 ? -1.081 10.929 -23.488 1.00 96.56 343 ILE A C 1
ATOM 2769 O O . ILE A 1 343 ? -0.408 10.860 -22.462 1.00 96.56 343 ILE A O 1
ATOM 2773 N N . GLN A 1 344 ? -1.763 9.889 -23.977 1.00 96.75 344 GLN A N 1
ATOM 2774 C CA . GLN A 1 344 ? -1.780 8.584 -23.322 1.00 96.75 344 GLN A CA 1
ATOM 2775 C C . GLN A 1 344 ? -0.370 7.996 -23.220 1.00 96.75 344 GLN A C 1
ATOM 2777 O O . GLN A 1 344 ? 0.034 7.577 -22.140 1.00 96.75 344 GLN A O 1
ATOM 2782 N N . GLN A 1 345 ? 0.408 8.052 -24.304 1.00 97.38 345 GLN A N 1
ATOM 2783 C CA . GLN A 1 345 ? 1.787 7.575 -24.307 1.00 97.38 345 GLN A CA 1
ATOM 2784 C C . GLN A 1 345 ? 2.642 8.315 -23.269 1.00 97.38 345 GLN A C 1
ATO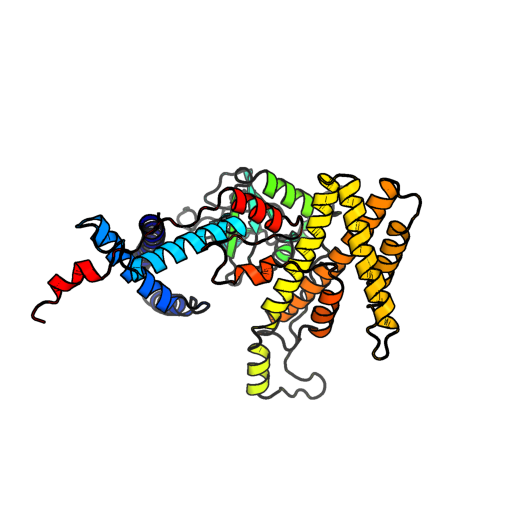M 2786 O O . GLN A 1 345 ? 3.378 7.677 -22.527 1.00 97.38 345 GLN A O 1
ATOM 2791 N N . ALA A 1 346 ? 2.526 9.643 -23.163 1.00 98.00 346 ALA A N 1
ATOM 2792 C CA . ALA A 1 346 ? 3.252 10.407 -22.147 1.00 98.00 346 ALA A CA 1
ATOM 2793 C C . ALA A 1 346 ? 2.858 9.969 -20.726 1.00 98.00 346 ALA A C 1
ATOM 2795 O O . ALA A 1 346 ? 3.716 9.740 -19.876 1.00 98.00 346 ALA A O 1
ATOM 2796 N N . MET A 1 347 ? 1.559 9.817 -20.463 1.00 98.00 347 MET A N 1
ATOM 2797 C CA . MET A 1 347 ? 1.061 9.370 -19.160 1.00 98.00 347 MET A CA 1
ATOM 2798 C C . MET A 1 347 ? 1.562 7.961 -18.809 1.00 98.00 347 MET A C 1
ATOM 2800 O O . MET A 1 347 ? 1.985 7.742 -17.673 1.00 98.00 347 MET A O 1
ATOM 2804 N N . ASP A 1 348 ? 1.585 7.041 -19.774 1.00 96.88 348 ASP A N 1
ATOM 2805 C CA . ASP A 1 348 ? 2.076 5.671 -19.590 1.00 96.88 348 ASP A CA 1
ATOM 2806 C C . ASP A 1 348 ? 3.584 5.630 -19.295 1.00 96.88 348 ASP A C 1
ATOM 2808 O O . ASP A 1 348 ? 4.004 4.918 -18.380 1.00 96.88 348 ASP A O 1
ATOM 2812 N N . GLU A 1 349 ? 4.389 6.447 -19.984 1.00 97.81 349 GLU A N 1
ATOM 2813 C CA . GLU A 1 349 ? 5.830 6.589 -19.717 1.00 97.81 349 GLU A CA 1
ATOM 2814 C C . GLU A 1 349 ? 6.089 7.059 -18.280 1.00 97.81 349 GLU A C 1
ATOM 2816 O O . GLU A 1 349 ? 6.900 6.478 -17.550 1.00 97.81 349 GLU A O 1
ATOM 2821 N N . ASN A 1 350 ? 5.354 8.080 -17.821 1.00 98.19 350 ASN A N 1
ATOM 2822 C CA . ASN A 1 350 ? 5.522 8.568 -16.455 1.00 98.19 350 ASN A CA 1
ATOM 2823 C C . ASN A 1 350 ? 5.043 7.557 -15.414 1.00 98.19 350 ASN A C 1
ATOM 2825 O O . ASN A 1 350 ? 5.671 7.367 -14.369 1.00 98.19 350 ASN A O 1
ATOM 2829 N N . ARG A 1 351 ? 3.930 6.879 -15.711 1.00 97.19 351 ARG A N 1
ATOM 2830 C CA . ARG A 1 351 ? 3.403 5.812 -14.867 1.00 97.19 351 ARG A CA 1
ATOM 2831 C C . ARG A 1 351 ? 4.433 4.701 -14.709 1.00 97.19 351 ARG A C 1
ATOM 2833 O O . ARG A 1 351 ? 4.677 4.257 -13.590 1.00 97.19 351 ARG A O 1
ATOM 2840 N N . GLN A 1 352 ? 5.075 4.279 -15.796 1.00 96.56 352 GLN A N 1
ATOM 2841 C CA . GLN A 1 352 ? 6.109 3.249 -15.761 1.00 96.56 352 GLN A CA 1
ATOM 2842 C C . GLN A 1 352 ? 7.313 3.673 -14.912 1.00 96.56 352 GLN A C 1
ATOM 2844 O O . GLN A 1 352 ? 7.818 2.865 -14.127 1.00 96.56 352 GLN A O 1
ATOM 2849 N N . MET A 1 353 ? 7.728 4.940 -14.997 1.00 97.81 353 MET A N 1
ATOM 2850 C CA . MET A 1 353 ? 8.772 5.483 -14.128 1.00 97.81 353 MET A CA 1
ATOM 2851 C C . MET A 1 353 ? 8.375 5.408 -12.646 1.00 97.81 353 MET A C 1
ATOM 2853 O O . MET A 1 353 ? 9.151 4.902 -11.832 1.00 97.81 353 MET A O 1
ATOM 2857 N N . TYR A 1 354 ? 7.162 5.846 -12.281 1.00 97.75 354 TYR A N 1
ATOM 2858 C CA . TYR A 1 354 ? 6.691 5.739 -10.896 1.00 97.75 354 TYR A CA 1
ATOM 2859 C C . TYR A 1 354 ? 6.594 4.290 -10.424 1.00 97.75 354 TYR A C 1
ATOM 2861 O O . TYR A 1 354 ? 6.997 4.006 -9.299 1.00 97.75 354 TYR A O 1
ATOM 2869 N N . ARG A 1 355 ? 6.170 3.350 -11.276 1.00 95.88 355 ARG A N 1
ATOM 2870 C CA . ARG A 1 355 ? 6.184 1.919 -10.934 1.00 95.88 355 ARG A CA 1
ATOM 2871 C C . ARG A 1 355 ? 7.588 1.423 -10.591 1.00 95.88 355 ARG A C 1
ATOM 2873 O O . ARG A 1 355 ? 7.744 0.719 -9.600 1.00 95.88 355 ARG A O 1
ATOM 2880 N N . LYS A 1 356 ? 8.615 1.834 -11.343 1.00 95.94 356 LYS A N 1
ATOM 2881 C CA . LYS A 1 356 ? 10.017 1.485 -11.046 1.00 95.94 356 LYS A CA 1
ATOM 2882 C C . LYS A 1 356 ? 10.502 2.084 -9.724 1.00 95.94 356 LYS A C 1
ATOM 2884 O O . LYS A 1 356 ? 11.160 1.396 -8.947 1.00 95.94 356 LYS A O 1
ATOM 2889 N N . LEU A 1 357 ? 10.130 3.332 -9.443 1.00 96.69 357 LEU A N 1
ATOM 2890 C CA . LEU A 1 357 ? 10.434 3.991 -8.170 1.00 96.69 357 LEU A CA 1
ATOM 2891 C C . LEU A 1 357 ? 9.742 3.303 -6.981 1.00 96.69 357 LEU A C 1
ATOM 2893 O O . LEU A 1 357 ? 10.348 3.172 -5.918 1.00 96.69 357 LEU A O 1
ATOM 2897 N N . ILE A 1 358 ? 8.497 2.843 -7.156 1.00 95.75 358 ILE A N 1
ATOM 2898 C CA . ILE A 1 358 ? 7.752 2.070 -6.149 1.00 95.75 358 ILE A CA 1
ATOM 2899 C C . ILE A 1 358 ? 8.448 0.732 -5.895 1.00 95.75 358 ILE A C 1
ATOM 2901 O O . ILE A 1 358 ? 8.741 0.425 -4.745 1.00 95.75 358 ILE A O 1
ATOM 2905 N N . GLU A 1 359 ? 8.783 -0.025 -6.947 1.00 94.81 359 GLU A N 1
ATOM 2906 C CA . GLU A 1 359 ? 9.501 -1.307 -6.841 1.00 94.81 359 GLU A CA 1
ATOM 2907 C C . GLU A 1 359 ? 10.808 -1.166 -6.039 1.00 94.81 359 GLU A C 1
ATOM 2909 O O . GLU A 1 359 ? 11.084 -1.961 -5.137 1.00 94.81 359 GLU A O 1
ATOM 2914 N N . GLU A 1 360 ? 11.591 -0.117 -6.310 1.00 94.75 360 GLU A N 1
ATOM 2915 C CA . GLU A 1 360 ? 12.804 0.183 -5.550 1.00 94.75 360 GLU A CA 1
ATOM 2916 C C . GLU A 1 360 ? 12.503 0.576 -4.096 1.00 94.75 360 GLU A C 1
ATOM 2918 O O . GLU A 1 360 ? 13.165 0.092 -3.176 1.00 94.75 360 GLU A O 1
ATOM 2923 N N . GLY A 1 361 ? 11.496 1.422 -3.871 1.00 94.62 361 GLY A N 1
ATOM 2924 C CA . GLY A 1 361 ? 11.071 1.824 -2.532 1.00 94.62 361 GLY A CA 1
ATOM 2925 C C . GLY A 1 361 ? 10.629 0.631 -1.679 1.00 94.62 361 GLY A C 1
ATOM 2926 O O . GLY A 1 361 ? 11.068 0.505 -0.536 1.00 94.62 361 GLY A O 1
ATOM 2927 N N . CYS A 1 362 ? 9.841 -0.289 -2.239 1.00 93.31 362 CYS A N 1
ATOM 2928 C CA . CYS A 1 362 ? 9.424 -1.533 -1.589 1.00 93.31 362 CYS A CA 1
ATOM 2929 C C . CYS A 1 362 ? 10.627 -2.421 -1.239 1.00 93.31 362 CYS A C 1
ATOM 2931 O O . CYS A 1 362 ? 10.718 -2.924 -0.117 1.00 93.31 362 CYS A O 1
ATOM 2933 N N . TYR A 1 363 ? 11.593 -2.559 -2.152 1.00 93.69 363 TYR A N 1
ATOM 2934 C CA . TYR A 1 363 ? 12.832 -3.299 -1.900 1.00 93.69 363 TYR A CA 1
ATOM 2935 C C . TYR A 1 363 ? 13.665 -2.683 -0.762 1.00 93.69 363 TYR A C 1
ATOM 2937 O O . TYR A 1 363 ? 14.088 -3.395 0.154 1.00 93.69 363 TYR A O 1
ATOM 2945 N N . GLN A 1 364 ? 13.856 -1.360 -0.757 1.00 94.44 364 GLN A N 1
ATOM 2946 C CA . GLN A 1 364 ? 14.571 -0.675 0.327 1.00 94.44 364 GLN A CA 1
ATOM 2947 C C . GLN A 1 364 ? 13.808 -0.769 1.656 1.00 94.44 364 GLN A C 1
ATOM 2949 O O . GLN A 1 364 ? 14.421 -0.948 2.710 1.00 94.44 364 GLN A O 1
ATOM 2954 N N . ASN A 1 365 ? 12.473 -0.720 1.623 1.00 91.81 365 ASN A N 1
ATOM 2955 C CA . ASN A 1 365 ? 11.645 -0.887 2.813 1.00 91.81 365 ASN A CA 1
ATOM 2956 C C . ASN A 1 365 ? 11.776 -2.299 3.398 1.00 91.81 365 ASN A C 1
ATOM 2958 O O . ASN A 1 365 ? 11.866 -2.445 4.614 1.00 91.81 365 ASN A O 1
ATOM 2962 N N . GLN A 1 366 ? 11.865 -3.334 2.555 1.00 89.69 366 GLN A N 1
ATOM 2963 C CA . GLN A 1 366 ? 12.099 -4.706 3.013 1.00 89.69 366 GLN A CA 1
ATOM 2964 C C . GLN A 1 366 ? 13.451 -4.842 3.729 1.00 89.69 366 GLN A C 1
ATOM 2966 O O . GLN A 1 366 ? 13.535 -5.502 4.765 1.00 89.69 366 GLN A O 1
ATOM 2971 N N . ILE A 1 367 ? 14.503 -4.180 3.232 1.00 91.38 367 ILE A N 1
ATOM 2972 C CA . ILE A 1 367 ? 15.800 -4.125 3.927 1.00 91.38 367 ILE A CA 1
ATOM 2973 C C . ILE A 1 367 ? 15.659 -3.399 5.271 1.00 91.38 367 ILE A C 1
ATOM 2975 O O . ILE A 1 367 ? 16.188 -3.874 6.274 1.00 91.38 367 ILE A O 1
ATOM 2979 N N . ALA A 1 368 ? 14.929 -2.281 5.307 1.00 90.69 368 ALA A N 1
ATOM 2980 C CA . ALA A 1 368 ? 14.706 -1.509 6.527 1.00 90.69 368 ALA A CA 1
ATOM 2981 C C . ALA A 1 368 ? 13.935 -2.305 7.594 1.00 90.69 368 ALA A C 1
ATOM 2983 O O . ALA A 1 368 ? 14.325 -2.306 8.759 1.00 90.69 368 ALA A O 1
ATOM 2984 N N . VAL A 1 369 ? 12.886 -3.036 7.203 1.00 87.19 369 VAL A N 1
ATOM 2985 C CA . VAL A 1 369 ? 12.138 -3.935 8.100 1.00 87.19 369 VAL A CA 1
ATOM 2986 C C . VAL A 1 369 ? 13.047 -5.020 8.668 1.00 87.19 369 VAL A C 1
ATOM 2988 O O . VAL A 1 369 ? 12.883 -5.422 9.811 1.00 87.19 369 VAL A O 1
ATOM 2991 N N . ASP A 1 370 ? 14.038 -5.466 7.901 1.00 88.31 370 ASP A N 1
ATOM 2992 C CA . ASP A 1 370 ? 14.937 -6.548 8.279 1.00 88.31 370 ASP A CA 1
ATOM 2993 C C . ASP A 1 370 ? 16.160 -6.114 9.103 1.00 88.31 370 ASP A C 1
ATOM 2995 O O . ASP A 1 370 ? 16.936 -6.984 9.512 1.00 88.31 370 ASP A O 1
ATOM 2999 N N . LEU A 1 371 ? 16.323 -4.816 9.395 1.00 88.19 371 LEU A N 1
ATOM 3000 C CA . LEU A 1 371 ? 17.467 -4.253 10.135 1.00 88.19 371 LEU A CA 1
ATOM 3001 C C . LEU A 1 371 ? 17.708 -4.930 11.492 1.00 88.19 371 LEU A C 1
ATOM 3003 O O . LEU A 1 371 ? 18.852 -5.129 11.893 1.00 88.19 371 LEU A O 1
ATOM 3007 N N . PHE A 1 372 ? 16.645 -5.351 12.180 1.00 85.00 372 PHE A N 1
ATOM 3008 C CA . PHE A 1 372 ? 16.744 -6.048 13.468 1.00 85.00 372 PHE A CA 1
ATOM 3009 C C . PHE A 1 372 ? 17.288 -7.488 13.365 1.00 85.00 372 PHE A C 1
ATOM 3011 O O . PHE A 1 372 ? 17.658 -8.089 14.368 1.00 85.00 372 PHE A O 1
ATOM 3018 N N . LYS A 1 373 ? 17.322 -8.065 12.159 1.00 86.50 373 LYS A N 1
ATOM 3019 C CA . LYS A 1 373 ? 17.786 -9.437 11.880 1.00 86.50 373 LYS A CA 1
ATOM 3020 C C . LYS A 1 373 ? 18.972 -9.469 10.903 1.00 86.50 373 LYS A C 1
ATOM 3022 O O . LYS A 1 373 ? 19.377 -10.555 10.495 1.00 86.50 373 LYS A O 1
ATOM 3027 N N . SER A 1 374 ? 19.490 -8.319 10.463 1.00 91.12 374 SER A N 1
ATOM 3028 C CA . SER A 1 374 ? 20.453 -8.223 9.357 1.00 91.12 374 SER A CA 1
ATOM 3029 C C . SER A 1 374 ? 21.383 -7.019 9.501 1.00 91.12 374 SER A C 1
ATOM 3031 O O . SER A 1 374 ? 20.934 -5.916 9.802 1.00 91.12 374 SER A O 1
ATOM 3033 N N . ALA A 1 375 ? 22.666 -7.198 9.182 1.00 91.62 375 ALA A N 1
ATOM 3034 C CA . ALA A 1 375 ? 23.646 -6.110 9.116 1.00 91.62 375 ALA A CA 1
ATOM 3035 C C . ALA A 1 375 ? 23.477 -5.196 7.883 1.00 91.62 375 ALA A C 1
ATOM 3037 O O . ALA A 1 375 ? 24.089 -4.130 7.805 1.00 91.62 375 ALA A O 1
ATOM 3038 N N . LYS A 1 376 ? 22.648 -5.594 6.909 1.00 92.31 376 LYS A N 1
ATOM 3039 C CA . LYS A 1 376 ? 22.407 -4.812 5.690 1.00 92.31 376 LYS A CA 1
ATOM 3040 C C . LYS A 1 376 ? 21.570 -3.567 5.997 1.00 92.31 376 LYS A C 1
ATOM 3042 O O . LYS A 1 376 ? 20.551 -3.677 6.669 1.00 92.31 376 LYS A O 1
ATOM 3047 N N . LYS A 1 377 ? 21.964 -2.409 5.456 1.00 91.62 377 LYS A N 1
ATOM 3048 C CA . LYS A 1 377 ? 21.231 -1.138 5.590 1.00 91.62 377 LYS A CA 1
ATOM 3049 C C . LYS A 1 377 ? 20.484 -0.762 4.309 1.00 91.62 377 LYS A C 1
ATOM 3051 O O . LYS A 1 377 ? 20.989 -1.069 3.226 1.00 91.62 377 LYS A O 1
ATOM 3056 N N . PRO A 1 378 ? 19.323 -0.091 4.420 1.00 93.31 378 PRO A N 1
ATOM 3057 C CA . PRO A 1 378 ? 18.668 0.508 3.268 1.00 93.31 378 PRO A CA 1
ATOM 3058 C C . PRO A 1 378 ? 19.495 1.683 2.730 1.00 93.31 378 PRO A C 1
ATOM 3060 O O . PRO A 1 378 ? 20.161 2.407 3.477 1.00 93.31 378 PRO A O 1
ATOM 3063 N N . GLU A 1 379 ? 19.426 1.903 1.425 1.00 94.56 379 GLU A N 1
ATOM 3064 C CA . GLU A 1 379 ? 20.134 2.977 0.730 1.00 94.56 379 GLU A CA 1
ATOM 3065 C C . GLU A 1 379 ? 19.335 4.284 0.805 1.00 94.56 379 GLU A C 1
ATOM 3067 O O . GLU A 1 379 ? 18.637 4.692 -0.124 1.00 94.56 379 GLU A O 1
ATOM 3072 N N . MET A 1 380 ? 19.431 4.960 1.951 1.00 93.12 380 MET A N 1
ATOM 3073 C CA . MET A 1 380 ? 18.615 6.145 2.243 1.00 93.12 380 MET A CA 1
ATOM 3074 C C . MET A 1 380 ? 18.887 7.346 1.331 1.00 93.12 380 MET A C 1
ATOM 3076 O O . MET A 1 380 ? 18.025 8.214 1.206 1.00 93.12 380 MET A O 1
ATOM 3080 N N . ASP A 1 381 ? 20.051 7.421 0.688 1.00 92.94 381 ASP A N 1
ATOM 3081 C CA . ASP A 1 381 ? 20.336 8.490 -0.273 1.00 92.94 381 ASP A CA 1
ATOM 3082 C C . ASP A 1 381 ? 19.570 8.294 -1.586 1.00 92.94 381 ASP A C 1
ATOM 3084 O O . ASP A 1 381 ? 19.071 9.275 -2.135 1.00 92.94 381 ASP A O 1
ATOM 3088 N N . LEU A 1 382 ? 19.363 7.044 -2.024 1.00 91.88 382 LEU A N 1
ATOM 3089 C CA . LEU A 1 382 ? 18.487 6.731 -3.161 1.00 91.88 382 LEU A CA 1
ATOM 3090 C C . LEU A 1 382 ? 17.040 7.114 -2.848 1.00 91.88 382 LEU A C 1
ATOM 3092 O O . LEU A 1 382 ? 16.386 7.793 -3.635 1.00 91.88 382 LEU A O 1
ATOM 3096 N N . VAL A 1 383 ? 16.574 6.751 -1.651 1.00 92.56 383 VAL A N 1
ATOM 3097 C CA . VAL A 1 383 ? 15.247 7.116 -1.133 1.00 92.56 383 VAL A CA 1
ATOM 3098 C C . VAL A 1 383 ? 15.094 8.641 -1.126 1.00 92.56 383 VAL A C 1
ATOM 3100 O O . VAL A 1 383 ? 14.131 9.178 -1.658 1.00 92.56 383 VAL A O 1
ATOM 3103 N N . ARG A 1 384 ? 16.059 9.398 -0.598 1.00 91.75 384 ARG A N 1
ATOM 3104 C CA . ARG A 1 384 ? 15.977 10.871 -0.598 1.00 91.75 384 ARG A CA 1
ATOM 3105 C C . ARG A 1 384 ? 15.970 11.463 -2.004 1.00 91.75 384 ARG A C 1
ATOM 3107 O O . ARG A 1 384 ? 15.213 12.397 -2.252 1.00 91.75 384 ARG A O 1
ATOM 3114 N N . GLU A 1 385 ? 16.790 10.935 -2.904 1.00 93.06 385 GLU A N 1
ATOM 3115 C CA . GLU A 1 385 ? 16.877 11.419 -4.281 1.00 93.06 385 GLU A CA 1
ATOM 3116 C C . GLU A 1 385 ? 15.581 11.159 -5.059 1.00 93.06 385 GLU A C 1
ATOM 3118 O O . GLU A 1 385 ? 15.079 12.060 -5.728 1.00 93.06 385 GLU A O 1
ATOM 3123 N N . ASN A 1 386 ? 14.962 9.989 -4.884 1.00 93.12 386 ASN A N 1
ATOM 3124 C CA . ASN A 1 386 ? 13.689 9.642 -5.521 1.00 93.12 386 ASN A CA 1
ATOM 3125 C C . ASN A 1 386 ? 12.558 10.629 -5.165 1.00 93.12 386 ASN A C 1
ATOM 3127 O O . ASN A 1 386 ? 11.658 10.850 -5.973 1.00 93.12 386 ASN A O 1
ATOM 3131 N N . GLN A 1 387 ? 12.617 11.287 -3.997 1.00 90.94 387 GLN A N 1
ATOM 3132 C CA . GLN A 1 387 ? 11.644 12.315 -3.606 1.00 90.94 387 GLN A CA 1
ATOM 3133 C C . GLN A 1 387 ? 11.669 13.527 -4.551 1.00 90.94 387 GLN A C 1
ATOM 3135 O O . GLN A 1 387 ? 10.649 14.184 -4.744 1.00 90.94 387 GLN A O 1
ATOM 3140 N N . ARG A 1 388 ? 12.825 13.825 -5.154 1.00 94.69 388 ARG A N 1
ATOM 3141 C CA . ARG A 1 388 ? 13.011 14.957 -6.068 1.00 94.69 388 ARG A CA 1
ATOM 3142 C C . ARG A 1 388 ? 12.264 14.763 -7.392 1.00 94.69 388 ARG A C 1
ATOM 3144 O O . ARG A 1 388 ? 11.963 15.739 -8.073 1.00 94.69 388 ARG A O 1
ATOM 3151 N N . TYR A 1 389 ? 11.942 13.520 -7.744 1.00 96.62 389 TYR A N 1
ATOM 3152 C CA . TYR A 1 389 ? 11.271 13.165 -8.997 1.00 96.62 389 TYR A CA 1
ATOM 3153 C C . TYR A 1 389 ? 9.745 13.287 -8.928 1.00 96.62 389 TYR A C 1
ATOM 3155 O O . TYR A 1 389 ? 9.068 13.198 -9.950 1.00 96.62 389 TYR A O 1
ATOM 3163 N N . LEU A 1 390 ? 9.180 13.524 -7.744 1.00 96.19 390 LEU A N 1
ATOM 3164 C CA . LEU A 1 390 ? 7.755 13.798 -7.594 1.00 96.19 390 LEU A CA 1
ATOM 3165 C C . LEU A 1 390 ? 7.472 15.217 -8.086 1.00 96.19 390 LEU A C 1
ATOM 3167 O O . LEU A 1 390 ? 8.041 16.176 -7.568 1.00 96.19 390 LEU A O 1
ATOM 3171 N N . TYR A 1 391 ? 6.568 15.351 -9.057 1.00 96.94 391 TYR A N 1
ATOM 3172 C CA . TYR A 1 391 ? 6.226 16.656 -9.630 1.00 96.94 391 TYR A CA 1
ATOM 3173 C C . TYR A 1 391 ? 5.448 17.560 -8.661 1.00 96.94 391 TYR A C 1
ATOM 3175 O O . TYR A 1 391 ? 5.383 18.775 -8.841 1.00 96.94 391 TYR A O 1
ATOM 3183 N N . ARG A 1 392 ? 4.865 16.967 -7.613 1.00 95.75 392 ARG A N 1
ATOM 3184 C CA . ARG A 1 392 ? 4.183 17.676 -6.533 1.00 95.75 392 ARG A CA 1
ATOM 3185 C C . ARG A 1 392 ? 4.291 16.930 -5.209 1.00 95.75 392 ARG A C 1
ATOM 3187 O O . ARG A 1 392 ? 4.452 15.712 -5.163 1.00 95.75 392 ARG A O 1
ATOM 3194 N N . ASP A 1 393 ? 4.083 17.668 -4.124 1.00 93.06 393 ASP A N 1
ATOM 3195 C CA . ASP A 1 393 ? 3.942 17.097 -2.788 1.00 93.06 393 ASP A CA 1
ATOM 3196 C C . ASP A 1 393 ? 2.548 16.483 -2.561 1.00 93.06 393 ASP A C 1
ATOM 3198 O O . ASP A 1 393 ? 1.507 17.101 -2.822 1.00 93.06 393 ASP A O 1
ATOM 3202 N N . VAL A 1 394 ? 2.533 15.294 -1.955 1.00 94.38 394 VAL A N 1
ATOM 3203 C CA . VAL A 1 394 ? 1.322 14.607 -1.483 1.00 94.38 394 VAL A CA 1
ATOM 3204 C C . VAL A 1 394 ? 1.050 15.014 -0.027 1.00 94.38 394 VAL A C 1
ATOM 3206 O O . VAL A 1 394 ? 1.481 14.365 0.930 1.00 94.38 394 VAL A O 1
ATOM 3209 N N . ASN A 1 395 ? 0.382 16.158 0.157 1.00 88.88 395 ASN A N 1
ATOM 3210 C CA . ASN A 1 395 ? 0.366 16.868 1.451 1.00 88.88 395 ASN A CA 1
ATOM 3211 C C . ASN A 1 395 ? -0.321 16.088 2.583 1.00 88.88 395 ASN A C 1
ATOM 3213 O O . ASN A 1 395 ? 0.129 16.162 3.729 1.00 88.88 395 ASN A O 1
ATOM 3217 N N . TYR A 1 396 ? -1.336 15.266 2.276 1.00 90.31 396 TYR A N 1
ATOM 3218 C CA . TYR A 1 396 ? -2.090 14.532 3.300 1.00 90.31 396 TYR A CA 1
ATOM 3219 C C . TYR A 1 396 ? -1.216 13.581 4.136 1.00 90.31 396 TYR A C 1
ATOM 3221 O O . TYR A 1 396 ? -1.558 13.265 5.277 1.00 90.31 396 TYR A O 1
ATOM 3229 N N . ILE A 1 397 ? -0.059 13.152 3.614 1.00 89.00 397 ILE A N 1
ATOM 3230 C CA . ILE A 1 397 ? 0.915 12.323 4.339 1.00 89.00 397 ILE A CA 1
ATOM 3231 C C . ILE A 1 397 ? 1.463 13.061 5.568 1.00 89.00 397 ILE A C 1
ATOM 3233 O O . ILE A 1 397 ? 1.684 12.441 6.612 1.00 89.00 397 ILE A O 1
ATOM 3237 N N . LYS A 1 398 ? 1.646 14.382 5.470 1.00 87.31 398 LYS A N 1
ATOM 3238 C CA . LYS A 1 398 ? 2.031 15.249 6.592 1.00 87.31 398 LYS A CA 1
ATOM 3239 C C . LYS A 1 398 ? 0.794 15.720 7.356 1.00 87.31 398 LYS A C 1
ATOM 3241 O O . LYS A 1 398 ? 0.756 15.597 8.581 1.00 87.31 398 LYS A O 1
ATOM 3246 N N . ASP A 1 399 ? -0.237 16.173 6.644 1.00 86.06 399 ASP A N 1
ATOM 3247 C CA . ASP A 1 399 ? -1.413 16.810 7.248 1.00 86.06 399 ASP A CA 1
ATOM 3248 C C . ASP A 1 399 ? -2.205 15.864 8.153 1.00 86.06 399 ASP A C 1
ATOM 3250 O O . ASP A 1 399 ? -2.762 16.310 9.155 1.00 86.06 399 ASP A O 1
ATOM 3254 N N . LYS A 1 400 ? -2.181 14.544 7.900 1.00 83.62 400 LYS A N 1
ATOM 3255 C CA . LYS A 1 400 ? -2.807 13.542 8.784 1.00 83.62 400 LYS A CA 1
ATOM 3256 C C . LYS A 1 400 ? -2.305 13.597 10.231 1.00 83.62 400 LYS A C 1
ATOM 3258 O O . LYS A 1 400 ? -3.030 13.205 11.144 1.00 83.62 400 LYS A O 1
ATOM 3263 N N . LYS A 1 401 ? -1.078 14.087 10.452 1.00 85.06 401 LYS A N 1
ATOM 3264 C CA . LYS A 1 401 ? -0.481 14.261 11.786 1.00 85.06 401 LYS A CA 1
ATOM 3265 C C . LYS A 1 401 ? -0.823 15.611 12.422 1.00 85.06 401 LYS A C 1
ATOM 3267 O O . LYS A 1 401 ? -0.519 15.820 13.596 1.00 85.06 401 LYS A O 1
ATOM 3272 N N . SER A 1 402 ? -1.444 16.531 11.682 1.00 86.31 402 SER A N 1
ATOM 3273 C CA . SER A 1 402 ? -1.822 17.836 12.214 1.00 86.31 402 SER A CA 1
ATOM 3274 C C . SER A 1 402 ? -2.868 17.693 13.320 1.00 86.31 402 SER A C 1
ATOM 3276 O O . SER A 1 402 ? -3.855 16.958 13.208 1.00 86.31 402 SER A O 1
ATOM 3278 N N . LYS A 1 403 ? -2.660 18.435 14.411 1.00 84.81 403 LYS A N 1
ATOM 3279 C CA . LYS A 1 403 ? -3.607 18.510 15.528 1.00 84.81 403 LYS A CA 1
ATOM 3280 C C . LYS A 1 403 ? -4.828 19.374 15.204 1.00 84.81 403 LYS A C 1
ATOM 3282 O O . LYS A 1 403 ? -5.788 19.319 15.958 1.00 84.81 403 LYS A O 1
ATOM 3287 N N . THR A 1 404 ? -4.818 20.134 14.106 1.00 86.50 404 THR A N 1
ATOM 3288 C CA . THR A 1 404 ? -5.887 21.093 13.772 1.00 86.50 404 THR A CA 1
ATOM 3289 C C . THR A 1 404 ? -6.836 20.621 12.675 1.00 86.50 404 THR A C 1
ATOM 3291 O O . THR A 1 404 ? -7.982 21.060 12.640 1.00 86.50 404 THR A O 1
ATOM 3294 N N . VAL A 1 405 ? -6.410 19.701 11.803 1.00 89.25 405 VAL A N 1
ATOM 3295 C CA . VAL A 1 405 ? -7.283 19.188 10.731 1.00 89.25 405 VAL A CA 1
ATOM 3296 C C . VAL A 1 405 ? -8.471 18.428 11.317 1.00 89.25 405 VAL A C 1
ATOM 3298 O O . VAL A 1 405 ? -8.309 17.651 12.258 1.00 89.25 405 VAL A O 1
ATOM 3301 N N . TYR A 1 406 ? -9.653 18.673 10.764 1.00 90.31 406 TYR A N 1
ATOM 3302 C CA . TYR A 1 406 ? -10.962 18.231 11.242 1.00 90.31 406 TYR A CA 1
ATOM 3303 C C . TYR A 1 406 ? -11.342 18.696 12.661 1.00 90.31 406 TYR A C 1
ATOM 3305 O O . TYR A 1 406 ? -12.217 18.099 13.281 1.00 90.31 406 TYR A O 1
ATOM 3313 N N . LEU A 1 407 ? -10.715 19.763 13.178 1.00 86.56 407 LEU A N 1
ATOM 3314 C CA . LEU A 1 407 ? -11.316 20.564 14.256 1.00 86.56 407 LEU A CA 1
ATOM 3315 C C . LEU A 1 407 ? -12.220 21.644 13.665 1.00 86.56 407 LEU A C 1
ATOM 3317 O O . LEU A 1 407 ? -13.406 21.669 13.956 1.00 86.56 407 LEU A O 1
ATOM 3321 N N . ASN A 1 408 ? -11.655 22.484 12.797 1.00 84.62 408 ASN A N 1
ATOM 3322 C CA . ASN A 1 408 ? -12.345 23.603 12.149 1.00 84.62 408 ASN A CA 1
ATOM 3323 C C . ASN A 1 408 ? -12.244 23.577 10.614 1.00 84.62 408 ASN A C 1
ATOM 3325 O O . ASN A 1 408 ? -13.055 24.190 9.928 1.00 84.62 408 ASN A O 1
ATOM 3329 N N . GLN A 1 409 ? -11.268 22.859 10.055 1.00 89.50 409 GLN A N 1
ATOM 3330 C CA . GLN A 1 409 ? -11.065 22.750 8.610 1.00 89.50 409 GLN A CA 1
ATOM 3331 C C . GLN A 1 409 ? -10.619 21.343 8.218 1.00 89.50 409 GLN A C 1
ATOM 3333 O O . GLN A 1 409 ? -9.861 20.702 8.949 1.00 89.50 409 GLN A O 1
ATOM 3338 N N . GLY A 1 410 ? -11.061 20.871 7.055 1.00 91.31 410 GLY A N 1
ATOM 3339 C CA . GLY A 1 410 ? -10.606 19.609 6.475 1.00 91.31 410 GLY A CA 1
ATOM 3340 C C . GLY A 1 410 ? -9.159 19.656 5.973 1.00 91.31 410 GLY A C 1
ATOM 3341 O O . GLY A 1 410 ? -8.497 20.695 6.002 1.00 91.31 410 GLY A O 1
ATOM 3342 N N . ILE A 1 411 ? -8.659 18.516 5.494 1.00 93.12 411 ILE A N 1
ATOM 3343 C CA . ILE A 1 411 ? -7.395 18.471 4.741 1.00 93.12 411 ILE A CA 1
ATOM 3344 C C . ILE A 1 411 ? -7.663 19.035 3.342 1.00 93.12 411 ILE A C 1
ATOM 3346 O O . ILE A 1 411 ? -8.665 18.666 2.737 1.00 93.12 411 ILE A O 1
ATOM 3350 N N . THR A 1 412 ? -6.784 19.887 2.810 1.00 92.56 412 THR A N 1
ATOM 3351 C CA . THR A 1 412 ? -6.914 20.420 1.443 1.00 92.56 412 THR A CA 1
ATOM 3352 C C . THR A 1 412 ? -6.148 19.531 0.459 1.00 92.56 412 THR A C 1
ATOM 3354 O O . THR A 1 412 ? -4.915 19.600 0.420 1.00 92.56 412 THR A O 1
ATOM 3357 N N . PRO A 1 413 ? -6.830 18.688 -0.337 1.00 92.25 413 PRO A N 1
ATOM 3358 C CA . PRO A 1 413 ? -6.161 17.889 -1.355 1.00 92.25 413 PRO A CA 1
ATOM 3359 C C . PRO A 1 413 ? -5.656 18.786 -2.492 1.00 92.25 413 PRO A C 1
ATOM 3361 O O . PRO A 1 413 ? -6.241 19.834 -2.767 1.00 92.25 413 PRO A O 1
ATOM 3364 N N . LYS A 1 414 ? -4.563 18.379 -3.148 1.00 91.56 414 LYS A N 1
ATOM 3365 C CA . LYS A 1 414 ? -3.974 19.118 -4.284 1.00 91.56 414 LYS A CA 1
ATOM 3366 C C . LYS A 1 414 ? -3.967 18.320 -5.589 1.00 91.56 414 LYS A C 1
ATOM 3368 O O . LYS A 1 414 ? -3.450 18.810 -6.583 1.00 91.56 414 LYS A O 1
ATOM 3373 N N . GLY A 1 415 ? -4.523 17.116 -5.581 1.00 92.56 415 GLY A N 1
ATOM 3374 C CA . GLY A 1 415 ? -4.638 16.276 -6.762 1.00 92.56 415 GLY A CA 1
ATOM 3375 C C . GLY A 1 415 ? -5.734 15.230 -6.621 1.00 92.56 415 GLY A C 1
ATOM 3376 O O . GLY A 1 415 ? -6.699 15.421 -5.873 1.00 92.56 415 GLY A O 1
ATOM 3377 N N . TYR A 1 416 ? -5.582 14.139 -7.365 1.00 94.31 416 TYR A N 1
ATOM 3378 C CA . TYR A 1 416 ? -6.635 13.157 -7.621 1.00 94.31 416 TYR A CA 1
ATOM 3379 C C . TYR A 1 416 ? -6.276 11.735 -7.178 1.00 94.31 416 TYR A C 1
ATOM 3381 O O . TYR A 1 416 ? -6.913 10.784 -7.627 1.00 94.31 416 TYR A O 1
ATOM 3389 N N . SER A 1 417 ? -5.290 11.558 -6.291 1.00 94.69 417 SER A N 1
ATOM 3390 C CA . SER A 1 417 ? -5.038 10.230 -5.713 1.00 94.69 417 SER A CA 1
ATOM 3391 C C . SER A 1 417 ? -6.290 9.700 -4.987 1.00 94.69 417 SER A C 1
ATOM 3393 O O . SER A 1 417 ? -7.083 10.500 -4.476 1.00 94.69 417 SER A O 1
ATOM 3395 N N . PRO A 1 418 ? -6.487 8.373 -4.866 1.00 92.00 418 PRO A N 1
ATOM 3396 C CA . PRO A 1 418 ? -7.676 7.812 -4.218 1.00 92.00 418 PRO A CA 1
ATOM 3397 C C . PRO A 1 418 ? -7.948 8.380 -2.815 1.00 92.00 418 PRO A C 1
ATOM 3399 O O . PRO A 1 418 ? -9.089 8.696 -2.478 1.00 92.00 418 PRO A O 1
ATOM 3402 N N . VAL A 1 419 ? -6.899 8.604 -2.014 1.00 93.88 419 VAL A N 1
ATOM 3403 C CA . VAL A 1 419 ? -7.028 9.231 -0.687 1.00 93.88 419 VAL A CA 1
ATOM 3404 C C . VAL A 1 419 ? -7.443 10.700 -0.796 1.00 93.88 419 VAL A C 1
ATOM 3406 O O . VAL A 1 419 ? -8.285 11.153 -0.028 1.00 93.88 419 VAL A O 1
ATOM 3409 N N . GLU A 1 420 ? -6.920 11.459 -1.760 1.00 95.94 420 GLU A N 1
ATOM 3410 C CA . GLU A 1 420 ? -7.356 12.842 -2.000 1.00 95.94 420 GLU A CA 1
ATOM 3411 C C . GLU A 1 420 ? -8.826 12.920 -2.440 1.00 95.94 420 GLU A C 1
ATOM 3413 O O . GLU A 1 420 ? -9.541 13.834 -2.022 1.00 95.94 420 GLU A O 1
ATOM 3418 N N . LEU A 1 421 ? -9.316 11.940 -3.206 1.00 94.81 421 LEU A N 1
ATOM 3419 C CA . LEU A 1 421 ? -10.734 11.829 -3.557 1.00 94.81 421 LEU A CA 1
ATOM 3420 C C . LEU A 1 421 ? -11.607 11.523 -2.329 1.00 94.81 421 LEU A C 1
ATOM 3422 O O . LEU A 1 421 ? -12.657 12.147 -2.157 1.00 94.81 421 LEU A O 1
ATOM 3426 N N . LEU A 1 422 ? -11.160 10.627 -1.441 1.00 94.38 422 LEU A N 1
ATOM 3427 C CA . LEU A 1 422 ? -11.834 10.355 -0.164 1.00 94.38 422 LEU A CA 1
ATOM 3428 C C . LEU A 1 422 ? -11.856 11.586 0.744 1.00 94.38 422 LEU A C 1
ATOM 3430 O O . LEU A 1 422 ? -12.896 11.899 1.326 1.00 94.38 422 LEU A O 1
ATOM 3434 N N . ILE A 1 423 ? -10.746 12.323 0.830 1.00 96.06 423 ILE A N 1
ATOM 3435 C CA . ILE A 1 423 ? -10.661 13.593 1.561 1.00 96.06 423 ILE A CA 1
ATOM 3436 C C . ILE A 1 423 ? -11.661 14.596 0.981 1.00 96.06 423 ILE A C 1
ATOM 3438 O O . ILE A 1 423 ? -12.455 15.162 1.729 1.00 96.06 423 ILE A O 1
ATOM 3442 N N . ASN A 1 424 ? -11.680 14.779 -0.342 1.00 95.38 424 ASN A N 1
ATOM 3443 C CA . ASN A 1 424 ? -12.632 15.662 -1.018 1.00 95.38 424 ASN A CA 1
ATOM 3444 C C . ASN A 1 424 ? -14.081 15.294 -0.696 1.00 95.38 424 ASN A C 1
ATOM 3446 O O . ASN A 1 424 ? -14.898 16.173 -0.422 1.00 95.38 424 ASN A O 1
ATOM 3450 N N . GLN A 1 425 ? -14.407 14.003 -0.711 1.00 95.12 425 GLN A N 1
ATOM 3451 C CA . GLN A 1 425 ? -15.749 13.544 -0.384 1.00 95.12 425 GLN A CA 1
ATOM 3452 C C . GLN A 1 425 ? -16.075 13.761 1.096 1.00 95.12 425 GLN A C 1
ATOM 3454 O O . GLN A 1 425 ? -17.160 14.236 1.413 1.00 95.12 425 GLN A O 1
ATOM 3459 N N . THR A 1 426 ? -15.130 13.487 1.993 1.00 95.31 426 THR A N 1
ATOM 3460 C CA . THR A 1 426 ? -15.290 13.691 3.439 1.00 95.31 426 THR A CA 1
ATOM 3461 C C . THR A 1 426 ? -15.524 15.162 3.765 1.00 95.31 426 THR A C 1
ATOM 3463 O O . THR A 1 426 ? -16.455 15.491 4.495 1.00 95.31 426 THR A O 1
ATOM 3466 N N . ASN A 1 427 ? -14.752 16.061 3.153 1.00 95.56 427 ASN A N 1
ATOM 3467 C CA . ASN A 1 427 ? -14.868 17.504 3.348 1.00 95.56 427 ASN A CA 1
ATOM 3468 C C . ASN A 1 427 ? -16.250 18.061 2.976 1.00 95.56 427 ASN A C 1
ATOM 3470 O O . ASN A 1 427 ? -16.672 19.047 3.570 1.00 95.56 427 ASN A O 1
ATOM 3474 N N . LYS A 1 428 ? -16.982 17.436 2.039 1.00 95.56 428 LYS A N 1
ATOM 3475 C CA . LYS A 1 428 ? -18.359 17.848 1.696 1.00 95.56 428 LYS A CA 1
ATOM 3476 C C . LYS A 1 428 ? -19.354 17.612 2.832 1.00 95.56 428 LYS A C 1
ATOM 3478 O O . LYS A 1 428 ? -20.360 18.311 2.902 1.00 95.56 428 LYS A O 1
ATOM 3483 N N . TYR A 1 429 ? -19.098 16.617 3.680 1.00 94.12 429 TYR A N 1
ATOM 3484 C CA . TYR A 1 429 ? -19.962 16.262 4.809 1.00 94.12 429 TYR A CA 1
ATOM 3485 C C . TYR A 1 429 ? -19.411 16.727 6.151 1.00 94.12 429 TYR A C 1
ATOM 3487 O O . TYR A 1 429 ? -20.134 16.673 7.145 1.00 94.12 429 TYR A O 1
ATOM 3495 N N . PHE A 1 430 ? -18.149 17.157 6.193 1.00 93.00 430 PHE A N 1
ATOM 3496 C CA . PHE A 1 430 ? -17.524 17.634 7.411 1.00 93.00 430 PHE A CA 1
ATOM 3497 C C . PHE A 1 430 ? -18.320 18.800 8.002 1.00 93.00 430 PHE A C 1
ATOM 3499 O O . PHE A 1 430 ? -18.641 19.777 7.324 1.00 93.00 430 PHE A O 1
ATOM 3506 N N . GLN A 1 431 ? -18.608 18.685 9.293 1.00 87.19 431 GLN A N 1
ATOM 3507 C CA . GLN A 1 431 ? -19.224 19.727 10.096 1.00 87.19 431 GLN A CA 1
ATOM 3508 C C . GLN A 1 431 ? -18.384 19.926 11.350 1.00 87.19 431 GLN A C 1
ATOM 3510 O O . GLN A 1 431 ? -18.025 18.959 12.029 1.00 87.19 431 GLN A O 1
ATOM 3515 N N . GLU A 1 432 ? -18.083 21.186 11.653 1.00 84.69 432 GLU A N 1
ATOM 3516 C CA . GLU A 1 432 ? -17.444 21.552 12.910 1.00 84.69 432 GLU A CA 1
ATOM 3517 C C . GLU A 1 432 ? -18.362 21.200 14.087 1.00 84.69 432 GLU A C 1
ATOM 3519 O O . GLU A 1 432 ? -19.586 21.367 14.031 1.00 84.69 432 GLU A O 1
ATOM 3524 N N . SER A 1 433 ? -17.749 20.711 15.166 1.00 76.81 433 SER A N 1
ATOM 3525 C CA . SER A 1 433 ? -18.456 20.404 16.405 1.00 76.81 433 SER A CA 1
ATOM 3526 C C . SER A 1 433 ? -19.124 21.657 16.973 1.00 76.81 433 SER A C 1
ATOM 3528 O O . SER A 1 433 ? -18.465 22.660 17.230 1.00 76.81 433 SER A O 1
ATOM 3530 N N . GLN A 1 434 ? -20.429 21.570 17.229 1.00 75.06 434 GLN A N 1
ATOM 3531 C CA . GLN A 1 434 ? -21.238 22.655 17.798 1.00 75.06 434 GLN A CA 1
ATOM 3532 C C . GLN A 1 434 ? -21.287 22.618 19.338 1.00 75.06 434 GLN A C 1
ATOM 3534 O O . GLN A 1 434 ? -22.132 23.266 19.949 1.00 75.06 434 GLN A O 1
ATOM 3539 N N . LEU A 1 435 ? -20.431 21.822 19.993 1.00 74.62 435 LEU A N 1
ATOM 3540 C CA . LEU A 1 435 ? -20.400 21.747 21.455 1.00 74.62 435 LEU A CA 1
ATOM 3541 C C . LEU A 1 435 ? -19.886 23.073 22.034 1.00 74.62 435 LEU A C 1
ATOM 3543 O O . LEU A 1 435 ? -18.708 23.406 21.893 1.00 74.62 435 LEU A O 1
ATOM 3547 N N . GLU A 1 436 ? -20.742 23.821 22.723 1.00 69.81 436 GLU A N 1
ATOM 3548 C CA . GLU A 1 436 ? -20.361 25.028 23.460 1.00 69.81 436 GLU A CA 1
ATOM 3549 C C . GLU A 1 436 ? -20.019 24.708 24.920 1.00 69.81 436 GLU A C 1
ATOM 3551 O O . GLU A 1 436 ? -20.553 23.777 25.518 1.00 69.81 436 GLU A O 1
ATOM 3556 N N . SER A 1 437 ? -19.061 25.453 25.478 1.00 69.88 437 SER A N 1
ATOM 3557 C CA . SER A 1 437 ? -18.631 25.287 26.870 1.00 69.88 437 SER A CA 1
ATOM 3558 C C . SER A 1 437 ? -19.512 26.146 27.765 1.00 69.88 437 SER A C 1
ATOM 3560 O O . SER A 1 437 ? -19.760 27.319 27.466 1.00 69.88 437 SER A O 1
ATOM 3562 N N . ARG A 1 438 ? -19.971 25.583 28.878 1.00 68.38 438 ARG A N 1
ATOM 3563 C CA . ARG A 1 438 ? -20.806 26.304 29.835 1.00 68.38 438 ARG A CA 1
ATOM 3564 C C . ARG A 1 438 ? -19.943 27.325 30.592 1.00 68.38 438 ARG A C 1
ATOM 3566 O O . ARG A 1 438 ? -18.874 26.961 31.087 1.00 68.38 438 ARG A O 1
ATOM 3573 N N . PRO A 1 439 ? -20.375 28.591 30.753 1.00 69.12 439 PRO A N 1
ATOM 3574 C CA . PRO A 1 439 ? -19.579 29.592 31.460 1.00 69.12 439 PRO A CA 1
ATOM 3575 C C . PRO A 1 439 ? -19.212 29.141 32.880 1.00 69.12 439 PRO A C 1
ATOM 3577 O O . PRO A 1 439 ? -20.093 28.846 33.685 1.00 69.12 439 PRO A O 1
ATOM 3580 N N . ILE A 1 440 ? -17.920 29.129 33.221 1.00 69.38 440 ILE A N 1
ATOM 3581 C CA . ILE A 1 440 ? -17.432 28.630 34.525 1.00 69.38 440 ILE A CA 1
ATOM 3582 C C . ILE A 1 440 ? -18.058 29.395 35.709 1.00 69.38 440 ILE A C 1
ATOM 3584 O O . ILE A 1 440 ? -18.235 28.837 36.789 1.00 69.38 440 ILE A O 1
ATOM 3588 N N . VAL A 1 441 ? -18.470 30.650 35.488 1.00 72.12 441 VAL A N 1
ATOM 3589 C CA . VAL A 1 441 ? -19.130 31.514 36.484 1.00 72.12 441 VAL A CA 1
ATOM 3590 C C . VAL A 1 441 ? -20.367 30.879 37.131 1.00 72.12 441 VAL A C 1
ATOM 3592 O O . VAL A 1 441 ? -20.642 31.144 38.295 1.00 72.12 441 VAL A O 1
ATOM 3595 N N . GLN A 1 442 ? -21.081 29.985 36.443 1.00 68.94 442 GLN A N 1
ATOM 3596 C CA . GLN A 1 442 ? -22.258 29.325 37.023 1.00 68.94 442 GLN A CA 1
ATOM 3597 C C . GLN A 1 442 ? -21.917 28.349 38.160 1.00 68.94 442 GLN A C 1
ATOM 3599 O O . GLN A 1 442 ? -22.780 28.015 38.964 1.00 68.94 442 GLN A O 1
ATOM 3604 N N . PHE A 1 443 ? -20.662 27.895 38.240 1.00 69.75 443 PHE A N 1
ATOM 3605 C CA . PHE A 1 443 ? -20.187 27.025 39.315 1.00 69.75 443 PHE A CA 1
ATOM 3606 C C . PHE A 1 443 ? -19.612 27.821 40.493 1.00 69.75 443 PHE A C 1
ATOM 3608 O O . PHE A 1 443 ? -19.234 27.230 41.499 1.00 69.75 443 PHE A O 1
ATOM 3615 N N . GLN A 1 444 ? -19.552 29.156 40.408 1.00 70.00 444 GLN A N 1
ATOM 3616 C CA . GLN A 1 444 ? -18.954 30.006 41.441 1.00 70.00 444 GLN A CA 1
ATOM 3617 C C . GLN A 1 444 ? -19.636 29.839 42.808 1.00 70.00 444 GLN A C 1
ATOM 3619 O O . GLN A 1 444 ? -18.971 29.899 43.841 1.00 70.00 444 GLN A O 1
ATOM 3624 N N . ASP A 1 445 ? -20.943 29.576 42.819 1.00 73.94 445 ASP A N 1
ATOM 3625 C CA . ASP A 1 445 ? -21.713 29.385 44.050 1.00 73.94 445 ASP A CA 1
ATOM 3626 C C . ASP A 1 445 ? -21.456 28.032 44.734 1.00 73.94 445 ASP A C 1
ATOM 3628 O O . ASP A 1 445 ? -21.644 27.932 45.944 1.00 73.94 445 ASP A O 1
ATOM 3632 N N . LEU A 1 446 ? -20.961 27.017 44.012 1.00 67.44 446 LEU A N 1
ATOM 3633 C CA . LEU A 1 446 ? -20.597 25.711 44.590 1.00 67.44 446 LEU A CA 1
ATOM 3634 C C . LEU A 1 446 ? -19.334 25.776 45.457 1.00 67.44 446 LEU A C 1
ATOM 3636 O O . LEU A 1 446 ? -19.133 24.917 46.309 1.00 67.44 446 LEU A O 1
ATOM 3640 N N . PHE A 1 447 ? -18.497 26.794 45.250 1.00 69.25 447 PHE A N 1
ATOM 3641 C CA . PHE A 1 447 ? -17.246 26.995 45.987 1.00 69.25 447 PHE A CA 1
ATOM 3642 C C . PHE A 1 447 ? -17.336 28.132 47.009 1.00 69.25 447 PHE A C 1
ATOM 3644 O O . PHE A 1 447 ? -16.337 28.493 47.630 1.00 69.25 447 PHE A O 1
ATOM 3651 N N . LYS A 1 448 ? -18.524 28.716 47.213 1.00 62.25 448 LYS A N 1
ATOM 3652 C CA . LYS A 1 448 ? -18.729 29.695 48.284 1.00 62.25 448 LYS A CA 1
ATOM 3653 C C . LYS A 1 448 ? -18.631 28.994 49.641 1.00 62.25 448 LYS A C 1
ATOM 3655 O O . LYS A 1 448 ? -19.547 28.284 50.041 1.00 62.25 448 LYS A O 1
ATOM 3660 N N . GLY A 1 449 ? -17.536 29.246 50.359 1.00 63.72 449 GLY A N 1
ATOM 3661 C CA . GLY A 1 449 ? -17.299 28.732 51.714 1.00 63.72 449 GLY A CA 1
ATOM 3662 C C . GLY A 1 449 ? -16.356 27.529 51.804 1.00 63.72 449 GLY A C 1
ATOM 3663 O O . GLY A 1 449 ? -16.265 26.945 52.882 1.00 63.72 449 GLY A O 1
ATOM 3664 N N . VAL A 1 450 ? -15.673 27.177 50.708 1.00 53.00 450 VAL A N 1
ATOM 3665 C CA . VAL A 1 450 ? -14.494 26.291 50.715 1.00 53.00 450 VAL A CA 1
ATOM 3666 C C . VAL A 1 450 ? -13.230 27.108 50.947 1.00 53.00 450 VAL A C 1
ATOM 3668 O O . VAL A 1 450 ? -13.146 28.219 50.372 1.00 53.00 450 VAL A O 1
#

Foldseek 3Di:
DLLVVVVVVVVVVVVVVVVVVVVCPPPDCVPPVVVVVVVVVVVVPPDPPPVVVVVSVVLSVVVVVCVVDVVPCCQAPVNVVVVLLVLLVVLLCLLQVVPDAFQKAAEDEDQVDDQQEKADPPDDAQFWKFKAFPPFLDLLRGDIHGHHDDQVQADPVRDGDPRYMYDYPDDQVNQVVPDDPPDDRQLDGNCQRRVDDRPGTMMTMDGCVVPVVVSVVSVVCNPPVNDFHRQDQDDFADQQDPVPRDHDPPVVLCVQLPPPPQLVLLVLLLVFLLLVLQLLVCCLVPNDPVRLLVVLVLLLVLLVVLVVQCVDPDRDDDDPVLNVLSVLLNVLSPPPDNDPVSSNVSSVSVSVSSSVVSSLSSNLSSQVVCSNPHPDHRPVVSSVSSSSSRSDDQCCSPCSPDPCALQCHHDQGDGDGPSSVSSVVSRVVRDHDPSHRDPPVVCVVVPVPD